Protein 2HVW (pdb70)

Secondary structure (DSSP, 8-state):
-PPPHHHHHHHHHHHHGGG---TT---EEEEEETTEEEEEEE-EESTTS--HHHH---EETTEE-SEEPHHHHHHHHHHHHT---TTEEEEEEEPPPHHHHHHHHHHTEEEEEEEE--S--HHHHHHHHHHT-EEEE-PPP------/---HHHHHHHHHHHHGGG---TT---EEEEEETTEEEEEEE-BSSTTS--HHHH---EETTEE-SSBPHHHHHHHHHHHHT---TTEEEEEEEPPPHHHHHHHHHHTEEEEEEEE-TT--HHHHHHHHHTT-EEEE-PPP-EEE--/---HHHHHHHHHHHHGGG---TT---EEEEEETTEEEEEEE-EESTTS--HHHH---EETTEE-SEEPHHHHHHHHHHHHT---TTEEEEEEEPPPHHHHHHHHHHTEEEEEEEE--S--HHHHHHHHHHT-EEEE-PPP-EEE--

B-factor: mean 20.23, std 10.59, range [9.01, 88.0]

Structure (mmCIF, N/CA/C/O backbone):
data_2HVW
#
_entry.id   2HVW
#
_cell.length_a   95.498
_cell.length_b   99.657
_cell.length_c   141.388
_cell.angle_alpha   90.00
_cell.angle_beta   90.00
_cell.angle_gamma   90.00
#
_symmetry.space_group_name_H-M   'C 2 2 21'
#
loop_
_entity.id
_entity.type
_entity.pdbx_description
1 polymer 'deoxycytidylate deaminase'
2 non-polymer 'ZINC ION'
3 non-polymer 'MAGNESIUM ION'
4 non-polymer "2'-DEOXYCYTIDINE-5'-TRIPHOSPHATE"
5 non-polymer "3,4-DIHYDRO-2'-DEOXYURIDINE-5'-MONOPHOSPHATE"
6 non-polymer '1,4-DIETHYLENE DIOXIDE'
7 water water
#
loop_
_atom_site.group_PDB
_atom_site.id
_atom_site.type_symbol
_atom_site.label_atom_id
_atom_site.label_alt_id
_atom_site.label_comp_id
_atom_site.label_asym_id
_atom_site.label_entity_id
_atom_site.label_seq_id
_atom_site.pdbx_PDB_ins_code
_atom_site.Cartn_x
_atom_site.Cartn_y
_atom_site.Cartn_z
_atom_site.occupancy
_atom_site.B_iso_or_equiv
_atom_site.auth_seq_id
_atom_site.auth_comp_id
_atom_site.auth_asym_id
_atom_site.auth_atom_id
_atom_site.pdbx_PDB_model_num
ATOM 1 N N . ASN A 1 37 ? 6.743 25.804 19.597 0.50 27.50 3 ASN A N 1
ATOM 2 C CA . ASN A 1 37 ? 6.803 26.304 20.999 0.50 27.35 3 ASN A CA 1
ATOM 3 C C . ASN A 1 37 ? 6.002 25.415 21.947 0.50 26.83 3 ASN A C 1
ATOM 4 O O . ASN A 1 37 ? 5.829 25.746 23.127 0.50 26.84 3 ASN A O 1
ATOM 9 N N . ARG A 1 38 ? 5.504 24.301 21.410 0.50 26.22 4 ARG A N 1
ATOM 10 C CA . ARG A 1 38 ? 4.884 23.239 22.202 1.00 25.37 4 ARG A CA 1
ATOM 11 C C . ARG A 1 38 ? 5.853 22.829 23.315 1.00 23.80 4 ARG A C 1
ATOM 12 O O . ARG A 1 38 ? 7.071 22.853 23.116 1.00 24.52 4 ARG A O 1
ATOM 20 N N . LEU A 1 39 ? 5.324 22.431 24.472 1.00 22.12 5 LEU A N 1
ATOM 21 C CA . LEU A 1 39 ? 6.186 21.916 25.540 1.00 20.18 5 LEU A CA 1
ATOM 22 C C . LEU A 1 39 ? 6.950 20.676 25.089 1.00 19.16 5 LEU A C 1
ATOM 23 O O . LEU A 1 39 ? 6.347 19.694 24.623 1.00 18.40 5 LEU A O 1
ATOM 28 N N . SER A 1 40 ? 8.273 20.726 25.242 1.00 18.16 6 SER A N 1
ATOM 29 C CA . SER A 1 40 ? 9.115 19.550 25.029 1.00 17.53 6 SER A CA 1
ATOM 30 C C . SER A 1 40 ? 8.733 18.477 26.056 1.00 16.88 6 SER A C 1
ATOM 31 O O . SER A 1 40 ? 8.099 18.789 27.066 1.00 16.69 6 SER A O 1
ATOM 34 N N . TRP A 1 41 ? 9.148 17.234 25.818 1.00 16.46 7 TRP A N 1
ATOM 35 C CA . TRP A 1 41 ? 8.895 16.163 26.793 1.00 15.84 7 TRP A CA 1
ATOM 36 C C . TRP A 1 41 ? 9.437 16.523 28.184 1.00 15.73 7 TRP A C 1
ATOM 37 O O . TRP A 1 41 ? 8.743 16.362 29.194 1.00 14.81 7 TRP A O 1
ATOM 48 N N . GLN A 1 42 ? 10.674 17.018 28.229 1.00 15.84 8 GLN A N 1
ATOM 49 C CA . GLN A 1 42 ? 11.281 17.441 29.482 1.00 16.04 8 GLN A CA 1
ATOM 50 C C . GLN A 1 42 ? 10.444 18.494 30.197 1.00 15.92 8 GLN A C 1
ATOM 51 O O . GLN A 1 42 ? 10.203 18.379 31.408 1.00 15.99 8 GLN A O 1
ATOM 61 N N . ASP A 1 43 ? 10.009 19.520 29.460 1.00 15.25 9 ASP A N 1
ATOM 62 C CA . ASP A 1 43 ? 9.173 20.571 30.050 1.00 15.10 9 ASP A CA 1
ATOM 63 C C . ASP A 1 43 ? 7.802 20.056 30.472 1.00 14.39 9 ASP A C 1
ATOM 64 O O . ASP A 1 43 ? 7.299 20.412 31.533 1.00 14.64 9 ASP A O 1
ATOM 69 N N . TYR A 1 44 ? 7.213 19.211 29.629 1.00 13.96 10 TYR A N 1
ATOM 70 C CA . TYR A 1 44 ? 5.911 18.590 29.878 1.00 13.66 10 TYR A CA 1
ATOM 71 C C . TYR A 1 44 ? 5.902 17.828 31.205 1.00 13.66 10 TYR A C 1
ATOM 72 O O . TYR A 1 44 ? 5.009 18.024 32.034 1.00 13.72 10 TYR A O 1
ATOM 81 N N . PHE A 1 45 ? 6.925 17.006 31.431 1.00 13.14 11 PHE A N 1
ATOM 82 C CA . PHE A 1 45 ? 6.925 16.168 32.626 1.00 13.33 11 PHE A CA 1
ATOM 83 C C . PHE A 1 45 ? 7.382 16.926 33.863 1.00 14.00 11 PHE A C 1
ATOM 84 O O . PHE A 1 45 ? 6.887 16.657 34.961 1.00 14.27 11 PHE A O 1
ATOM 92 N N . MET A 1 46 ? 8.300 17.885 33.697 1.00 14.00 12 MET A N 1
ATOM 93 C CA . MET A 1 46 ? 8.689 18.727 34.848 1.00 13.63 12 MET A CA 1
ATOM 94 C C . MET A 1 46 ? 7.522 19.610 35.303 1.00 13.70 12 MET A C 1
ATOM 95 O O . MET A 1 46 ? 7.299 19.777 36.504 1.00 13.13 12 MET A O 1
ATOM 103 N N . ALA A 1 47 ? 6.784 20.168 34.338 1.00 13.55 13 ALA A N 1
ATOM 104 C CA . ALA A 1 47 ? 5.540 20.885 34.645 1.00 13.31 13 ALA A CA 1
ATOM 105 C C . ALA A 1 47 ? 4.590 19.966 35.419 1.00 13.15 13 ALA A C 1
ATOM 106 O O . ALA A 1 47 ? 4.016 20.362 36.450 1.00 13.37 13 ALA A O 1
ATOM 108 N N . ASN A 1 48 ? 4.466 18.724 34.952 1.00 12.50 14 ASN A N 1
ATOM 109 C CA . ASN A 1 48 ? 3.567 17.790 35.621 1.00 12.22 14 ASN A CA 1
ATOM 110 C C . ASN A 1 48 ? 4.006 17.536 37.067 1.00 12.48 14 ASN A C 1
ATOM 111 O O . ASN A 1 48 ? 3.179 17.587 37.982 1.00 12.48 14 ASN A O 1
ATOM 116 N N . ALA A 1 49 ? 5.309 17.326 37.273 1.00 12.99 15 ALA A N 1
ATOM 117 C CA . ALA A 1 49 ? 5.837 17.086 38.625 1.00 13.02 15 ALA A CA 1
ATOM 118 C C . ALA A 1 49 ? 5.476 18.263 39.538 1.00 13.10 15 ALA A C 1
ATOM 119 O O . ALA A 1 49 ? 5.025 18.066 40.673 1.00 13.37 15 ALA A O 1
ATOM 121 N N . GLU A 1 50 ? 5.658 19.484 39.042 1.00 13.80 16 GLU A N 1
ATOM 122 C CA . GLU A 1 50 ? 5.284 20.648 39.851 1.00 14.32 16 GLU A CA 1
ATOM 123 C C . GLU A 1 50 ? 3.791 20.699 40.161 1.00 14.01 16 GLU A C 1
ATOM 124 O O . GLU A 1 50 ? 3.401 20.990 41.293 1.00 14.14 16 GLU A O 1
ATOM 134 N N . LEU A 1 51 ? 2.952 20.402 39.174 1.00 13.09 17 LEU A N 1
ATOM 135 C CA . LEU A 1 51 ? 1.516 20.356 39.417 1.00 13.22 17 LEU A CA 1
ATOM 136 C C . LEU A 1 51 ? 1.195 19.283 40.467 1.00 13.22 17 LEU A C 1
ATOM 137 O O . LEU A 1 51 ? 0.433 19.514 41.409 1.00 13.15 17 LEU A O 1
ATOM 142 N N . ILE A 1 52 ? 1.836 18.127 40.333 1.00 13.09 18 ILE A N 1
ATOM 143 C CA . ILE A 1 52 ? 1.624 17.017 41.268 1.00 12.58 18 ILE A CA 1
ATOM 144 C C . ILE A 1 52 ? 1.973 17.426 42.708 1.00 12.99 18 ILE A C 1
ATOM 145 O O . ILE A 1 52 ? 1.315 16.992 43.659 1.00 12.21 18 ILE A O 1
ATOM 150 N N . SER A 1 53 ? 2.991 18.280 42.851 1.00 13.28 19 SER A N 1
ATOM 151 C CA . SER A 1 53 ? 3.432 18.767 44.167 1.00 14.60 19 SER A CA 1
ATOM 152 C C . SER A 1 53 ? 2.391 19.654 44.871 1.00 14.93 19 SER A C 1
ATOM 153 O O . SER A 1 53 ? 2.522 19.931 46.074 1.00 15.37 19 SER A O 1
ATOM 156 N N . LYS A 1 54 ? 1.378 20.115 44.135 1.00 15.62 20 LYS A N 1
ATOM 157 C CA . LYS A 1 54 ? 0.397 21.071 44.701 1.00 16.71 20 LYS A CA 1
ATOM 158 C C . LYS A 1 54 ? -0.476 20.508 45.827 1.00 17.03 20 LYS A C 1
ATOM 159 O O . LYS A 1 54 ? -1.103 21.274 46.570 1.00 19.16 20 LYS A O 1
ATOM 165 N N . ARG A 1 55 ? -0.498 19.185 45.980 1.00 16.00 21 ARG A N 1
ATOM 166 C CA . ARG A 1 55 ? -1.217 18.587 47.097 1.00 15.42 21 ARG A CA 1
ATOM 167 C C . ARG A 1 55 ? -0.312 18.190 48.272 1.00 15.00 21 ARG A C 1
ATOM 168 O O . ARG A 1 55 ? -0.786 17.602 49.233 1.00 15.33 21 ARG A O 1
ATOM 176 N N . SER A 1 56 ? 0.976 18.535 48.207 1.00 14.87 22 SER A N 1
ATOM 177 C CA . SER A 1 56 ? 1.905 18.238 49.305 1.00 14.67 22 SER A CA 1
ATOM 178 C C . SER A 1 56 ? 1.372 18.791 50.626 1.00 14.91 22 SER A C 1
ATOM 179 O O . SER A 1 56 ? 0.861 19.913 50.663 1.00 14.87 22 SER A O 1
ATOM 182 N N . THR A 1 57 ? 1.529 18.014 51.693 1.00 14.74 23 THR A N 1
ATOM 183 C CA . THR A 1 57 ? 1.018 18.398 53.016 1.00 16.23 23 THR A CA 1
ATOM 184 C C . THR A 1 57 ? 2.150 18.533 54.045 1.00 16.32 23 THR A C 1
ATOM 185 O O . THR A 1 57 ? 1.928 18.399 55.250 1.00 17.31 23 THR A O 1
ATOM 189 N N . CYS A 1 58 ? 3.359 18.809 53.559 1.00 16.53 24 CYS A N 1
ATOM 190 C CA . CYS A 1 58 ? 4.494 19.089 54.435 1.00 16.50 24 CYS A CA 1
ATOM 191 C C . CYS A 1 58 ? 5.240 20.311 53.905 1.00 17.50 24 CYS A C 1
ATOM 192 O O . CYS A 1 58 ? 5.942 20.230 52.897 1.00 17.52 24 CYS A O 1
ATOM 195 N N . ASN A 1 59 ? 5.093 21.443 54.595 1.00 18.30 25 ASN A N 1
ATOM 196 C CA . ASN A 1 59 ? 5.570 22.726 54.069 1.00 18.90 25 ASN A CA 1
ATOM 197 C C . ASN A 1 59 ? 7.092 22.932 54.066 1.00 18.63 25 ASN A C 1
ATOM 198 O O . ASN A 1 59 ? 7.579 23.981 53.622 1.00 19.09 25 ASN A O 1
ATOM 203 N N . ARG A 1 60 ? 7.839 21.946 54.554 1.00 18.56 26 ARG A N 1
ATOM 204 C CA . ARG A 1 60 ? 9.298 21.984 54.465 1.00 18.44 26 ARG A CA 1
ATOM 205 C C . ARG A 1 60 ? 9.759 21.942 53.004 1.00 18.35 26 ARG A C 1
ATOM 206 O O . ARG A 1 60 ? 10.789 22.523 52.657 1.00 18.84 26 ARG A O 1
ATOM 214 N N . ALA A 1 61 ? 8.979 21.270 52.151 1.00 17.60 27 ALA A N 1
ATOM 215 C CA . ALA A 1 61 ? 9.249 21.217 50.712 1.00 17.53 27 ALA A CA 1
ATOM 216 C C . ALA A 1 61 ? 8.030 20.592 50.056 1.00 17.28 27 ALA A C 1
ATOM 217 O O . ALA A 1 61 ? 7.619 19.493 50.451 1.00 16.95 27 ALA A O 1
ATOM 219 N N . TYR A 1 62 ? 7.438 21.299 49.093 1.00 17.14 28 TYR A N 1
ATOM 220 C CA . TYR A 1 62 ? 6.307 20.749 48.346 1.00 17.19 28 TYR A CA 1
ATOM 221 C C . TYR A 1 62 ? 6.860 19.915 47.198 1.00 15.98 28 TYR A C 1
ATOM 222 O O . TYR A 1 62 ? 7.280 20.453 46.178 1.00 15.58 28 TYR A O 1
ATOM 231 N N . VAL A 1 63 ? 6.868 18.599 47.383 1.00 15.06 29 VAL A N 1
ATOM 232 C CA . VAL A 1 63 ? 7.526 17.718 46.425 1.00 14.06 29 VAL A CA 1
ATOM 233 C C . VAL A 1 63 ? 6.515 16.933 45.597 1.00 13.95 29 VAL A C 1
ATOM 234 O O . VAL A 1 63 ? 5.523 16.401 46.127 1.00 13.76 29 VAL A O 1
ATOM 238 N N . GLY A 1 64 ? 6.791 16.870 44.296 1.00 13.36 30 GLY A N 1
ATOM 239 C CA . GLY A 1 64 ? 5.966 16.110 43.352 1.00 13.21 30 GLY A CA 1
ATOM 240 C C . GLY A 1 64 ? 6.867 15.269 42.459 1.00 12.96 30 GLY A C 1
ATOM 241 O O . GLY A 1 64 ? 7.958 15.701 42.080 1.00 13.20 30 GLY A O 1
ATOM 242 N N . ALA A 1 65 ? 6.404 14.064 42.118 1.00 12.53 31 ALA A N 1
ATOM 243 C CA . ALA A 1 65 ? 7.172 13.130 41.298 1.00 12.16 31 ALA A CA 1
ATOM 244 C C . ALA A 1 65 ? 6.257 12.480 40.263 1.00 12.12 31 ALA A C 1
ATOM 245 O O . ALA A 1 6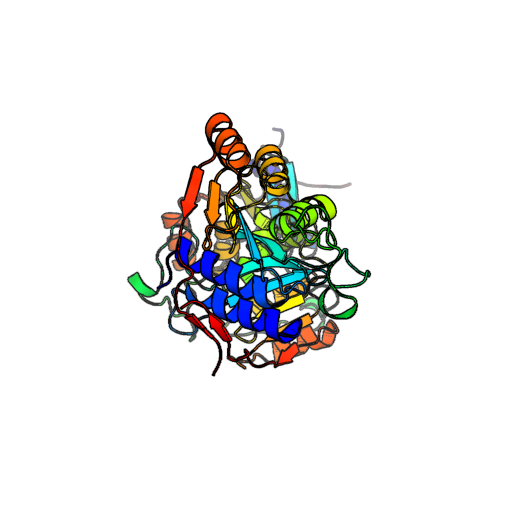5 ? 5.108 12.143 40.557 1.00 11.87 31 ALA A O 1
ATOM 247 N N . VAL A 1 66 ? 6.790 12.315 39.058 1.00 11.55 32 VAL A N 1
ATOM 248 C CA . VAL A 1 66 ? 6.084 11.669 37.961 1.00 12.11 32 VAL A CA 1
ATOM 249 C C . VAL A 1 66 ? 6.996 10.590 37.388 1.00 12.25 32 VAL A C 1
ATOM 250 O O . VAL A 1 66 ? 8.128 10.869 36.987 1.00 12.19 32 VAL A O 1
ATOM 255 N N . LEU A 1 67 ? 6.504 9.354 37.384 1.00 12.04 33 LEU A N 1
ATOM 256 C CA . LEU A 1 67 ? 7.267 8.225 36.864 1.00 12.74 33 LEU A CA 1
ATOM 257 C C . LEU A 1 67 ? 6.852 7.964 35.418 1.00 12.72 33 LEU A C 1
ATOM 258 O O . LEU A 1 67 ? 5.666 7.855 35.129 1.00 11.67 33 LEU A O 1
ATOM 263 N N . VAL A 1 68 ? 7.844 7.886 34.525 1.00 12.70 34 VAL A N 1
ATOM 264 C CA . VAL A 1 68 ? 7.613 7.838 33.082 1.00 13.08 34 VAL A CA 1
ATOM 265 C C . VAL A 1 68 ? 8.283 6.617 32.440 1.00 13.30 34 VAL A C 1
ATOM 266 O O . VAL A 1 68 ? 9.439 6.287 32.754 1.00 12.20 34 VAL A O 1
ATOM 270 N N . LYS A 1 69 ? 7.550 5.948 31.552 1.00 13.33 35 LYS A N 1
ATOM 271 C CA . LYS A 1 69 ? 8.098 4.839 30.770 1.00 15.17 35 LYS A CA 1
ATOM 272 C C . LYS A 1 69 ? 7.767 5.118 29.304 1.00 14.78 35 LYS A C 1
ATOM 273 O O . LYS A 1 69 ? 6.587 5.290 28.943 1.00 13.50 35 LYS A O 1
ATOM 279 N N . ASN A 1 70 ? 8.805 5.218 28.470 1.00 14.93 36 ASN A N 1
ATOM 280 C CA . ASN A 1 70 ? 8.603 5.516 27.045 1.00 15.82 36 ASN A CA 1
ATOM 281 C C . ASN A 1 70 ? 7.672 6.727 26.828 1.00 14.63 36 ASN A C 1
ATOM 282 O O . ASN A 1 70 ? 6.737 6.690 26.007 1.00 14.91 36 ASN A O 1
ATOM 290 N N . ASN A 1 71 ? 7.935 7.791 27.587 1.00 14.19 37 ASN A N 1
ATOM 291 C CA . ASN A 1 71 ? 7.180 9.045 27.511 1.00 13.96 37 ASN A CA 1
ATOM 292 C C . ASN A 1 71 ? 5.692 8.916 27.849 1.00 12.96 37 ASN A C 1
ATOM 293 O O . ASN A 1 71 ? 4.896 9.772 27.470 1.00 13.63 37 ASN A O 1
ATOM 298 N N . ARG A 1 72 ? 5.346 7.851 28.577 1.00 12.38 38 ARG A N 1
ATOM 299 C CA . ARG A 1 72 ? 4.005 7.712 29.175 1.00 12.27 38 ARG A CA 1
ATOM 300 C C . ARG A 1 72 ? 4.066 7.824 30.696 1.00 12.35 38 ARG A C 1
ATOM 301 O O . ARG A 1 72 ? 4.981 7.283 31.327 1.00 12.48 38 ARG A O 1
ATOM 309 N N . ILE A 1 73 ? 3.094 8.513 31.290 1.00 11.53 39 ILE A N 1
ATOM 310 C CA . ILE A 1 73 ? 3.040 8.599 32.756 1.00 12.27 39 ILE A CA 1
ATOM 311 C C . ILE A 1 73 ? 2.417 7.320 33.328 1.00 12.35 39 ILE A C 1
ATOM 312 O O . ILE A 1 73 ? 1.303 6.942 32.947 1.00 12.60 39 ILE A O 1
ATOM 317 N N . ILE A 1 74 ? 3.131 6.659 34.239 1.00 11.97 40 ILE A N 1
ATOM 318 C CA . ILE A 1 74 ? 2.615 5.403 34.820 1.00 12.30 40 ILE A CA 1
ATOM 319 C C . ILE A 1 74 ? 2.300 5.495 36.308 1.00 12.02 40 ILE A C 1
ATOM 320 O O . ILE A 1 74 ? 1.592 4.638 36.862 1.00 12.24 40 ILE A O 1
ATOM 325 N N . ALA A 1 75 ? 2.841 6.529 36.950 1.00 11.91 41 ALA A N 1
ATOM 326 C CA . ALA A 1 75 ? 2.614 6.750 38.385 1.00 11.44 41 ALA A CA 1
ATOM 327 C C . ALA A 1 75 ? 3.027 8.156 38.775 1.00 11.69 41 ALA A C 1
ATOM 328 O O . ALA A 1 75 ? 3.840 8.782 38.091 1.00 11.41 41 ALA A O 1
ATOM 330 N N . THR A 1 76 ? 2.451 8.648 39.868 1.00 11.64 42 THR A N 1
ATOM 331 C CA . THR A 1 76 ? 2.823 9.970 40.402 1.00 11.99 42 THR A CA 1
ATOM 332 C C . THR A 1 76 ? 2.821 9.894 41.919 1.00 12.50 42 THR A C 1
ATOM 333 O O . THR A 1 76 ? 2.287 8.945 42.495 1.00 12.28 42 THR A O 1
ATOM 337 N N . GLY A 1 77 ? 3.372 10.921 42.559 1.00 12.39 43 GLY A N 1
ATOM 338 C CA . GLY A 1 77 ? 3.350 11.000 44.014 1.00 12.25 43 GLY A CA 1
ATOM 339 C C . GLY A 1 77 ? 3.706 12.379 44.528 1.00 12.75 43 GLY A C 1
ATOM 340 O O . GLY A 1 77 ? 4.434 13.124 43.876 1.00 12.01 43 GLY A O 1
ATOM 341 N N . TYR A 1 78 ? 3.130 12.727 45.678 1.00 12.37 44 TYR A N 1
ATOM 342 C CA . TYR A 1 78 ? 3.565 13.906 46.425 1.00 12.87 44 TYR A CA 1
ATOM 343 C C . TYR A 1 78 ? 3.908 13.504 47.852 1.00 13.37 44 TYR A C 1
ATOM 344 O O . TYR A 1 78 ? 3.572 12.407 48.280 1.00 13.26 44 TYR A O 1
ATOM 353 N N . ASN A 1 79 ? 4.600 14.381 48.583 1.00 13.31 45 ASN A N 1
ATOM 354 C CA . ASN A 1 79 ? 4.958 14.055 49.957 1.00 13.37 45 ASN A CA 1
ATOM 355 C C . ASN A 1 79 ? 3.816 14.355 50.907 1.00 13.37 45 ASN A C 1
ATOM 356 O O . ASN A 1 79 ? 3.228 15.444 50.874 1.00 13.83 45 ASN A O 1
ATOM 361 N N . GLY A 1 80 ? 3.504 13.374 51.742 1.00 13.83 46 GLY A N 1
ATOM 362 C CA . GLY A 1 80 ? 2.414 13.498 52.716 1.00 13.59 46 GLY A CA 1
ATOM 363 C C . GLY A 1 80 ? 2.501 12.330 53.678 1.00 13.55 46 GLY A C 1
ATOM 364 O O . GLY A 1 80 ? 3.268 11.397 53.456 1.00 13.65 46 GLY A O 1
ATOM 365 N N . GLY A 1 81 ? 1.694 12.362 54.737 1.00 13.34 47 GLY A N 1
ATOM 366 C CA . GLY A 1 81 ? 1.699 11.266 55.701 1.00 13.50 47 GLY A CA 1
ATOM 367 C C . GLY A 1 81 ? 1.248 9.961 55.060 1.00 13.20 47 GLY A C 1
ATOM 368 O O . GLY A 1 81 ? 0.700 9.947 53.945 1.00 13.30 47 GLY A O 1
ATOM 369 N N . VAL A 1 82 ? 1.494 8.857 55.754 1.00 13.40 48 VAL A N 1
ATOM 370 C CA . VAL A 1 82 ? 0.923 7.579 55.346 1.00 13.48 48 VAL A CA 1
ATOM 371 C C . VAL A 1 82 ? -0.595 7.773 55.145 1.00 13.85 48 VAL A C 1
ATOM 372 O O . VAL A 1 82 ? -1.250 8.497 55.919 1.00 14.12 48 VAL A O 1
ATOM 376 N N . ALA A 1 83 ? -1.147 7.166 54.096 1.00 13.89 49 ALA A N 1
ATOM 377 C CA . ALA A 1 83 ? -2.579 7.317 53.807 1.00 14.59 49 ALA A CA 1
ATOM 378 C C . ALA A 1 83 ? -3.414 7.011 55.056 1.00 15.10 49 ALA A C 1
ATOM 379 O O . ALA A 1 83 ? -3.140 6.037 55.763 1.00 15.16 49 ALA A O 1
ATOM 381 N N . ASP A 1 84 ? -4.416 7.851 55.311 1.00 16.09 50 ASP A N 1
ATOM 382 C CA . ASP A 1 84 ? -5.354 7.666 56.436 1.00 17.31 50 ASP A CA 1
ATOM 383 C C . ASP A 1 84 ? -4.710 7.979 57.792 1.00 18.01 50 ASP A C 1
ATOM 384 O O . ASP A 1 84 ? -5.274 7.625 58.835 1.00 19.33 50 ASP A O 1
ATOM 389 N N . THR A 1 85 ? -3.530 8.592 57.782 1.00 17.94 51 THR A N 1
ATOM 390 C CA . THR A 1 85 ? -2.882 9.059 59.020 1.00 18.51 51 THR A CA 1
ATOM 391 C C . THR A 1 85 ? -2.704 10.590 58.966 1.00 19.11 51 THR A C 1
ATOM 392 O O . THR A 1 85 ? -3.050 11.232 57.973 1.00 20.46 51 THR A O 1
ATOM 396 N N . ASP A 1 86 ? -2.154 11.173 60.024 1.00 19.36 52 ASP A N 1
ATOM 397 C CA . ASP A 1 86 ? -2.073 12.631 60.135 1.00 19.08 52 ASP A CA 1
ATOM 398 C C . ASP A 1 86 ? -1.052 13.247 59.165 1.00 17.96 52 ASP A C 1
ATOM 399 O O . ASP A 1 86 ? -0.022 12.637 58.860 1.00 17.81 52 ASP A O 1
ATOM 404 N N . ASN A 1 87 ? -1.358 14.443 58.674 1.00 17.69 53 ASN A N 1
ATOM 405 C CA . ASN A 1 87 ? -0.428 15.205 57.841 1.00 17.34 53 ASN A CA 1
ATOM 406 C C . ASN A 1 87 ? 0.206 16.372 58.596 1.00 17.62 53 ASN A C 1
ATOM 407 O O . ASN A 1 87 ? -0.401 16.911 59.526 1.00 17.76 53 ASN A O 1
ATOM 412 N N . CYS A 1 88 ? 1.408 16.781 58.178 1.00 17.28 54 CYS A N 1
ATOM 413 C CA . CYS A 1 88 ? 2.117 17.875 58.859 1.00 17.75 54 CYS A CA 1
ATOM 414 C C . CYS A 1 88 ? 1.293 19.167 58.919 1.00 18.55 54 CYS A C 1
ATOM 415 O O . CYS A 1 88 ? 1.337 19.891 59.921 1.00 18.88 54 CYS A O 1
ATOM 418 N N . ASP A 1 89 ? 0.542 19.444 57.853 1.00 18.88 55 ASP A N 1
ATOM 419 C CA . ASP A 1 89 ? -0.338 20.620 57.785 1.00 20.12 55 ASP A CA 1
ATOM 420 C C . ASP A 1 89 ? -1.237 20.713 59.015 1.00 20.55 55 ASP A C 1
ATOM 421 O O . ASP A 1 89 ? -1.530 21.816 59.505 1.00 21.82 55 ASP A O 1
ATOM 426 N N . ASP A 1 90 ? -1.662 19.556 59.515 1.00 20.58 56 ASP A N 1
ATOM 427 C CA . ASP A 1 90 ? -2.634 19.493 60.608 1.00 21.26 56 ASP A CA 1
ATOM 428 C C . ASP A 1 90 ? -2.032 19.285 61.994 1.00 21.45 56 ASP A C 1
ATOM 429 O O . ASP A 1 90 ? -2.542 19.824 62.982 1.00 21.99 56 ASP A O 1
ATOM 434 N N . VAL A 1 91 ? -0.965 18.498 62.080 1.00 20.80 57 VAL A N 1
ATOM 435 C CA . VAL A 1 91 ? -0.413 18.143 63.393 1.00 20.52 57 VAL A CA 1
ATOM 436 C C . VAL A 1 91 ? 1.048 18.554 63.596 1.00 20.37 57 VAL A C 1
ATOM 437 O O . VAL A 1 91 ? 1.622 18.297 64.660 1.00 20.93 57 VAL A O 1
ATOM 441 N N . GLY A 1 92 ? 1.640 19.196 62.588 1.00 19.47 58 GLY A N 1
ATOM 442 C CA . GLY A 1 92 ? 3.046 19.570 62.632 1.00 19.44 58 GLY A CA 1
ATOM 443 C C . GLY A 1 92 ? 3.965 18.478 62.103 1.00 19.07 58 GLY A C 1
ATOM 444 O O . GLY A 1 92 ? 3.558 17.312 61.941 1.00 19.01 58 GLY A O 1
ATOM 445 N N . HIS A 1 93 ? 5.210 18.861 61.844 1.00 18.77 59 HIS A N 1
ATOM 446 C CA . HIS A 1 93 ? 6.225 17.928 61.393 1.00 18.75 59 HIS A CA 1
ATOM 447 C C . HIS A 1 93 ? 6.616 16.972 62.510 1.00 19.08 59 HIS A C 1
ATOM 448 O O . HIS A 1 93 ? 6.422 17.271 63.700 1.00 20.00 59 HIS A O 1
ATOM 455 N N . GLU A 1 94 ? 7.139 15.808 62.131 1.00 18.78 60 GLU A N 1
ATOM 456 C CA . GLU A 1 94 ? 7.769 14.914 63.087 1.00 18.83 60 GLU A CA 1
ATOM 457 C C . GLU A 1 94 ? 9.263 14.952 62.797 1.00 19.01 60 GLU A C 1
ATOM 458 O O . GLU A 1 94 ? 9.739 14.268 61.897 1.00 18.51 60 GLU A O 1
ATOM 464 N N . MET A 1 95 ? 9.998 15.781 63.540 1.00 19.32 61 MET A N 1
ATOM 465 C CA . MET A 1 95 ? 11.415 16.026 63.236 1.00 20.17 61 MET A CA 1
ATOM 466 C C . MET A 1 95 ? 12.346 15.005 63.877 1.00 20.43 61 MET A C 1
ATOM 467 O O . MET A 1 95 ? 12.204 14.666 65.062 1.00 21.06 61 MET A O 1
ATOM 472 N N . GLU A 1 96 ? 13.293 14.508 63.092 1.00 20.31 62 GLU A N 1
ATOM 473 C CA . GLU A 1 96 ? 14.331 13.628 63.616 1.00 20.45 62 GLU A CA 1
ATOM 474 C C . GLU A 1 96 ? 15.629 13.861 62.858 1.00 20.24 62 GLU A C 1
ATOM 475 O O . GLU A 1 96 ? 15.681 13.721 61.641 1.00 20.01 62 GLU A O 1
ATOM 481 N N . ASP A 1 97 ? 16.675 14.235 63.592 1.00 20.48 63 ASP A N 1
ATOM 482 C CA . ASP A 1 97 ? 17.967 14.553 62.982 1.00 20.50 63 ASP A CA 1
ATOM 483 C C . ASP A 1 97 ? 17.876 15.553 61.797 1.00 20.18 63 ASP A C 1
ATOM 484 O O . ASP A 1 97 ? 18.575 15.406 60.779 1.00 20.54 63 ASP A O 1
ATOM 492 N N . GLY A 1 98 ? 17.018 16.558 61.939 1.00 19.54 64 GLY A N 1
ATOM 493 C CA . GLY A 1 98 ? 16.936 17.650 60.969 1.00 19.47 64 GLY A CA 1
ATOM 494 C C . GLY A 1 98 ? 16.115 17.345 59.727 1.00 18.98 64 GLY A C 1
ATOM 495 O O . GLY A 1 98 ? 16.143 18.112 58.765 1.00 19.05 64 GLY A O 1
ATOM 496 N N . HIS A 1 99 ? 15.382 16.232 59.767 1.00 18.45 65 HIS A N 1
ATOM 497 C CA . HIS A 1 99 ? 14.481 15.822 58.680 1.00 18.01 65 HIS A CA 1
ATOM 498 C C . HIS A 1 99 ? 13.079 15.568 59.225 1.00 17.44 65 HIS A C 1
ATOM 499 O O . HIS A 1 99 ? 12.933 15.060 60.343 1.00 17.64 65 HIS A O 1
ATOM 506 N N . CYS A 1 100 ? 12.053 15.902 58.441 1.00 17.05 66 CYS A N 1
ATOM 507 C CA . CYS A 1 100 ? 10.695 15.516 58.811 1.00 16.34 66 CYS A CA 1
ATOM 508 C C . CYS A 1 100 ? 10.451 14.070 58.411 1.00 16.49 66 CYS A C 1
ATOM 509 O O . CYS A 1 100 ? 10.457 13.745 57.220 1.00 16.21 66 CYS A O 1
ATOM 512 N N . ILE A 1 101 ? 10.246 13.209 59.402 1.00 15.93 67 ILE A N 1
ATOM 513 C CA . ILE A 1 101 ? 10.043 11.777 59.133 1.00 16.00 67 ILE A CA 1
ATOM 514 C C . ILE A 1 101 ? 8.563 11.371 59.003 1.00 15.57 67 ILE A C 1
ATOM 515 O O . ILE A 1 101 ? 8.249 10.182 58.847 1.00 15.82 67 ILE A O 1
ATOM 520 N N . ARG A 1 102 ? 7.660 12.348 59.065 1.00 15.27 68 ARG A N 1
ATOM 521 C CA . ARG A 1 102 ? 6.232 12.025 58.990 1.00 15.42 68 ARG A CA 1
ATOM 522 C C . ARG A 1 102 ? 5.842 11.493 57.618 1.00 14.71 68 ARG A C 1
ATOM 523 O O . ARG A 1 102 ? 4.998 10.605 57.500 1.00 15.27 68 ARG A O 1
ATOM 531 N N . THR A 1 103 ? 6.466 12.039 56.580 1.00 14.12 69 THR A N 1
ATOM 532 C CA . THR A 1 103 ? 5.952 11.840 55.231 1.00 13.40 69 THR A CA 1
ATOM 533 C C . THR A 1 103 ? 6.514 10.621 54.507 1.00 13.96 69 THR A C 1
ATOM 534 O O . THR A 1 103 ? 7.679 10.257 54.670 1.00 13.82 69 THR A O 1
ATOM 538 N N . VAL A 1 104 ? 5.658 10.002 53.697 1.00 12.98 70 VAL A N 1
ATOM 539 C CA . VAL A 1 104 ? 6.121 9.185 52.578 1.00 12.73 70 VAL A CA 1
ATOM 540 C C . VAL A 1 104 ? 6.516 10.186 51.489 1.00 12.32 70 VAL A C 1
ATOM 541 O O . VAL A 1 104 ? 5.735 11.063 51.139 1.00 12.12 70 VAL A O 1
ATOM 545 N N . HIS A 1 105 ? 7.748 10.074 50.998 1.00 12.33 71 HIS A N 1
ATOM 546 C CA . HIS A 1 105 ? 8.266 11.029 50.021 1.00 12.21 71 HIS A CA 1
ATOM 547 C C . HIS A 1 105 ? 7.566 10.895 48.668 1.00 12.64 71 HIS A C 1
ATOM 548 O O . HIS A 1 105 ? 6.971 9.850 48.375 1.00 12.72 71 HIS A O 1
ATOM 555 N N . ALA A 1 106 ? 7.650 11.948 47.847 1.00 12.71 72 ALA A N 1
ATOM 556 C CA . ALA A 1 106 ? 6.970 11.964 46.545 1.00 12.54 72 ALA A CA 1
ATOM 557 C C . ALA A 1 106 ? 7.416 10.783 45.687 1.00 12.80 72 ALA A C 1
ATOM 558 O O . ALA A 1 106 ? 6.573 10.034 45.165 1.00 12.35 72 ALA A O 1
ATOM 560 N N . GLU A 1 107 ? 8.734 10.624 45.547 1.00 11.97 73 GLU A N 1
ATOM 561 C CA . GLU A 1 107 ? 9.311 9.535 44.744 1.00 12.18 73 GLU A CA 1
ATOM 562 C C . GLU A 1 107 ? 8.853 8.169 45.245 1.00 11.90 73 GLU A C 1
ATOM 563 O O . GLU A 1 107 ? 8.505 7.283 44.454 1.00 12.12 73 GLU A O 1
ATOM 569 N N . MET A 1 108 ? 8.850 8.009 46.567 1.00 11.73 74 MET A N 1
ATOM 570 C CA . MET A 1 108 ? 8.403 6.774 47.198 1.00 12.43 74 MET A CA 1
ATOM 571 C C . MET A 1 108 ? 6.926 6.514 46.926 1.00 12.31 74 MET A C 1
ATOM 572 O O . MET A 1 108 ? 6.543 5.369 46.675 1.00 12.31 74 MET A O 1
ATOM 580 N N . ASN A 1 109 ? 6.114 7.571 46.960 1.00 11.87 75 ASN A N 1
ATOM 581 C CA . ASN A 1 109 ? 4.685 7.423 46.643 1.00 12.26 75 ASN A CA 1
ATOM 582 C C . ASN A 1 109 ? 4.463 6.944 45.206 1.00 12.58 75 ASN A C 1
ATOM 583 O O . ASN A 1 109 ? 3.558 6.145 44.948 1.00 12.63 75 ASN A O 1
ATOM 588 N N . ALA A 1 110 ? 5.304 7.400 44.275 1.00 12.66 76 ALA A N 1
ATOM 589 C CA . ALA A 1 110 ? 5.250 6.882 42.892 1.00 12.58 76 ALA A CA 1
ATOM 590 C C . ALA A 1 110 ? 5.613 5.395 42.822 1.00 12.44 76 ALA A C 1
ATOM 591 O O . ALA A 1 110 ? 4.896 4.594 42.218 1.00 12.40 76 ALA A O 1
ATOM 593 N N . LEU A 1 111 ? 6.733 5.031 43.445 1.00 11.76 77 LEU A N 1
ATOM 594 C CA . LEU A 1 111 ? 7.169 3.638 43.462 1.00 12.47 77 LEU A CA 1
ATOM 595 C C . LEU A 1 111 ? 6.162 2.735 44.169 1.00 12.08 77 LEU A C 1
ATOM 596 O O . LEU A 1 111 ? 5.889 1.627 43.719 1.00 13.02 77 LEU A O 1
ATOM 601 N N . ILE A 1 112 ? 5.608 3.220 45.274 1.00 12.38 78 ILE A N 1
ATOM 602 C CA . ILE A 1 112 ? 4.665 2.416 46.051 1.00 12.96 78 ILE A CA 1
ATOM 603 C C . ILE A 1 112 ? 3.343 2.263 45.308 1.00 12.95 78 ILE A C 1
ATOM 604 O O . ILE A 1 112 ? 2.706 1.217 45.416 1.00 12.63 78 ILE A O 1
ATOM 610 N N . GLN A 1 113 ? 2.938 3.271 44.534 1.00 12.81 79 GLN A N 1
ATOM 611 C CA . GLN A 1 113 ? 1.798 3.081 43.635 1.00 12.76 79 GLN A CA 1
ATOM 612 C C . GLN A 1 113 ? 2.031 1.843 42.763 1.00 13.19 79 GLN A C 1
ATOM 613 O O . GLN A 1 113 ? 1.133 1.016 42.606 1.00 13.37 79 GLN A O 1
ATOM 619 N N . CYS A 1 114 ? 3.241 1.733 42.205 1.00 12.81 80 CYS A N 1
ATOM 620 C CA . CYS A 1 114 ? 3.599 0.589 41.370 1.00 13.18 80 CYS A CA 1
ATOM 621 C C . CYS A 1 114 ? 3.567 -0.726 42.156 1.00 13.41 80 CYS A C 1
ATOM 622 O O . CYS A 1 114 ? 3.007 -1.719 41.685 1.00 13.55 80 CYS A O 1
ATOM 625 N N . ALA A 1 115 ? 4.153 -0.727 43.356 1.00 13.51 81 ALA A N 1
ATOM 626 C CA . ALA A 1 115 ? 4.179 -1.956 44.176 1.00 14.02 81 ALA A CA 1
ATOM 627 C C . ALA A 1 115 ? 2.771 -2.361 44.608 1.00 14.39 81 ALA A C 1
ATOM 628 O O . ALA A 1 115 ? 2.432 -3.533 44.583 1.00 14.87 81 ALA A O 1
ATOM 630 N N . LYS A 1 116 ? 1.953 -1.387 44.992 1.00 14.75 82 LYS A N 1
ATOM 631 C CA . LYS A 1 116 ? 0.603 -1.684 45.483 1.00 16.51 82 LYS A CA 1
ATOM 632 C C . LYS A 1 116 ? -0.317 -2.206 44.374 1.00 17.76 82 LYS A C 1
ATOM 633 O O . LYS A 1 116 ? -1.053 -3.178 44.596 1.00 19.09 82 LYS A O 1
ATOM 639 N N . GLU A 1 117 ? -0.261 -1.570 43.201 1.00 18.43 83 GLU A N 1
ATOM 640 C CA . GLU A 1 117 ? -1.100 -1.911 42.029 1.00 19.90 83 GLU A CA 1
ATOM 641 C C . GLU A 1 117 ? -0.557 -3.117 41.245 1.00 19.71 83 GLU A C 1
ATOM 642 O O . GLU A 1 117 ? -1.328 -3.853 40.618 1.00 20.52 83 GLU A O 1
ATOM 652 N N . GLY A 1 118 ? 0.761 -3.310 41.270 1.00 19.61 84 GLY A N 1
ATOM 653 C CA . GLY A 1 118 ? 1.419 -4.292 40.410 1.00 19.95 84 GLY A CA 1
ATOM 654 C C . GLY A 1 118 ? 1.680 -3.712 39.025 1.00 20.20 84 GLY A C 1
ATOM 655 O O . GLY A 1 118 ? 1.287 -4.301 38.013 0.90 21.40 84 GLY A O 1
ATOM 656 N N . ILE A 1 119 ? 2.325 -2.548 38.984 1.00 19.55 85 ILE A N 1
ATOM 657 C CA . ILE A 1 119 ? 2.729 -1.888 37.738 1.00 19.64 85 ILE A CA 1
ATOM 658 C C . ILE A 1 119 ? 4.250 -1.916 37.711 1.00 18.83 85 ILE A C 1
ATOM 659 O O . ILE A 1 119 ? 4.875 -1.591 38.716 1.00 18.58 85 ILE A O 1
ATOM 664 N N . SER A 1 120 ? 4.851 -2.334 36.594 1.00 17.27 86 SER A N 1
ATOM 665 C CA . SER A 1 120 ? 6.317 -2.453 36.555 1.00 16.39 86 SER A CA 1
ATOM 666 C C . SER A 1 120 ? 7.020 -1.101 36.421 1.00 15.91 86 SER A C 1
ATOM 667 O O . SER A 1 120 ? 6.783 -0.358 35.460 1.00 15.97 86 SER A O 1
ATOM 670 N N . ALA A 1 121 ? 7.886 -0.792 37.387 1.00 14.95 87 ALA A N 1
ATOM 671 C CA . ALA A 1 121 ? 8.683 0.435 37.367 1.00 14.84 87 ALA A CA 1
ATOM 672 C C . ALA A 1 121 ? 10.062 0.246 36.711 1.00 14.61 87 ALA A C 1
ATOM 673 O O . ALA A 1 121 ? 10.857 1.179 36.654 1.00 14.72 87 ALA A O 1
ATOM 675 N N . ASN A 1 122 ? 10.346 -0.959 36.222 1.00 14.35 88 ASN A N 1
ATOM 676 C CA . ASN A 1 122 ? 11.647 -1.230 35.610 1.00 14.18 88 ASN A CA 1
ATOM 677 C C . ASN A 1 122 ? 11.793 -0.427 34.319 1.00 14.61 88 ASN A C 1
ATOM 678 O O . ASN A 1 122 ? 10.806 -0.242 33.603 1.00 13.99 88 ASN A O 1
ATOM 683 N N . ASN A 1 123 ? 13.001 0.074 34.045 1.00 14.16 89 ASN A N 1
ATOM 684 C CA . ASN A 1 123 ? 13.263 0.796 32.777 1.00 14.87 89 ASN A CA 1
ATOM 685 C C . ASN A 1 123 ? 12.423 2.064 32.601 1.00 14.69 89 ASN A C 1
ATOM 686 O O . ASN A 1 123 ? 11.950 2.399 31.501 1.00 14.32 89 ASN A O 1
ATOM 691 N N . THR A 1 124 ? 12.229 2.752 33.711 1.00 13.59 90 THR A N 1
ATOM 692 C CA . THR A 1 124 ? 11.544 4.032 33.714 1.00 13.35 90 THR A CA 1
ATOM 693 C C . THR A 1 124 ? 12.554 5.169 33.921 1.00 13.25 90 THR A C 1
ATOM 694 O O . THR A 1 124 ? 13.751 4.933 34.153 1.00 13.26 90 THR A O 1
ATOM 698 N N . GLU A 1 125 ? 12.062 6.399 33.802 1.00 12.57 91 GLU A N 1
ATOM 699 C CA . GLU A 1 125 ? 12.760 7.567 34.309 1.00 13.37 91 GLU A CA 1
ATOM 700 C C . GLU A 1 125 ? 11.794 8.327 35.213 1.00 13.17 91 GLU A C 1
ATOM 701 O O . GLU A 1 125 ? 10.571 8.124 35.159 1.00 12.61 91 GLU A O 1
ATOM 707 N N . ILE A 1 126 ? 12.343 9.183 36.063 1.00 12.49 92 ILE A N 1
ATOM 708 C CA . ILE A 1 126 ? 11.509 9.965 36.968 1.00 12.64 92 ILE A CA 1
ATOM 709 C C . ILE A 1 126 ? 11.804 11.450 36.815 1.00 12.99 92 ILE A C 1
ATOM 710 O O . ILE A 1 126 ? 12.947 11.843 36.522 1.00 12.79 92 ILE A O 1
ATOM 715 N N . TYR A 1 127 ? 10.751 12.249 36.958 1.00 12.36 93 TYR A N 1
ATOM 716 C CA . TYR A 1 127 ? 10.849 13.705 37.012 1.00 13.22 93 TYR A CA 1
ATOM 717 C C . TYR A 1 127 ? 10.351 14.103 38.389 1.00 12.99 93 TYR A C 1
ATOM 718 O O . TYR A 1 127 ? 9.280 13.670 38.820 1.00 13.75 93 TYR A O 1
ATOM 727 N N . VAL A 1 128 ? 11.141 14.903 39.089 1.00 12.98 94 VAL A N 1
ATOM 728 C CA . VAL A 1 128 ? 10.846 15.221 40.477 1.00 13.77 94 VAL A CA 1
ATOM 729 C C . VAL A 1 128 ? 11.176 16.694 40.727 1.00 13.88 94 VAL A C 1
ATOM 730 O O . VAL A 1 128 ? 12.137 17.235 40.162 1.00 14.47 94 VAL A O 1
ATOM 735 N N . THR A 1 129 ? 10.376 17.347 41.557 1.00 13.62 95 THR A N 1
ATOM 736 C CA . THR A 1 129 ? 10.584 18.777 41.830 1.00 14.25 95 THR A CA 1
ATOM 737 C C . THR A 1 129 ? 11.881 19.015 42.619 1.00 14.42 95 THR A C 1
ATOM 738 O O . THR A 1 129 ? 12.515 20.065 42.495 1.00 15.38 95 THR A O 1
ATOM 742 N N . HIS A 1 130 ? 12.259 18.039 43.439 1.00 14.48 96 HIS A N 1
ATOM 743 C CA . HIS A 1 130 ? 13.408 18.157 44.347 1.00 14.79 96 HIS A CA 1
ATOM 744 C C . HIS A 1 130 ? 14.318 16.956 44.186 1.00 15.02 96 HIS A C 1
ATOM 745 O O . HIS A 1 130 ? 13.835 15.823 44.052 1.00 14.93 96 HIS A O 1
ATOM 752 N N . PHE A 1 131 ? 15.628 17.198 44.213 1.00 14.79 97 PHE A N 1
ATOM 753 C CA . PHE A 1 131 ? 16.632 16.123 44.149 1.00 14.75 97 PHE A CA 1
ATOM 754 C C . PHE A 1 131 ? 16.357 15.040 45.205 1.00 14.55 97 PHE A C 1
ATOM 755 O O . PHE A 1 131 ? 16.105 15.374 46.367 1.00 15.35 97 PHE A O 1
ATOM 763 N N . PRO A 1 132 ? 16.369 13.747 44.804 1.00 14.97 98 PRO A N 1
ATOM 764 C CA . PRO A 1 132 ? 16.017 12.678 45.754 1.00 14.43 98 PRO A CA 1
ATOM 765 C C . PRO A 1 132 ? 16.989 12.504 46.923 1.00 14.09 98 PRO A C 1
ATOM 766 O O . PRO A 1 132 ? 18.215 12.498 46.739 1.00 14.03 98 PRO A O 1
ATOM 770 N N . CYS A 1 133 ? 16.419 12.349 48.115 1.00 13.90 99 CYS A N 1
ATOM 771 C CA . CYS A 1 133 ? 17.175 12.000 49.314 1.00 13.66 99 CYS A CA 1
ATOM 772 C C . CYS A 1 133 ? 17.823 10.628 49.148 1.00 13.48 99 CYS A C 1
ATOM 773 O O . CYS A 1 133 ? 17.528 9.901 48.186 1.00 12.55 99 CYS A O 1
ATOM 776 N N . ILE A 1 134 ? 18.682 10.246 50.090 1.00 13.59 100 ILE A N 1
ATOM 777 C CA . ILE A 1 134 ? 19.409 8.990 49.936 1.00 13.79 100 ILE A CA 1
ATOM 778 C C . ILE A 1 134 ? 18.449 7.775 49.932 1.00 13.70 100 ILE A C 1
ATOM 779 O O . ILE A 1 134 ? 18.626 6.833 49.158 1.00 13.73 100 ILE A O 1
ATOM 784 N N . ASN A 1 135 ? 17.398 7.825 50.751 1.00 13.93 101 ASN A N 1
ATOM 785 C CA . ASN A 1 135 ? 16.448 6.714 50.799 1.00 14.12 101 ASN A CA 1
ATOM 786 C C . ASN A 1 135 ? 15.690 6.541 49.489 1.00 13.75 101 ASN A C 1
ATOM 787 O O . ASN A 1 135 ? 15.551 5.416 48.992 1.00 14.53 101 ASN A O 1
ATOM 795 N N . CYS A 1 136 ? 15.213 7.655 48.941 1.00 13.58 102 CYS A N 1
ATOM 796 C CA . CYS A 1 136 ? 14.519 7.636 47.647 1.00 12.93 102 CYS A CA 1
ATOM 797 C C . CYS A 1 136 ? 15.471 7.219 46.529 1.00 13.05 102 CYS A C 1
ATOM 798 O O . CYS A 1 136 ? 15.106 6.422 45.670 1.00 12.68 102 CYS A O 1
ATOM 801 N N . THR A 1 137 ? 16.701 7.733 46.575 1.00 12.73 103 THR A N 1
ATOM 802 C CA . THR A 1 137 ? 17.720 7.361 45.584 1.00 12.56 103 THR A CA 1
ATOM 803 C C . THR A 1 137 ? 17.940 5.840 45.555 1.00 12.35 103 THR A C 1
ATOM 804 O O . THR A 1 137 ? 17.890 5.225 44.486 1.00 12.47 103 THR A O 1
ATOM 808 N N . LYS A 1 138 ? 18.147 5.229 46.725 1.00 11.99 104 LYS A N 1
ATOM 809 C CA . LYS A 1 138 ? 18.331 3.775 46.784 1.00 12.62 104 LYS A CA 1
ATOM 810 C C . LYS A 1 138 ? 17.126 3.044 46.186 1.00 12.59 104 LYS A C 1
ATOM 811 O O . LYS A 1 138 ? 17.289 2.120 45.376 1.00 13.21 104 LYS A O 1
ATOM 817 N N . ALA A 1 139 ? 15.923 3.457 46.580 1.00 12.57 105 ALA A N 1
ATOM 818 C CA . ALA A 1 139 ? 14.705 2.762 46.128 1.00 12.79 105 ALA A CA 1
ATOM 819 C C . ALA A 1 139 ? 14.537 2.896 44.616 1.00 12.36 105 ALA A C 1
ATOM 820 O O . ALA A 1 139 ? 14.259 1.909 43.933 1.00 12.48 105 ALA A O 1
ATOM 822 N N . LEU A 1 140 ? 14.741 4.108 44.100 1.00 12.99 106 LEU A N 1
ATOM 823 C CA . LEU A 1 140 ? 14.653 4.358 42.648 1.00 12.29 106 LEU A CA 1
ATOM 824 C C . LEU A 1 140 ? 15.643 3.494 41.861 1.00 13.00 106 LEU A C 1
ATOM 825 O O . LEU A 1 140 ? 15.270 2.819 40.891 1.00 12.78 106 LEU A O 1
ATOM 830 N N . LEU A 1 141 ? 16.904 3.521 42.289 1.00 12.53 107 LEU A N 1
ATOM 831 C CA . LEU A 1 141 ? 17.945 2.758 41.607 1.00 13.12 107 LEU A CA 1
ATOM 832 C C . LEU A 1 141 ? 17.608 1.272 41.657 1.00 12.79 107 LEU A C 1
ATOM 833 O O . LEU A 1 141 ? 17.678 0.577 40.639 1.00 12.76 107 LEU A O 1
ATOM 838 N N . GLN A 1 142 ? 17.197 0.799 42.834 1.00 12.94 108 GLN A N 1
ATOM 839 C CA . GLN A 1 142 ? 16.862 -0.620 43.004 1.00 13.15 108 GLN A CA 1
ATOM 840 C C . GLN A 1 142 ? 15.644 -1.059 42.168 1.00 13.26 108 GLN A C 1
ATOM 841 O O . GLN A 1 142 ? 15.548 -2.225 41.755 1.00 13.94 108 GLN A O 1
ATOM 847 N N . ALA A 1 143 ? 14.726 -0.125 41.926 1.00 12.75 109 ALA A N 1
ATOM 848 C CA . ALA A 1 143 ? 13.506 -0.423 41.167 1.00 12.73 109 ALA A CA 1
ATOM 849 C C . ALA A 1 143 ? 13.731 -0.473 39.655 1.00 13.42 109 ALA A C 1
ATOM 850 O O . ALA A 1 143 ? 12.836 -0.889 38.908 1.00 14.42 109 ALA A O 1
ATOM 852 N N . GLY A 1 144 ? 14.912 -0.046 39.212 1.00 13.58 110 GLY A N 1
ATOM 853 C CA . GLY A 1 144 ? 15.214 0.005 37.776 1.00 13.37 110 GLY A CA 1
ATOM 854 C C . GLY A 1 144 ? 14.921 1.336 37.105 1.00 14.25 110 GLY A C 1
ATOM 855 O O . GLY A 1 144 ? 14.772 1.395 35.878 1.00 14.70 110 GLY A O 1
ATOM 856 N N . VAL A 1 145 ? 14.836 2.410 37.896 1.00 13.43 111 VAL A N 1
ATOM 857 C CA . VAL A 1 145 ? 14.716 3.768 37.338 1.00 13.76 111 VAL A CA 1
ATOM 858 C C . VAL A 1 145 ? 16.095 4.132 36.782 1.00 14.67 111 VAL A C 1
ATOM 859 O O . VAL A 1 145 ? 17.103 3.993 37.481 1.00 15.26 111 VAL A O 1
ATOM 863 N N . LYS A 1 146 ? 16.123 4.576 35.523 1.00 14.37 112 LYS A N 1
ATOM 864 C CA . LYS A 1 146 ? 17.361 4.713 34.744 1.00 14.47 112 LYS A CA 1
ATOM 865 C C . LYS A 1 146 ? 17.858 6.152 34.575 1.00 14.55 112 LYS A C 1
ATOM 866 O O . LYS A 1 146 ? 18.999 6.380 34.150 1.00 14.25 112 LYS A O 1
ATOM 872 N N . LYS A 1 147 ? 17.000 7.112 34.893 1.00 13.44 113 LYS A N 1
ATOM 873 C CA . LYS A 1 147 ? 17.335 8.527 34.774 1.00 13.81 113 LYS A CA 1
ATOM 874 C C . LYS A 1 147 ? 16.473 9.317 35.740 1.00 13.69 113 LYS A C 1
ATOM 875 O O . LYS A 1 147 ? 15.299 8.993 35.945 1.00 12.44 113 LYS A O 1
ATOM 881 N N . ILE A 1 148 ? 17.074 10.352 36.319 1.00 13.68 114 ILE A N 1
ATOM 882 C CA . ILE A 1 148 ? 16.418 11.207 37.292 1.00 14.59 114 ILE A CA 1
ATOM 883 C C . ILE A 1 148 ? 16.561 12.655 36.826 1.00 14.88 114 ILE A C 1
ATOM 884 O O . ILE A 1 148 ? 17.686 13.133 36.618 1.00 15.15 114 ILE A O 1
ATOM 889 N N . THR A 1 149 ? 15.428 13.326 36.621 1.00 14.52 115 THR A N 1
ATOM 890 C CA . THR A 1 149 ? 15.413 14.742 36.244 1.00 14.83 115 THR A CA 1
ATOM 891 C C . THR A 1 149 ? 14.754 15.530 37.378 1.00 15.30 115 THR A C 1
ATOM 892 O O . THR A 1 149 ? 13.652 15.200 37.802 1.00 14.03 115 THR A O 1
ATOM 896 N N . TYR A 1 150 ? 15.440 16.560 37.880 1.00 15.50 116 TYR A N 1
ATOM 897 C CA . TYR A 1 150 ? 14.964 17.295 39.053 1.00 16.08 116 TYR A CA 1
ATOM 898 C C . TYR A 1 150 ? 15.065 18.805 38.822 1.00 17.00 116 TYR A C 1
ATOM 899 O O . TYR A 1 150 ? 15.865 19.262 38.001 1.00 17.08 116 TYR A O 1
ATOM 908 N N . ASN A 1 151 ? 14.266 19.566 39.558 1.00 17.43 117 ASN A N 1
ATOM 909 C CA . ASN A 1 151 ? 14.303 2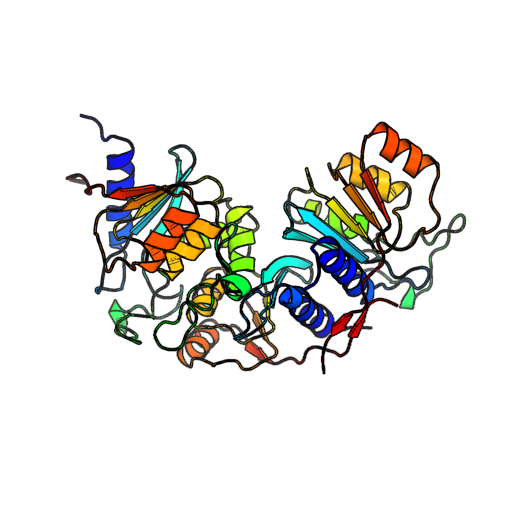1.021 39.483 1.00 17.99 117 ASN A CA 1
ATOM 910 C C . ASN A 1 151 ? 15.209 21.620 40.556 1.00 18.08 117 ASN A C 1
ATOM 911 O O . ASN A 1 151 ? 16.256 22.192 40.245 1.00 19.13 117 ASN A O 1
ATOM 916 N N . THR A 1 152 ? 14.808 21.462 41.812 1.00 17.55 118 THR A N 1
ATOM 917 C CA . THR A 1 152 ? 15.489 22.089 42.950 1.00 17.92 118 THR A CA 1
ATOM 918 C C . THR A 1 152 ? 16.617 21.203 43.476 1.00 17.82 118 THR A C 1
ATOM 919 O O . THR A 1 152 ? 16.412 20.012 43.748 1.00 17.32 118 THR A O 1
ATOM 923 N N . ALA A 1 153 ? 17.806 21.796 43.633 1.00 17.89 119 ALA A N 1
ATOM 924 C CA . ALA A 1 153 ? 18.965 21.094 44.189 1.00 17.84 119 ALA A CA 1
ATOM 925 C C . ALA A 1 153 ? 18.842 21.027 45.716 1.00 18.07 119 ALA A C 1
ATOM 926 O O . ALA A 1 153 ? 19.575 21.705 46.451 1.00 18.09 119 ALA A O 1
ATOM 928 N N . TYR A 1 154 ? 17.879 20.223 46.173 1.00 17.40 120 TYR A N 1
ATOM 929 C CA . TYR A 1 154 ? 17.480 20.178 47.577 1.00 17.26 120 TYR A CA 1
ATOM 930 C C . TYR A 1 154 ? 18.356 19.222 48.377 1.00 17.02 120 TYR A C 1
ATOM 931 O O . TYR A 1 154 ? 18.327 18.019 48.138 1.00 16.70 120 TYR A O 1
ATOM 940 N N . ARG A 1 155 ? 19.117 19.765 49.332 1.00 16.37 121 ARG A N 1
ATOM 941 C CA . ARG A 1 155 ? 19.865 18.953 50.292 1.00 16.42 121 ARG A CA 1
ATOM 942 C C . ARG A 1 155 ? 20.551 17.763 49.615 1.00 16.06 121 ARG A C 1
ATOM 943 O O . ARG A 1 155 ? 20.357 16.609 50.011 1.00 15.98 121 ARG A O 1
ATOM 951 N N . ILE A 1 156 ? 21.328 18.032 48.568 1.00 15.73 122 ILE A N 1
ATOM 952 C CA . ILE A 1 156 ? 21.925 16.944 47.801 1.00 16.34 122 ILE A CA 1
ATOM 953 C C . ILE A 1 156 ? 22.936 16.147 48.637 1.00 16.16 122 ILE A C 1
ATOM 954 O O . ILE A 1 156 ? 23.960 16.688 49.093 1.00 16.39 122 ILE A O 1
ATOM 959 N N . HIS A 1 157 ? 22.625 14.871 48.860 1.00 15.10 123 HIS A N 1
ATOM 960 C CA . HIS A 1 157 ? 23.475 13.992 49.647 1.00 15.53 123 HIS A CA 1
ATOM 961 C C . HIS A 1 157 ? 24.642 13.472 48.796 1.00 15.54 123 HIS A C 1
ATOM 962 O O . HIS A 1 157 ? 24.424 12.840 47.757 1.00 14.82 123 HIS A O 1
ATOM 969 N N . PRO A 1 158 ? 25.896 13.734 49.228 1.00 15.67 124 PRO A N 1
ATOM 970 C CA . PRO A 1 158 ? 27.022 13.243 48.420 1.00 15.70 124 PRO A CA 1
ATOM 971 C C . PRO A 1 158 ? 27.027 11.724 48.197 1.00 14.87 124 PRO A C 1
ATOM 972 O O . PRO A 1 158 ? 27.516 11.258 47.169 1.00 14.40 124 PRO A O 1
ATOM 976 N N . PHE A 1 159 ? 26.465 10.955 49.130 1.00 14.49 125 PHE A N 1
ATOM 977 C CA . PHE A 1 159 ? 26.385 9.511 48.940 1.00 14.30 125 PHE A CA 1
ATOM 978 C C . PHE A 1 159 ? 25.332 9.121 47.882 1.00 14.09 125 PHE A C 1
ATOM 979 O O . PHE A 1 159 ? 25.492 8.109 47.179 1.00 14.05 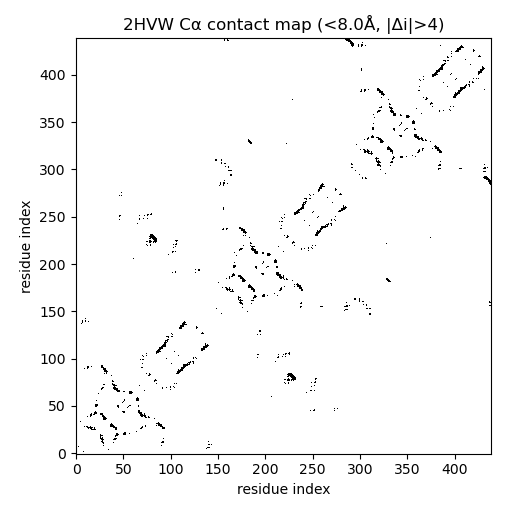125 PHE A O 1
ATOM 987 N N . ALA A 1 160 ? 24.278 9.932 47.760 1.00 14.29 126 ALA A N 1
ATOM 988 C CA . ALA A 1 160 ? 23.292 9.755 46.682 1.00 14.36 126 ALA A CA 1
ATOM 989 C C . ALA A 1 160 ? 23.981 9.922 45.337 1.00 14.50 126 ALA A C 1
ATOM 990 O O . ALA A 1 160 ? 23.782 9.116 44.429 1.00 14.60 126 ALA A O 1
ATOM 992 N N . ILE A 1 161 ? 24.819 10.955 45.223 1.00 14.09 127 ILE A N 1
ATOM 993 C CA . ILE A 1 161 ? 25.611 11.167 44.006 1.00 14.43 127 ILE A CA 1
ATOM 994 C C . ILE A 1 161 ? 26.540 9.978 43.733 1.00 14.01 127 ILE A C 1
ATOM 995 O O . ILE A 1 161 ? 26.611 9.486 42.601 1.00 14.16 127 ILE A O 1
ATOM 1000 N N . GLU A 1 162 ? 27.220 9.492 44.775 1.00 14.41 128 GLU A N 1
ATOM 1001 C CA . GLU A 1 162 ? 28.119 8.347 44.637 1.00 14.94 128 GLU A CA 1
ATOM 1002 C C . GLU A 1 162 ? 27.382 7.129 44.067 1.00 15.31 128 GLU A C 1
ATOM 1003 O O . GLU A 1 162 ? 27.868 6.478 43.147 1.00 15.00 128 GLU A O 1
ATOM 1009 N N . LEU A 1 163 ? 26.198 6.848 44.604 1.00 14.91 129 LEU A N 1
ATOM 1010 C CA . LEU A 1 163 ? 25.416 5.686 44.150 1.00 15.57 129 LEU A CA 1
ATOM 1011 C C . LEU A 1 163 ? 24.909 5.847 42.724 1.00 15.76 129 LEU A C 1
ATOM 1012 O O . LEU A 1 163 ? 25.033 4.927 41.914 1.00 15.48 129 LEU A O 1
ATOM 1017 N N . MET A 1 164 ? 24.347 7.015 42.403 1.00 15.51 130 MET A N 1
ATOM 1018 C CA . MET A 1 164 ? 23.886 7.253 41.033 1.00 16.29 130 MET A CA 1
ATOM 1019 C C . MET A 1 164 ? 25.045 7.081 40.053 1.00 16.43 130 MET A C 1
ATOM 1020 O O . MET A 1 164 ? 24.891 6.477 38.996 1.00 16.70 130 MET A O 1
ATOM 1025 N N . THR A 1 165 ? 26.213 7.601 40.431 1.00 16.50 131 THR A N 1
ATOM 1026 C CA . THR A 1 165 ? 27.410 7.462 39.602 1.00 17.08 131 THR A CA 1
ATOM 1027 C C . THR A 1 165 ? 27.801 5.996 39.375 1.00 17.30 131 THR A C 1
ATOM 1028 O O . THR A 1 165 ? 28.014 5.582 38.226 1.00 17.52 131 THR A O 1
ATOM 1032 N N . GLN A 1 166 ? 27.872 5.214 40.454 1.00 17.78 132 GLN A N 1
ATOM 1033 C CA . GLN A 1 166 ? 28.264 3.810 40.368 1.00 18.93 132 GLN A CA 1
ATOM 1034 C C . GLN A 1 166 ? 27.240 2.980 39.591 1.00 19.67 132 GLN A C 1
ATOM 1035 O O . GLN A 1 166 ? 27.599 2.079 38.829 1.00 20.00 132 GLN A O 1
ATOM 1041 N N . LYS A 1 167 ? 25.966 3.314 39.777 1.00 20.13 133 LYS A N 1
ATOM 1042 C CA . LYS A 1 167 ? 24.877 2.591 39.133 1.00 21.55 133 LYS A CA 1
ATOM 1043 C C . LYS A 1 167 ? 24.690 3.051 37.678 1.00 21.87 133 LYS A C 1
ATOM 1044 O O . LYS A 1 167 ? 23.928 2.437 36.922 1.00 22.76 133 LYS A O 1
ATOM 1050 N N . GLU A 1 168 ? 25.389 4.124 37.294 1.00 22.34 134 GLU A N 1
ATOM 1051 C CA . GLU A 1 168 ? 25.349 4.710 35.941 1.00 23.00 134 GLU A CA 1
ATOM 1052 C C . GLU A 1 168 ? 23.984 5.316 35.549 1.00 23.15 134 GLU A C 1
ATOM 1053 O O . GLU A 1 168 ? 23.510 5.161 34.423 1.00 23.91 134 GLU A O 1
ATOM 1059 N N . VAL A 1 169 ? 23.375 6.018 36.500 1.00 22.68 135 VAL A N 1
ATOM 1060 C CA . VAL A 1 169 ? 22.093 6.687 36.283 1.00 22.48 135 VAL A CA 1
ATOM 1061 C C . VAL A 1 169 ? 22.320 8.191 36.160 1.00 22.62 135 VAL A C 1
ATOM 1062 O O . VAL A 1 169 ? 22.927 8.802 37.054 1.00 22.04 135 VAL A O 1
ATOM 1066 N N . GLU A 1 170 ? 21.838 8.797 35.067 1.00 22.79 136 GLU A N 1
ATOM 1067 C CA . GLU A 1 170 ? 21.981 10.240 34.880 1.00 23.12 136 GLU A CA 1
ATOM 1068 C C . GLU A 1 170 ? 21.031 11.012 35.792 1.00 22.75 136 GLU A C 1
ATOM 1069 O O . GLU A 1 170 ? 19.895 10.573 36.033 1.00 22.67 136 GLU A O 1
ATOM 1075 N N . TYR A 1 171 ? 21.517 12.140 36.302 1.00 22.13 137 TYR A N 1
ATOM 1076 C CA . TYR A 1 171 ? 20.733 13.063 37.120 1.00 21.35 137 TYR A CA 1
ATOM 1077 C C . TYR A 1 171 ? 20.802 14.490 36.572 1.00 21.61 137 TYR A C 1
ATOM 1078 O O . TYR A 1 171 ? 21.774 15.251 36.796 1.00 22.26 137 TYR A O 1
ATOM 1087 N N . VAL A 1 172 ? 19.747 14.851 35.866 1.00 19.29 138 VAL A N 1
ATOM 1088 C CA . VAL A 1 172 ? 19.718 16.072 35.081 1.00 18.21 138 VAL A CA 1
ATOM 1089 C C . VAL A 1 172 ? 18.893 17.137 35.801 1.00 18.58 138 VAL A C 1
ATOM 1090 O O . VAL A 1 172 ? 17.767 16.871 36.235 1.00 17.98 138 VAL A O 1
ATOM 1094 N N . GLN A 1 173 ? 19.459 18.337 35.952 1.00 17.96 139 GLN A N 1
ATOM 1095 C CA . GLN A 1 173 ? 18.691 19.467 36.459 1.00 18.13 139 GLN A CA 1
ATOM 1096 C C . GLN A 1 173 ? 17.926 20.071 35.298 1.00 18.36 139 GLN A C 1
ATOM 1097 O O . GLN A 1 173 ? 18.486 20.277 34.209 1.00 18.27 139 GLN A O 1
ATOM 1103 N N . HIS A 1 174 ? 16.640 20.320 35.527 1.00 18.55 140 HIS A N 1
ATOM 1104 C CA . HIS A 1 174 ? 15.797 20.989 34.547 1.00 18.85 140 HIS A CA 1
ATOM 1105 C C . HIS A 1 174 ? 14.743 21.841 35.240 1.00 18.78 140 HIS A C 1
ATOM 1106 O O . HIS A 1 174 ? 14.001 21.346 36.093 1.00 18.16 140 HIS A O 1
ATOM 1113 N N . ASP A 1 175 ? 14.698 23.124 34.880 1.00 19.25 141 ASP A N 1
ATOM 1114 C CA . ASP A 1 175 ? 13.725 24.058 35.446 1.00 19.73 141 ASP A CA 1
ATOM 1115 C C . ASP A 1 175 ? 12.300 23.695 35.058 1.00 19.69 141 ASP A C 1
ATOM 1116 O O . ASP A 1 175 ? 12.047 23.241 33.933 1.00 19.71 141 ASP A O 1
ATOM 1121 N N . VAL A 1 176 ? 11.369 23.915 35.984 1.00 19.61 142 VAL A N 1
ATOM 1122 C CA . VAL A 1 176 ? 9.947 23.844 35.655 1.00 19.46 142 VAL A CA 1
ATOM 1123 C C . VAL A 1 176 ? 9.627 25.002 34.701 1.00 19.75 142 VAL A C 1
ATOM 1124 O O . VAL A 1 176 ? 9.978 26.159 34.988 1.00 19.35 142 VAL A O 1
ATOM 1128 N N . PRO A 1 177 ? 8.976 24.707 33.561 1.00 19.93 143 PRO A N 1
ATOM 1129 C CA . PRO A 1 177 ? 8.658 25.785 32.616 1.00 20.41 143 PRO A CA 1
ATOM 1130 C C . PRO A 1 177 ? 7.527 26.667 33.151 1.00 21.21 143 PRO A C 1
ATOM 1131 O O . PRO A 1 177 ? 6.706 26.202 33.945 1.00 20.78 143 PRO A O 1
ATOM 1135 N N . ARG A 1 178 ? 7.483 27.927 32.720 1.00 21.73 144 ARG A N 1
ATOM 1136 C CA . ARG A 1 178 ? 6.382 28.811 33.080 1.00 22.64 144 ARG A CA 1
ATOM 1137 C C . ARG A 1 178 ? 5.136 28.405 32.294 1.00 22.65 144 ARG A C 1
ATOM 1138 O O . ARG A 1 178 ? 5.104 28.513 31.059 1.00 23.46 144 ARG A O 1
ATOM 1146 N N . VAL A 1 179 ? 4.136 27.894 33.009 1.00 22.47 145 VAL A N 1
ATOM 1147 C CA . VAL A 1 179 ? 2.893 27.414 32.395 1.00 22.38 145 VAL A CA 1
ATOM 1148 C C . VAL A 1 179 ? 1.694 27.918 33.185 1.00 22.67 145 VAL A C 1
ATOM 1149 O O . VAL A 1 179 ? 1.648 27.775 34.407 1.00 22.69 145 VAL A O 1
ATOM 1153 N N . LYS A 1 180 ? 0.734 28.514 32.481 1.00 22.69 146 LYS A N 1
ATOM 1154 C CA . LYS A 1 180 ? -0.495 29.005 33.101 1.00 23.03 146 LYS A CA 1
ATOM 1155 C C . LYS A 1 180 ? -1.662 28.125 32.671 1.00 22.87 146 LYS A C 1
ATOM 1156 O O . LYS A 1 180 ? -1.918 27.943 31.473 1.00 24.06 146 LYS A O 1
ATOM 1162 N N . LEU A 1 181 ? -2.341 27.548 33.656 1.00 22.01 147 LEU A N 1
ATOM 1163 C CA . LEU A 1 181 ? -3.496 26.695 33.418 1.00 21.61 147 LEU A CA 1
ATOM 1164 C C . LEU A 1 181 ? -4.753 27.395 33.898 1.00 22.39 147 LEU A C 1
ATOM 1165 O O . LEU A 1 181 ? -4.724 28.118 34.896 1.00 21.90 147 LEU A O 1
ATOM 1170 N N . GLY A 1 182 ? -5.853 27.172 33.188 1.00 23.47 148 GLY A N 1
ATOM 1171 C CA . GLY A 1 182 ? -7.160 27.654 33.627 1.00 25.27 148 GLY A CA 1
ATOM 1172 C C . GLY A 1 182 ? -7.462 29.055 33.133 1.00 26.65 148 GLY A C 1
ATOM 1173 O O . GLY A 1 182 ? -6.609 29.698 32.508 1.00 26.98 148 GLY A O 1
ATOM 1174 N N . GLU A 1 183 ? -8.680 29.508 33.440 1.00 27.59 149 GLU A N 1
ATOM 1175 C CA . GLU A 1 183 ? -9.261 30.769 32.957 0.50 28.61 149 GLU A CA 1
ATOM 1176 C C . GLU A 1 183 ? -9.477 30.772 31.446 0.50 28.64 149 GLU A C 1
ATOM 1177 O O . GLU A 1 183 ? -10.517 30.319 30.963 0.50 28.76 149 GLU A O 1
ATOM 1183 N N . ARG B 1 38 ? 4.089 -30.697 61.855 1.00 26.56 4 ARG B N 1
ATOM 1184 C CA . ARG B 1 38 ? 5.017 -29.958 60.952 1.00 25.52 4 ARG B CA 1
ATOM 1185 C C . ARG B 1 38 ? 4.976 -28.456 61.261 1.00 24.22 4 ARG B C 1
ATOM 1186 O O . ARG B 1 38 ? 4.221 -28.013 62.136 1.00 24.78 4 ARG B O 1
ATOM 1194 N N . LEU B 1 39 ? 5.779 -27.673 60.543 1.00 22.33 5 LEU B N 1
ATOM 1195 C CA . LEU B 1 39 ? 5.865 -26.240 60.802 1.00 20.26 5 LEU B CA 1
ATOM 1196 C C . LEU B 1 39 ? 4.544 -25.529 60.541 1.00 19.21 5 LEU B C 1
ATOM 1197 O O . LEU B 1 39 ? 3.965 -25.662 59.461 1.00 18.80 5 LEU B O 1
ATOM 1202 N N . SER B 1 40 ? 4.083 -24.769 61.531 1.00 17.71 6 SER B N 1
ATOM 1203 C CA . SER B 1 40 ? 2.942 -23.858 61.359 1.00 17.37 6 SER B CA 1
ATOM 1204 C C . SER B 1 40 ? 3.267 -22.824 60.276 1.00 16.68 6 SER B C 1
ATOM 1205 O O . SER B 1 40 ? 4.442 -22.602 59.971 1.00 16.46 6 SER B O 1
ATOM 1208 N N . TRP B 1 41 ? 2.244 -22.170 59.731 1.00 16.22 7 TRP B N 1
ATOM 1209 C CA . TRP B 1 41 ? 2.491 -21.112 58.740 1.00 15.86 7 TRP B CA 1
ATOM 1210 C C . TRP B 1 41 ? 3.460 -20.072 59.293 1.00 15.94 7 TRP B C 1
ATOM 1211 O O . TRP B 1 41 ? 4.407 -19.671 58.621 1.00 15.91 7 TRP B O 1
ATOM 1222 N N . GLN B 1 42 ? 3.219 -19.651 60.530 1.00 15.87 8 GLN B N 1
ATOM 1223 C CA . GLN B 1 42 ? 4.082 -18.656 61.183 1.00 16.18 8 GLN B CA 1
ATOM 1224 C C . GLN B 1 42 ? 5.534 -19.110 61.270 1.00 16.24 8 GLN B C 1
ATOM 1225 O O . GLN B 1 42 ? 6.452 -18.351 60.933 1.00 16.40 8 GLN B O 1
ATOM 1235 N N . ASP B 1 43 ? 5.747 -20.341 61.733 1.00 15.64 9 ASP B N 1
ATOM 1236 C CA . ASP B 1 43 ? 7.098 -20.893 61.839 1.00 15.56 9 ASP B CA 1
ATOM 1237 C C . ASP B 1 43 ? 7.742 -21.051 60.471 1.00 15.22 9 ASP B C 1
ATOM 1238 O O . ASP B 1 43 ? 8.914 -20.703 60.294 1.00 14.75 9 ASP B O 1
ATOM 1243 N N . TYR B 1 44 ? 6.953 -21.540 59.511 1.00 14.39 10 TYR B N 1
ATOM 1244 C CA . TYR B 1 44 ? 7.375 -21.737 58.116 1.00 14.31 10 TYR B CA 1
ATOM 1245 C C . TYR B 1 44 ? 7.922 -20.438 57.516 1.00 14.49 10 TYR B C 1
ATOM 1246 O O . TYR B 1 44 ? 8.997 -20.433 56.901 1.00 14.76 10 TYR B O 1
ATOM 1255 N N . PHE B 1 45 ? 7.198 -19.334 57.692 1.00 13.93 11 PHE B N 1
ATOM 1256 C CA . PHE B 1 45 ? 7.627 -18.073 57.071 1.00 13.40 11 PHE B CA 1
ATOM 1257 C C . PHE B 1 45 ? 8.737 -17.367 57.856 1.00 14.03 11 PHE B C 1
ATOM 1258 O O . PHE B 1 45 ? 9.600 -16.712 57.259 1.00 13.86 11 PHE B O 1
ATOM 1266 N N . MET B 1 46 ? 8.727 -17.501 59.182 1.00 13.86 12 MET B N 1
ATOM 1267 C CA . MET B 1 46 ? 9.803 -16.900 59.986 1.00 13.95 12 MET B CA 1
ATOM 1268 C C . MET B 1 46 ? 11.119 -17.626 59.699 1.00 14.15 12 MET B C 1
ATOM 1269 O O . MET B 1 46 ? 12.173 -16.992 59.567 1.00 14.45 12 MET B O 1
ATOM 1277 N N . ALA B 1 47 ? 11.053 -18.955 59.599 1.00 14.12 13 ALA B N 1
ATOM 1278 C CA . ALA B 1 47 ? 12.215 -19.734 59.171 1.00 13.69 13 ALA B CA 1
ATOM 1279 C C . ALA B 1 47 ? 12.700 -19.240 57.800 1.00 13.48 13 ALA B C 1
ATOM 1280 O O . ALA B 1 47 ? 13.905 -19.060 57.604 1.00 13.51 13 ALA B O 1
ATOM 1282 N N . ASN B 1 48 ? 11.761 -19.015 56.874 1.00 12.89 14 ASN B N 1
ATOM 1283 C CA . ASN B 1 48 ? 12.143 -18.559 55.538 1.00 13.36 14 ASN B CA 1
ATOM 1284 C C . ASN B 1 48 ? 12.844 -17.199 55.637 1.00 12.92 14 ASN B C 1
ATOM 1285 O O . ASN B 1 48 ? 13.927 -17.016 55.071 1.00 12.58 14 ASN B O 1
ATOM 1290 N N . ALA B 1 49 ? 12.259 -16.270 56.397 1.00 13.08 15 ALA B N 1
ATOM 1291 C CA . ALA B 1 49 ? 12.893 -14.956 56.595 1.00 12.86 15 ALA B CA 1
ATOM 1292 C C . ALA B 1 49 ? 14.330 -15.073 57.094 1.00 13.47 15 ALA B C 1
ATOM 1293 O O . ALA B 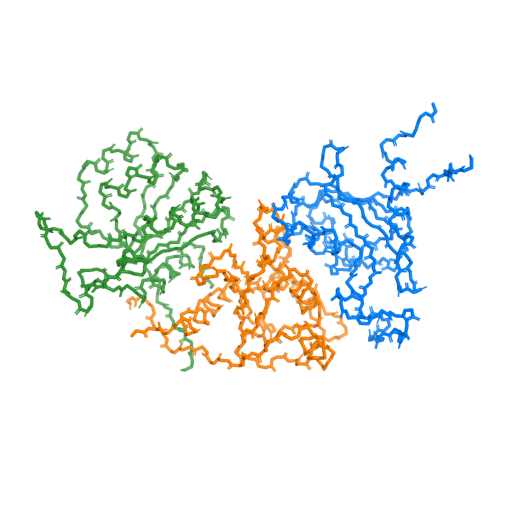1 49 ? 15.226 -14.377 56.605 1.00 13.48 15 ALA B O 1
ATOM 1295 N N . GLU B 1 50 ? 14.551 -15.948 58.072 1.00 13.75 16 GLU B N 1
ATOM 1296 C CA . GLU B 1 50 ? 15.919 -16.152 58.562 1.00 14.55 16 GLU B CA 1
ATOM 1297 C C . GLU B 1 50 ? 16.845 -16.719 57.482 1.00 14.00 16 GLU B C 1
ATOM 1298 O O . GLU B 1 50 ? 17.975 -16.252 57.324 1.00 14.12 16 GLU B O 1
ATOM 1307 N N . LEU B 1 51 ? 16.373 -17.706 56.726 1.00 13.64 17 LEU B N 1
ATOM 1308 C CA . LEU B 1 51 ? 17.185 -18.257 55.633 1.00 13.72 17 LEU B CA 1
ATOM 1309 C C . LEU B 1 51 ? 17.520 -17.165 54.609 1.00 13.13 17 LEU B C 1
ATOM 1310 O O . LEU B 1 51 ? 18.664 -17.028 54.174 1.00 13.11 17 LEU B O 1
ATOM 1315 N N . ILE B 1 52 ? 16.518 -16.369 54.260 1.00 13.02 18 ILE B N 1
ATOM 1316 C CA . ILE B 1 52 ? 16.679 -15.253 53.320 1.00 12.89 18 ILE B CA 1
ATOM 1317 C C . ILE B 1 52 ? 17.775 -14.273 53.787 1.00 12.96 18 ILE B C 1
ATOM 1318 O O . ILE B 1 52 ? 18.540 -13.755 52.966 1.00 12.67 18 ILE B O 1
ATOM 1323 N N . SER B 1 53 ? 17.868 -14.067 55.101 1.00 13.06 19 SER B N 1
ATOM 1324 C CA . SER B 1 53 ? 18.870 -13.180 55.705 1.00 13.55 19 SER B CA 1
ATOM 1325 C C . SER B 1 53 ? 20.314 -13.658 55.546 1.00 13.74 19 SER B C 1
ATOM 1326 O O . SER B 1 53 ? 21.240 -12.883 55.785 1.00 13.65 19 SER B O 1
ATOM 1329 N N . LYS B 1 54 ? 20.510 -14.925 55.176 1.00 14.19 20 LYS B N 1
ATOM 1330 C CA . LYS B 1 54 ? 21.861 -15.494 55.075 1.00 15.41 20 LYS B CA 1
ATOM 1331 C C . LYS B 1 54 ? 22.758 -14.834 54.020 1.00 15.68 20 LYS B C 1
ATOM 1332 O O . LYS B 1 54 ? 23.980 -14.988 54.079 1.00 17.44 20 LYS B O 1
ATOM 1338 N N . ARG B 1 55 ? 22.167 -14.107 53.069 1.00 14.45 21 ARG B N 1
ATOM 1339 C CA . ARG B 1 55 ? 22.980 -13.413 52.074 1.00 14.43 21 ARG B CA 1
ATOM 1340 C C . ARG B 1 55 ? 23.210 -11.926 52.397 1.00 13.96 21 ARG B C 1
ATOM 1341 O O . ARG B 1 55 ? 23.810 -11.216 51.596 1.00 13.95 21 ARG B O 1
ATOM 1349 N N . SER B 1 56 ? 22.753 -11.473 53.568 1.00 14.43 22 SER B N 1
ATOM 1350 C CA . SER B 1 56 ? 22.981 -10.093 53.998 1.00 13.87 22 SER B CA 1
ATOM 1351 C C . SER B 1 56 ? 24.459 -9.721 53.918 1.00 14.13 22 SER B C 1
ATOM 1352 O O . SER B 1 56 ? 25.325 -10.506 54.334 1.00 13.67 22 SER B O 1
ATOM 1355 N N . THR B 1 57 ? 24.727 -8.519 53.410 1.00 13.98 23 THR B N 1
ATOM 1356 C CA . THR B 1 57 ? 26.114 -8.026 53.243 1.00 14.88 23 THR B CA 1
ATOM 1357 C C . THR B 1 57 ? 26.383 -6.790 54.117 1.00 15.36 23 THR B C 1
ATOM 1358 O O . THR B 1 57 ? 27.279 -5.978 53.830 1.00 15.62 23 THR B O 1
ATOM 1362 N N . CYS B 1 58 ? 25.598 -6.640 55.183 1.00 15.12 24 CYS B N 1
ATOM 1363 C CA . CYS B 1 58 ? 25.858 -5.597 56.186 1.00 15.15 24 CYS B CA 1
ATOM 1364 C C . CYS B 1 58 ? 25.820 -6.200 57.579 1.00 15.97 24 CYS B C 1
ATOM 1365 O O . CYS B 1 58 ? 24.741 -6.554 58.079 1.00 16.02 24 CYS B O 1
ATOM 1368 N N . ASN B 1 59 ? 26.989 -6.299 58.217 1.00 16.28 25 ASN B N 1
ATOM 1369 C CA . ASN B 1 59 ? 27.095 -7.067 59.459 1.00 16.85 25 ASN B CA 1
ATOM 1370 C C . ASN B 1 59 ? 26.555 -6.390 60.723 1.00 16.74 25 ASN B C 1
ATOM 1371 O O . ASN B 1 59 ? 26.656 -6.955 61.822 1.00 17.61 25 ASN B O 1
ATOM 1376 N N . ARG B 1 60 ? 25.989 -5.189 60.579 1.00 16.18 26 ARG B N 1
ATOM 1377 C CA . ARG B 1 60 ? 25.282 -4.536 61.685 1.00 15.98 26 ARG B CA 1
ATOM 1378 C C . ARG B 1 60 ? 24.011 -5.303 62.071 1.00 16.26 26 ARG B C 1
ATOM 1379 O O . ARG B 1 60 ? 23.606 -5.319 63.242 1.00 16.95 26 ARG B O 1
ATOM 1387 N N . ALA B 1 61 ? 23.388 -5.936 61.079 1.00 15.53 27 ALA B N 1
ATOM 1388 C CA . ALA B 1 61 ? 22.217 -6.782 61.309 1.00 15.31 27 ALA B CA 1
ATOM 1389 C C . ALA B 1 61 ? 21.965 -7.569 60.039 1.00 15.38 27 ALA B C 1
ATOM 1390 O O . ALA B 1 61 ? 21.851 -6.978 58.953 1.00 15.84 27 ALA B O 1
ATOM 1392 N N . TYR B 1 62 ? 21.920 -8.889 60.163 1.00 15.28 28 TYR B N 1
ATOM 1393 C CA . TYR B 1 62 ? 21.618 -9.727 59.013 1.00 15.22 28 TYR B CA 1
ATOM 1394 C C . TYR B 1 62 ? 20.107 -9.842 58.871 1.00 14.77 28 TYR B C 1
ATOM 1395 O O . TYR B 1 62 ? 19.474 -10.624 59.585 1.00 14.33 28 TYR B O 1
ATOM 1404 N N . VAL B 1 63 ? 19.533 -9.068 57.948 1.00 14.21 29 VAL B N 1
ATOM 1405 C CA . VAL B 1 63 ? 18.072 -8.954 57.865 1.00 13.47 29 VAL B CA 1
ATOM 1406 C C . VAL B 1 63 ? 17.510 -9.666 56.636 1.00 13.09 29 VAL B C 1
ATOM 1407 O O . VAL B 1 63 ? 18.067 -9.543 55.532 1.00 13.59 29 VAL B O 1
ATOM 1411 N N . GLY B 1 64 ? 16.420 -10.404 56.854 1.00 13.03 30 GLY B N 1
ATOM 1412 C CA . GLY B 1 64 ? 15.681 -11.115 55.796 1.00 12.93 30 GLY B CA 1
ATOM 1413 C C . GLY B 1 64 ? 14.191 -10.843 55.917 1.00 13.18 30 GLY B C 1
ATOM 1414 O O . GLY B 1 64 ? 13.658 -10.753 57.020 1.00 13.12 30 GLY B O 1
ATOM 1415 N N . ALA B 1 65 ? 13.523 -10.715 54.771 1.00 12.78 31 ALA B N 1
ATOM 1416 C CA . ALA B 1 65 ? 12.091 -10.447 54.725 1.00 13.00 31 ALA B CA 1
ATOM 1417 C C . ALA B 1 65 ? 11.455 -11.318 53.664 1.00 13.03 31 ALA B C 1
ATOM 1418 O O . ALA B 1 65 ? 12.033 -11.539 52.594 1.00 12.98 31 ALA B O 1
ATOM 1420 N N . VAL B 1 66 ? 10.264 -11.802 53.985 1.00 12.71 32 VAL B N 1
ATOM 1421 C CA . VAL B 1 66 ? 9.444 -12.576 53.069 1.00 12.79 32 VAL B CA 1
ATOM 1422 C C . VAL B 1 66 ? 8.056 -11.936 53.042 1.00 12.53 32 VAL B C 1
ATOM 1423 O O . VAL B 1 66 ? 7.431 -11.717 54.090 1.00 12.20 32 VAL B O 1
ATOM 1428 N N . LEU B 1 67 ? 7.607 -11.608 51.840 1.00 12.51 33 LEU B N 1
ATOM 1429 C CA . LEU B 1 67 ? 6.299 -11.000 51.641 1.00 12.86 33 LEU B CA 1
ATOM 1430 C C . LEU B 1 67 ? 5.313 -12.073 51.194 1.00 12.64 33 LEU B C 1
ATOM 1431 O O . LEU B 1 67 ? 5.575 -12.826 50.243 1.00 12.57 33 LEU B O 1
ATOM 1436 N N . VAL B 1 68 ? 4.183 -12.129 51.899 1.00 12.52 34 VAL B N 1
ATOM 1437 C CA . VAL B 1 68 ? 3.233 -13.242 51.798 1.00 12.94 34 VAL B CA 1
ATOM 1438 C C . VAL B 1 68 ? 1.834 -12.749 51.476 1.00 13.45 34 VAL B C 1
ATOM 1439 O O . VAL B 1 68 ? 1.356 -11.779 52.079 1.00 13.58 34 VAL B O 1
ATOM 1443 N N . LYS B 1 69 ? 1.180 -13.397 50.510 1.00 13.52 35 LYS B N 1
ATOM 1444 C CA . LYS B 1 69 ? -0.224 -13.085 50.208 1.00 15.04 35 LYS B CA 1
ATOM 1445 C C . LYS B 1 69 ? -1.006 -14.396 50.236 1.00 14.44 35 LYS B C 1
ATOM 1446 O O . LYS B 1 69 ? -0.678 -15.337 49.494 1.00 13.97 35 LYS B O 1
ATOM 1452 N N . ASN B 1 70 ? -1.998 -14.467 51.129 1.00 15.16 36 ASN B N 1
ATOM 1453 C CA . ASN B 1 70 ? -2.812 -15.677 51.279 1.00 15.37 36 ASN B CA 1
ATOM 1454 C C . ASN B 1 70 ? -1.921 -16.926 51.435 1.00 14.28 36 ASN B C 1
ATOM 1455 O O . ASN B 1 70 ? -2.109 -17.931 50.742 1.00 14.79 36 ASN B O 1
ATOM 1463 N N . ASN B 1 71 ? -0.935 -16.831 52.336 1.00 14.00 37 ASN B N 1
ATOM 1464 C CA . ASN B 1 71 ? 0.034 -17.896 52.598 1.00 13.68 37 ASN B CA 1
ATOM 1465 C C . ASN B 1 71 ? 0.895 -18.364 51.416 1.00 13.37 37 ASN B C 1
ATOM 1466 O O . ASN B 1 71 ? 1.443 -19.463 51.458 1.00 13.44 37 ASN B O 1
ATOM 1471 N N . ARG B 1 72 ? 1.029 -17.507 50.396 1.00 12.86 38 ARG B N 1
ATOM 1472 C CA . ARG B 1 72 ? 1.991 -17.717 49.298 1.00 12.61 38 ARG B CA 1
ATOM 1473 C C . ARG B 1 72 ? 3.110 -16.674 49.361 1.00 12.65 38 ARG B C 1
ATOM 1474 O O . ARG B 1 72 ? 2.850 -15.489 49.632 1.00 13.31 38 ARG B O 1
ATOM 1482 N N . ILE B 1 73 ? 4.344 -17.101 49.085 1.00 11.98 39 ILE B N 1
ATOM 1483 C CA . ILE B 1 73 ? 5.480 -16.185 49.052 1.00 12.38 39 ILE B CA 1
ATOM 1484 C C . ILE B 1 73 ? 5.470 -15.505 47.690 1.00 12.27 39 ILE B C 1
ATOM 1485 O O . ILE B 1 73 ? 5.470 -16.184 46.641 1.00 12.19 39 ILE B O 1
ATOM 1490 N N . ILE B 1 74 ? 5.448 -14.175 47.711 1.00 11.93 40 ILE B N 1
ATOM 1491 C CA . ILE B 1 74 ? 5.416 -13.392 46.455 1.00 11.77 40 ILE B CA 1
ATOM 1492 C C . ILE B 1 74 ? 6.676 -12.564 46.187 1.00 11.72 40 ILE B C 1
ATOM 1493 O O . ILE B 1 74 ? 6.903 -12.122 45.057 1.00 11.48 40 ILE B O 1
ATOM 1498 N N . ALA B 1 75 ? 7.474 -12.347 47.226 1.00 11.81 41 ALA B N 1
ATOM 1499 C CA . ALA B 1 75 ? 8.731 -11.603 47.105 1.00 11.69 41 ALA B CA 1
ATOM 1500 C C . ALA B 1 75 ? 9.551 -11.818 48.365 1.00 12.12 41 ALA B C 1
ATOM 1501 O O . ALA B 1 75 ? 9.011 -12.199 49.413 1.00 12.03 41 ALA B O 1
ATOM 1503 N N . THR B 1 76 ? 10.858 -11.604 48.251 1.00 12.06 42 THR B N 1
ATOM 1504 C CA . THR B 1 76 ? 11.743 -11.686 49.414 1.00 12.14 42 THR B CA 1
ATOM 1505 C C . THR B 1 76 ? 12.800 -10.601 49.295 1.00 12.56 42 THR B C 1
ATOM 1506 O O . THR B 1 76 ? 12.955 -10.008 48.232 1.00 12.31 42 THR B O 1
ATOM 1510 N N . GLY B 1 77 ? 13.545 -10.385 50.371 1.00 11.89 43 GLY B N 1
ATOM 1511 C CA . GLY B 1 77 ? 14.645 -9.425 50.332 1.00 11.84 43 GLY B CA 1
ATOM 1512 C C . GLY B 1 77 ? 15.577 -9.568 51.516 1.00 12.19 43 GLY B C 1
ATOM 1513 O O . GLY B 1 77 ? 15.164 -9.971 52.615 1.00 12.25 43 GLY B O 1
ATOM 1514 N N . TYR B 1 78 ? 16.844 -9.240 51.275 1.00 12.13 44 TYR B N 1
ATOM 1515 C CA . TYR B 1 78 ? 17.815 -9.116 52.352 1.00 12.54 44 TYR B CA 1
ATOM 1516 C C . TYR B 1 78 ? 18.490 -7.747 52.296 1.00 12.89 44 TYR B C 1
ATOM 1517 O O . TYR B 1 78 ? 18.408 -7.043 51.284 1.00 13.14 44 TYR B O 1
ATOM 1526 N N . ASN B 1 79 ? 19.118 -7.335 53.397 1.00 12.64 45 ASN B N 1
ATOM 1527 C CA . ASN B 1 79 ? 19.800 -6.039 53.372 1.00 12.01 45 ASN B CA 1
ATOM 1528 C C . ASN B 1 79 ? 21.175 -6.108 52.690 1.00 11.98 45 ASN B C 1
ATOM 1529 O O . ASN B 1 79 ? 22.009 -6.972 52.998 1.00 11.97 45 ASN B O 1
ATOM 1534 N N . GLY B 1 80 ? 21.375 -5.205 51.741 1.00 12.05 46 GLY B N 1
ATOM 1535 C CA . GLY B 1 80 ? 22.634 -5.109 50.996 1.00 12.59 46 GLY B CA 1
ATOM 1536 C C . GLY B 1 80 ? 22.653 -3.821 50.179 1.00 12.55 46 GLY B C 1
ATOM 1537 O O . GLY B 1 80 ? 21.654 -3.101 50.095 1.00 12.30 46 GLY B O 1
ATOM 1538 N N . GLY B 1 81 ? 23.792 -3.526 49.565 1.00 12.61 47 GLY B N 1
ATOM 1539 C CA . GLY B 1 81 ? 23.875 -2.322 48.745 1.00 12.60 47 GLY B CA 1
ATOM 1540 C C . GLY B 1 81 ? 22.920 -2.402 47.560 1.00 12.84 47 GLY B C 1
ATOM 1541 O O . GLY B 1 81 ? 22.376 -3.471 47.223 1.00 12.80 47 GLY B O 1
ATOM 1542 N N . VAL B 1 82 ? 22.720 -1.266 46.909 1.00 12.84 48 VAL B N 1
ATOM 1543 C CA . VAL B 1 82 ? 21.980 -1.252 45.660 1.00 13.25 48 VAL B CA 1
ATOM 1544 C C . VAL B 1 82 ? 22.631 -2.295 44.731 1.00 14.07 48 VAL B C 1
ATOM 1545 O O . VAL B 1 82 ? 23.850 -2.481 44.746 1.00 13.99 48 VAL B O 1
ATOM 1549 N N . ALA B 1 83 ? 21.810 -3.012 43.970 1.00 14.34 49 ALA B N 1
ATOM 1550 C CA . ALA B 1 83 ? 22.322 -4.018 43.043 1.00 14.81 49 ALA B CA 1
ATOM 1551 C C . ALA B 1 83 ? 23.417 -3.399 42.163 1.00 15.37 49 ALA B C 1
ATOM 1552 O O . ALA B 1 83 ? 23.273 -2.275 41.682 1.00 14.99 49 ALA B O 1
ATOM 1554 N N . ASP B 1 84 ? 24.512 -4.136 41.982 1.00 16.20 50 ASP B N 1
ATOM 1555 C CA . ASP B 1 84 ? 25.644 -3.676 41.154 1.00 17.12 50 ASP B CA 1
ATOM 1556 C C . ASP B 1 84 ? 26.430 -2.516 41.775 1.00 17.86 50 ASP B C 1
ATOM 1557 O O . ASP B 1 84 ? 27.195 -1.825 41.073 1.00 18.54 50 ASP B O 1
ATOM 1562 N N . THR B 1 85 ? 26.242 -2.284 43.072 1.00 16.86 51 THR B N 1
ATOM 1563 C CA . THR B 1 85 ? 27.063 -1.303 43.783 1.00 16.50 51 THR B CA 1
ATOM 1564 C C . THR B 1 85 ? 27.828 -1.965 44.929 1.00 16.37 51 THR B C 1
ATOM 1565 O O . THR B 1 85 ? 27.617 -3.142 45.220 1.00 16.57 51 THR B O 1
ATOM 1569 N N . ASP B 1 86 ? 28.732 -1.215 45.557 1.00 16.26 52 ASP B N 1
ATOM 1570 C CA . ASP B 1 86 ? 29.543 -1.749 46.656 1.00 16.38 52 ASP B CA 1
ATOM 1571 C C . ASP B 1 86 ? 28.689 -2.204 47.847 1.00 15.87 52 ASP B C 1
ATOM 1572 O O . ASP B 1 86 ? 27.662 -1.595 48.158 1.00 16.14 52 ASP B O 1
ATOM 1577 N N . ASN B 1 87 ? 29.146 -3.265 48.504 1.00 15.67 53 ASN B N 1
ATOM 1578 C CA . ASN B 1 87 ? 28.529 -3.761 49.742 1.00 14.95 53 ASN B CA 1
ATOM 1579 C C . ASN B 1 87 ? 29.401 -3.476 50.960 1.00 15.29 53 ASN B C 1
ATOM 1580 O O . ASN B 1 87 ? 30.630 -3.374 50.847 1.00 14.72 53 ASN B O 1
ATOM 1585 N N . CYS B 1 88 ? 28.765 -3.399 52.132 1.00 15.58 54 CYS B N 1
ATOM 1586 C CA . CYS B 1 88 ? 29.487 -3.093 53.371 1.00 15.89 54 CYS B CA 1
ATOM 1587 C C . CYS B 1 88 ? 30.583 -4.113 53.650 1.00 16.67 54 CYS B C 1
ATOM 1588 O O . CYS B 1 88 ? 31.646 -3.748 54.175 1.00 17.16 54 CYS B O 1
ATOM 1591 N N . ASP B 1 89 ? 30.321 -5.382 53.309 1.00 17.09 55 ASP B N 1
ATOM 1592 C CA . ASP B 1 89 ? 31.300 -6.464 53.507 1.00 18.10 55 ASP B CA 1
ATOM 1593 C C . ASP B 1 89 ? 32.636 -6.123 52.859 1.00 19.07 55 ASP B C 1
ATOM 1594 O O . ASP B 1 89 ? 33.690 -6.511 53.371 1.00 19.74 55 ASP B O 1
ATOM 1599 N N . ASP B 1 90 ? 32.592 -5.407 51.736 1.00 18.95 56 ASP B N 1
ATOM 1600 C CA . ASP B 1 90 ? 33.800 -5.123 50.957 1.00 19.56 56 ASP B CA 1
ATOM 1601 C C . ASP B 1 90 ? 34.412 -3.749 51.159 1.00 19.57 56 ASP B C 1
ATOM 1602 O O . ASP B 1 90 ? 35.639 -3.607 51.098 1.00 20.15 56 ASP B O 1
ATOM 1607 N N . VAL B 1 91 ? 33.576 -2.742 51.386 1.00 18.84 57 VAL B N 1
ATOM 1608 C CA . VAL B 1 91 ? 34.074 -1.365 51.493 1.00 18.52 57 VAL B CA 1
ATOM 1609 C C . VAL B 1 91 ? 33.773 -0.691 52.832 1.00 18.56 57 VAL B C 1
ATOM 1610 O O . VAL B 1 91 ? 34.153 0.466 53.043 1.00 18.85 57 VAL B O 1
ATOM 1614 N N . GLY B 1 92 ? 33.077 -1.397 53.722 1.00 17.96 58 GLY B N 1
ATOM 1615 C CA . GLY B 1 92 ? 32.683 -0.847 55.015 1.00 17.54 58 GLY B CA 1
ATOM 1616 C C . GLY B 1 92 ? 31.311 -0.187 55.004 1.00 17.16 58 GLY B C 1
ATOM 1617 O O . GLY B 1 92 ? 30.749 0.122 53.934 1.00 16.67 58 GLY B O 1
ATOM 1618 N N . HIS B 1 93 ? 30.769 0.042 56.195 1.00 16.46 59 HIS B N 1
ATOM 1619 C CA . HIS B 1 93 ? 29.489 0.735 56.327 1.00 16.90 59 HIS B CA 1
ATOM 1620 C C . HIS B 1 93 ? 29.588 2.196 55.897 1.00 17.01 59 HIS B C 1
ATOM 1621 O O . HIS B 1 93 ? 30.681 2.777 55.893 1.00 17.30 59 HIS B O 1
ATOM 1628 N N . GLU B 1 94 ? 28.457 2.768 55.484 1.00 16.27 60 GLU B N 1
ATOM 1629 C CA . GLU B 1 94 ? 28.359 4.205 55.248 1.00 16.63 60 GLU B CA 1
ATOM 1630 C C . GLU B 1 94 ? 27.504 4.751 56.385 1.00 17.10 60 GLU B C 1
ATOM 1631 O O . GLU B 1 94 ? 26.276 4.681 56.344 1.00 16.46 60 GLU B O 1
ATOM 1637 N N . MET B 1 95 ? 28.165 5.236 57.438 1.00 17.33 61 MET B N 1
ATOM 1638 C CA . MET B 1 95 ? 27.460 5.618 58.665 1.00 18.13 61 MET B CA 1
ATOM 1639 C C . MET B 1 95 ? 26.995 7.068 58.650 1.00 18.50 61 MET B C 1
ATOM 1640 O O . MET B 1 95 ? 27.768 7.979 58.309 1.00 19.29 61 MET B O 1
ATOM 1645 N N . GLU B 1 96 ? 25.736 7.282 59.028 1.00 18.78 62 GLU B N 1
ATOM 1646 C CA . GLU B 1 96 ? 25.189 8.622 59.220 1.00 18.98 62 GLU B CA 1
ATOM 1647 C C . GLU B 1 96 ? 24.190 8.599 60.372 1.00 18.63 62 GLU B C 1
ATOM 1648 O O . GLU B 1 96 ? 23.263 7.787 60.384 1.00 17.61 62 GLU B O 1
ATOM 1654 N N . ASP B 1 97 ? 24.390 9.499 61.337 1.00 18.63 63 ASP B N 1
ATOM 1655 C CA . ASP B 1 97 ? 23.536 9.575 62.525 1.00 19.25 63 ASP B CA 1
ATOM 1656 C C . ASP B 1 97 ? 23.277 8.216 63.192 1.00 18.98 63 ASP B C 1
ATOM 1657 O O . ASP B 1 97 ? 22.163 7.930 63.654 1.00 19.43 63 ASP B O 1
ATOM 1665 N N . GLY B 1 98 ? 24.319 7.389 63.239 1.00 18.54 64 GLY B N 1
ATOM 1666 C CA . GLY B 1 98 ? 24.256 6.101 63.929 1.00 18.09 64 GLY B CA 1
ATOM 1667 C C . GLY B 1 98 ? 23.544 4.990 63.175 1.00 17.68 64 GLY B C 1
ATOM 1668 O O . GLY B 1 98 ? 23.212 3.958 63.762 1.00 17.96 64 GLY B O 1
ATOM 1669 N N . HIS B 1 99 ? 23.319 5.208 61.885 1.00 16.68 65 HIS B N 1
ATOM 1670 C CA . HIS B 1 99 ? 22.754 4.183 61.015 1.00 16.33 65 HIS B CA 1
ATOM 1671 C C . HIS B 1 99 ? 23.640 3.939 59.801 1.00 16.04 65 HIS B C 1
ATOM 1672 O O . HIS B 1 99 ? 24.234 4.862 59.296 1.00 16.08 65 HIS B O 1
ATOM 1679 N N . CYS B 1 100 ? 23.688 2.701 59.323 1.00 15.31 66 CYS B N 1
ATOM 1680 C CA . CYS B 1 100 ? 24.367 2.453 58.049 1.00 14.67 66 CYS B CA 1
ATOM 1681 C C . CYS B 1 100 ? 23.378 2.752 56.931 1.00 14.49 66 CYS B C 1
ATOM 1682 O O . CYS B 1 100 ? 22.343 2.079 56.812 1.00 14.03 66 CYS B O 1
ATOM 1685 N N . ILE B 1 101 ? 23.710 3.748 56.118 1.00 14.16 67 ILE B N 1
ATOM 1686 C CA . ILE B 1 101 ? 22.851 4.175 55.009 1.00 14.42 67 ILE B CA 1
ATOM 1687 C C . ILE B 1 101 ? 23.214 3.536 53.655 1.00 13.56 67 ILE B C 1
ATOM 1688 O O . ILE B 1 101 ? 22.605 3.880 52.637 1.00 14.11 67 ILE B O 1
ATOM 1693 N N . ARG B 1 102 ? 24.176 2.609 53.642 1.00 13.36 68 ARG B N 1
ATOM 1694 C CA . ARG B 1 102 ? 24.568 1.992 52.370 1.00 13.35 68 ARG B CA 1
ATOM 1695 C C . ARG B 1 102 ? 23.461 1.102 51.829 1.00 13.26 68 ARG B C 1
ATOM 1696 O O . ARG B 1 102 ? 23.237 1.036 50.617 1.00 13.62 68 ARG B O 1
ATOM 1704 N N . THR B 1 103 ? 22.765 0.414 52.726 1.00 13.14 69 THR B N 1
ATOM 1705 C CA . THR B 1 103 ? 21.929 -0.710 52.298 1.00 12.92 69 THR B CA 1
ATOM 1706 C C . THR B 1 103 ? 20.503 -0.325 51.898 1.00 12.99 69 THR B C 1
ATOM 1707 O O . THR B 1 103 ? 19.893 0.589 52.474 1.00 12.64 69 THR B O 1
ATOM 1711 N N . VAL B 1 104 ? 19.991 -1.036 50.889 1.00 11.88 70 VAL B N 1
ATOM 1712 C CA . VAL B 1 104 ? 18.554 -1.162 50.696 1.00 12.07 70 VAL B CA 1
ATOM 1713 C C . VAL B 1 104 ? 18.132 -2.204 51.739 1.00 11.80 70 VAL B C 1
ATOM 1714 O O . VAL B 1 104 ? 18.710 -3.301 51.801 1.00 11.89 70 VAL B O 1
ATOM 1718 N N . HIS B 1 105 ? 17.158 -1.846 52.577 1.00 11.21 71 HIS B N 1
ATOM 1719 C CA . HIS B 1 105 ? 16.731 -2.713 53.665 1.00 11.36 71 HIS B CA 1
ATOM 1720 C C . HIS B 1 105 ? 15.989 -3.948 53.155 1.00 11.67 71 HIS B C 1
ATOM 1721 O O . HIS B 1 105 ? 15.487 -3.949 52.032 1.00 12.12 71 HIS B O 1
ATOM 1728 N N . ALA B 1 106 ? 15.948 -5.005 53.970 1.00 12.24 72 ALA B N 1
ATOM 1729 C CA . ALA B 1 106 ? 15.325 -6.262 53.543 1.00 11.83 72 ALA B CA 1
ATOM 1730 C C . ALA B 1 106 ? 13.875 -6.050 53.094 1.00 11.96 72 ALA B C 1
ATOM 1731 O O . ALA B 1 106 ? 13.474 -6.508 52.003 1.00 11.80 72 ALA B O 1
ATOM 1733 N N . GLU B 1 107 ? 13.098 -5.352 53.930 1.00 11.84 73 GLU B N 1
ATOM 1734 C CA . GLU B 1 107 ? 11.682 -5.099 53.656 1.00 12.18 73 GLU B CA 1
ATOM 1735 C C . GLU B 1 107 ? 11.512 -4.304 52.368 1.00 11.94 73 GLU B C 1
ATOM 1736 O O . GLU B 1 107 ? 10.643 -4.617 51.551 1.00 11.95 73 GLU B O 1
ATOM 1742 N N . MET B 1 108 ? 12.361 -3.288 52.198 1.00 11.68 74 MET B N 1
ATOM 1743 C CA . MET B 1 108 ? 12.351 -2.445 51.006 1.00 11.78 74 MET B CA 1
ATOM 1744 C C . MET B 1 108 ? 12.707 -3.280 49.778 1.00 12.17 74 MET B C 1
ATOM 1745 O O . MET B 1 108 ? 12.099 -3.107 48.726 1.00 12.09 74 MET B O 1
ATOM 1753 N N . ASN B 1 109 ? 13.677 -4.182 49.910 1.00 11.90 75 ASN B N 1
ATOM 1754 C CA . ASN B 1 109 ? 13.995 -5.080 48.781 1.00 12.14 75 ASN B CA 1
ATOM 1755 C C . ASN B 1 109 ? 12.808 -5.963 48.364 1.00 12.41 75 ASN B C 1
ATOM 1756 O O . ASN B 1 109 ? 12.574 -6.182 47.170 1.00 12.60 75 ASN B O 1
ATOM 1761 N N . ALA B 1 110 ? 12.041 -6.462 49.336 1.00 12.53 76 ALA B N 1
ATOM 1762 C CA . ALA B 1 110 ? 10.827 -7.216 48.994 1.00 12.22 76 ALA B CA 1
ATOM 1763 C C . ALA B 1 110 ? 9.807 -6.336 48.270 1.00 12.70 76 ALA B C 1
ATOM 1764 O O . ALA B 1 110 ? 9.245 -6.739 47.254 1.00 12.20 76 ALA B O 1
ATOM 1766 N N . LEU B 1 111 ? 9.580 -5.127 48.784 1.00 12.05 77 LEU B N 1
ATOM 1767 C CA . LEU B 1 111 ? 8.610 -4.205 48.153 1.00 12.81 77 LEU B CA 1
ATOM 1768 C C . LEU B 1 111 ? 9.069 -3.765 46.771 1.00 12.71 77 LEU B C 1
ATOM 1769 O O . LEU B 1 111 ? 8.276 -3.681 45.842 1.00 12.87 77 LEU B O 1
ATOM 1774 N N . ILE B 1 112 ? 10.360 -3.473 46.648 1.00 12.27 78 ILE B N 1
ATOM 1775 C CA . ILE B 1 112 ? 10.899 -2.998 45.378 1.00 12.35 78 ILE B CA 1
ATOM 1776 C C . ILE B 1 112 ? 10.919 -4.124 44.338 1.00 12.34 78 ILE B C 1
ATOM 1777 O O . ILE B 1 112 ? 10.766 -3.861 43.143 1.00 11.80 78 ILE B O 1
ATOM 1783 N N . GLN B 1 113 ? 11.078 -5.376 44.780 1.00 11.96 79 GLN B N 1
ATOM 1784 C CA . GLN B 1 113 ? 10.869 -6.494 43.858 1.00 12.39 79 GLN B CA 1
ATOM 1785 C C . GLN B 1 113 ? 9.481 -6.390 43.213 1.00 12.17 79 GLN B C 1
ATOM 1786 O O . GLN B 1 113 ? 9.343 -6.540 41.994 1.00 12.29 79 GLN B O 1
ATOM 1792 N N . CYS B 1 114 ? 8.463 -6.120 44.033 1.00 11.93 80 CYS B N 1
ATOM 1793 C CA . CYS B 1 114 ? 7.097 -5.941 43.526 1.00 13.05 80 CYS B CA 1
ATOM 1794 C C . CYS B 1 114 ? 7.006 -4.763 42.553 1.00 13.13 80 CYS B C 1
ATOM 1795 O O . CYS B 1 114 ? 6.404 -4.884 41.492 1.00 13.68 80 CYS B O 1
ATOM 1798 N N . ALA B 1 115 ? 7.589 -3.622 42.925 1.00 13.46 81 ALA B N 1
ATOM 1799 C CA . ALA B 1 115 ? 7.549 -2.424 42.078 1.00 13.80 81 ALA B CA 1
ATOM 1800 C C . ALA B 1 115 ? 8.255 -2.679 40.741 1.00 14.66 81 ALA B C 1
ATOM 1801 O O . ALA B 1 115 ? 7.757 -2.287 39.683 1.00 14.80 81 ALA B O 1
ATOM 1803 N N . LYS B 1 116 ? 9.417 -3.329 40.797 1.00 14.57 82 LYS B N 1
ATOM 1804 C CA . LYS B 1 116 ? 10.230 -3.522 39.603 1.00 15.84 82 LYS B CA 1
ATOM 1805 C C . LYS B 1 116 ? 9.540 -4.462 38.625 1.00 16.73 82 LYS B C 1
ATOM 1806 O O . LYS B 1 116 ? 9.476 -4.167 37.426 1.00 17.74 82 LYS B O 1
ATOM 1812 N N . GLU B 1 117 ? 9.022 -5.575 39.147 1.00 17.36 83 GLU B N 1
ATOM 1813 C CA . GLU B 1 117 ? 8.438 -6.643 38.330 1.00 18.14 83 GLU B CA 1
ATOM 1814 C C . GLU B 1 117 ? 6.969 -6.377 37.966 1.00 18.48 83 GLU B C 1
ATOM 1815 O O . GLU B 1 117 ? 6.481 -6.904 36.961 1.00 19.36 83 GLU B O 1
ATOM 1821 N N . GLY B 1 118 ? 6.283 -5.560 38.771 1.00 18.63 84 GLY B N 1
ATOM 1822 C CA . GLY B 1 118 ? 4.841 -5.336 38.630 1.00 18.90 84 GLY B CA 1
ATOM 1823 C C . GLY B 1 118 ? 4.011 -6.436 39.280 1.00 19.23 84 GLY B C 1
ATOM 1824 O O . GLY B 1 118 ? 3.109 -6.997 38.648 0.90 20.06 84 GLY B O 1
ATOM 1825 N N . ILE B 1 119 ? 4.330 -6.743 40.536 1.00 18.93 85 ILE B N 1
ATOM 1826 C CA . ILE B 1 119 ? 3.634 -7.744 41.367 1.00 19.32 85 ILE B CA 1
ATOM 1827 C C . ILE B 1 119 ? 2.894 -6.920 42.408 1.00 18.21 85 ILE B C 1
ATOM 1828 O O . ILE B 1 119 ? 3.486 -6.016 42.977 1.00 18.26 85 ILE B O 1
ATOM 1833 N N . SER B 1 120 ? 1.620 -7.212 42.669 1.00 16.69 86 SER B N 1
ATOM 1834 C CA . SER B 1 120 ? 0.871 -6.395 43.633 1.00 15.98 86 SER B CA 1
ATOM 1835 C C . SER B 1 120 ? 1.202 -6.808 45.071 1.00 15.25 86 SER B C 1
ATOM 1836 O O . SER B 1 120 ? 1.096 -7.989 45.417 1.00 16.02 86 SER B O 1
ATOM 1839 N N . ALA B 1 121 ? 1.591 -5.826 45.887 1.00 14.20 87 ALA B N 1
ATOM 1840 C CA . ALA B 1 121 ? 1.891 -6.027 47.312 1.00 13.68 87 ALA B CA 1
ATOM 1841 C C . ALA B 1 121 ? 0.706 -5.674 48.212 1.00 14.19 87 ALA B C 1
ATOM 1842 O O . ALA B 1 121 ? 0.796 -5.772 49.442 1.00 13.73 87 ALA B O 1
ATOM 1844 N N . ASN B 1 122 ? -0.413 -5.277 47.610 1.00 14.01 88 ASN B N 1
ATOM 1845 C CA . ASN B 1 122 ? -1.589 -4.923 48.400 1.00 14.05 88 ASN B CA 1
ATOM 1846 C C . ASN B 1 122 ? -2.160 -6.169 49.089 1.00 13.91 88 ASN B C 1
ATOM 1847 O O . ASN B 1 122 ? -2.159 -7.255 48.509 1.00 14.27 88 ASN B O 1
ATOM 1852 N N . ASN B 1 123 ? -2.630 -6.008 50.326 1.00 14.08 89 ASN B N 1
ATOM 1853 C CA . ASN B 1 123 ? -3.284 -7.106 51.050 1.00 14.34 89 ASN B CA 1
ATOM 1854 C C . ASN B 1 123 ? -2.356 -8.275 51.337 1.00 14.08 89 ASN B C 1
ATOM 1855 O O . ASN B 1 123 ? -2.754 -9.442 51.298 1.00 15.11 89 ASN B O 1
ATOM 1860 N N . THR B 1 124 ? -1.106 -7.932 51.613 1.00 13.65 90 THR B N 1
ATOM 1861 C CA . THR B 1 124 ? -0.089 -8.892 52.022 1.00 12.95 90 THR B CA 1
ATOM 1862 C C . THR B 1 124 ? 0.184 -8.799 53.523 1.00 12.92 90 THR B C 1
ATOM 1863 O O . THR B 1 124 ? -0.336 -7.926 54.225 1.00 13.08 90 THR B O 1
ATOM 1867 N N . GLU B 1 125 ? 0.995 -9.732 54.007 1.00 12.77 91 GLU B N 1
ATOM 1868 C CA . GLU B 1 125 ? 1.655 -9.588 55.293 1.00 13.07 91 GLU B CA 1
ATOM 1869 C C . GLU B 1 125 ? 3.145 -9.810 55.087 1.00 12.78 91 GLU B C 1
ATOM 1870 O O . GLU B 1 125 ? 3.574 -10.375 54.069 1.00 12.31 91 GLU B O 1
ATOM 1876 N N . ILE B 1 126 ? 3.945 -9.366 56.046 1.00 12.20 92 ILE B N 1
ATOM 1877 C CA . ILE B 1 126 ? 5.386 -9.570 55.918 1.00 12.31 92 ILE B CA 1
ATOM 1878 C C . ILE B 1 126 ? 5.928 -10.267 57.158 1.00 12.20 92 ILE B C 1
ATOM 1879 O O . ILE B 1 126 ? 5.431 -10.042 58.271 1.00 11.69 92 ILE B O 1
ATOM 1884 N N . TYR B 1 127 ? 6.906 -11.141 56.928 1.00 12.21 93 TYR B N 1
ATOM 1885 C CA . TYR B 1 127 ? 7.691 -11.786 57.977 1.00 12.72 93 TYR B CA 1
ATOM 1886 C C . TYR B 1 127 ? 9.116 -11.274 57.836 1.00 12.85 93 TYR B C 1
ATOM 1887 O O . TYR B 1 127 ? 9.706 -11.326 56.745 1.00 13.60 93 TYR B O 1
ATOM 1896 N N . VAL B 1 128 ? 9.672 -10.773 58.929 1.00 12.81 94 VAL B N 1
ATOM 1897 C CA . VAL B 1 128 ? 10.996 -10.149 58.871 1.00 13.55 94 VAL B CA 1
ATOM 1898 C C . VAL B 1 128 ? 11.808 -10.550 60.100 1.00 13.61 94 VAL B C 1
ATOM 1899 O O . VAL B 1 128 ? 11.269 -10.700 61.201 1.00 13.74 94 VAL B O 1
ATOM 1904 N N . THR B 1 129 ? 13.100 -10.753 59.902 1.00 13.69 95 THR B N 1
ATOM 1905 C CA . THR B 1 129 ? 13.978 -11.125 61.016 1.00 13.52 95 THR B CA 1
ATOM 1906 C C . THR B 1 129 ? 14.094 -10.021 62.082 1.00 13.92 95 THR B C 1
ATOM 1907 O O . THR B 1 129 ? 14.324 -10.315 63.263 1.00 15.30 95 THR B O 1
ATOM 1911 N N . HIS B 1 130 ? 13.961 -8.766 61.654 1.00 13.27 96 HIS B N 1
ATOM 1912 C CA . HIS B 1 130 ? 14.156 -7.594 62.519 1.00 13.63 96 HIS B CA 1
ATOM 1913 C C . HIS B 1 130 ? 12.987 -6.630 62.395 1.00 14.07 96 HIS B C 1
ATOM 1914 O O . HIS B 1 130 ? 12.492 -6.387 61.287 1.00 13.93 96 HIS B O 1
ATOM 1921 N N . PHE B 1 131 ? 12.573 -6.046 63.525 1.00 13.46 97 PHE B N 1
ATOM 1922 C CA . PHE B 1 131 ? 11.531 -5.018 63.532 1.00 13.55 97 PHE B CA 1
ATOM 1923 C C . PHE B 1 131 ? 11.822 -3.904 62.508 1.00 13.61 97 PHE B C 1
ATOM 1924 O O . PHE B 1 131 ? 12.954 -3.412 62.436 1.00 12.85 97 PHE B O 1
ATOM 1932 N N . PRO B 1 132 ? 10.817 -3.526 61.691 1.00 13.77 98 PRO B N 1
ATOM 1933 C CA . PRO B 1 132 ? 11.100 -2.520 60.652 1.00 13.89 98 PRO B CA 1
ATOM 1934 C C . PRO B 1 132 ? 11.383 -1.120 61.172 1.00 13.58 98 PRO B C 1
ATOM 1935 O O . PRO B 1 132 ? 10.682 -0.618 62.058 1.00 13.57 98 PRO B O 1
ATOM 1939 N N . CYS B 1 133 ? 12.392 -0.478 60.588 1.00 13.54 99 CYS B N 1
ATOM 1940 C CA . CYS B 1 133 ? 12.668 0.922 60.858 1.00 12.96 99 CYS B CA 1
ATOM 1941 C C . CYS B 1 133 ? 11.508 1.813 60.401 1.00 13.29 99 CYS B C 1
ATOM 1942 O O . CYS B 1 133 ? 10.566 1.347 59.738 1.00 12.08 99 CYS B O 1
ATOM 1945 N N . ILE B 1 134 ? 11.579 3.096 60.731 1.00 13.50 100 ILE B N 1
ATOM 1946 C CA . ILE B 1 134 ? 10.494 4.003 60.363 1.00 13.67 100 ILE B CA 1
ATOM 1947 C C . ILE B 1 134 ? 10.306 4.110 58.832 1.00 13.52 100 ILE B C 1
ATOM 1948 O O . ILE B 1 134 ? 9.169 4.127 58.354 1.00 13.50 100 ILE B O 1
ATOM 1953 N N . ASN B 1 135 ? 11.402 4.131 58.068 1.00 14.01 101 ASN B N 1
ATOM 1954 C CA . ASN B 1 135 ? 11.278 4.242 56.609 1.00 13.84 101 ASN B CA 1
ATOM 1955 C C . ASN B 1 135 ? 10.587 3.032 55.999 1.00 12.81 101 ASN B C 1
ATOM 1956 O O . ASN B 1 135 ? 9.684 3.184 55.162 1.00 12.78 101 ASN B O 1
ATOM 1964 N N . CYS B 1 136 ? 11.008 1.841 56.429 1.00 12.97 102 CYS B N 1
ATOM 1965 C CA . CYS B 1 136 ? 10.391 0.599 55.965 1.00 12.14 102 CYS B CA 1
ATOM 1966 C C . CYS B 1 136 ? 8.943 0.536 56.423 1.00 12.42 102 CYS B C 1
ATOM 1967 O O . CYS B 1 136 ? 8.060 0.168 55.650 1.00 12.04 102 CYS B O 1
ATOM 1970 N N . THR B 1 137 ? 8.695 0.907 57.677 1.00 12.40 103 THR B N 1
ATOM 1971 C CA . THR B 1 137 ? 7.319 0.899 58.190 1.00 12.67 103 THR B CA 1
ATOM 1972 C C . THR B 1 137 ? 6.377 1.755 57.321 1.00 12.62 103 THR B C 1
ATOM 1973 O O . THR B 1 137 ? 5.293 1.297 56.931 1.00 12.62 103 THR B O 1
ATOM 1977 N N . LYS B 1 138 ? 6.790 2.983 57.009 1.00 12.55 104 LYS B N 1
ATOM 1978 C CA . LYS B 1 138 ? 5.969 3.875 56.182 1.00 12.46 104 LYS B CA 1
ATOM 1979 C C . LYS B 1 138 ? 5.704 3.247 54.815 1.00 12.24 104 LYS B C 1
ATOM 1980 O O . LYS B 1 138 ? 4.571 3.256 54.327 1.00 12.66 104 LYS B O 1
ATOM 1986 N N . ALA B 1 139 ? 6.751 2.699 54.204 1.00 12.21 105 ALA B N 1
ATOM 1987 C CA . ALA B 1 139 ? 6.589 2.093 52.877 1.00 12.33 105 ALA B CA 1
ATOM 1988 C C . ALA B 1 139 ? 5.663 0.877 52.904 1.00 12.32 105 ALA B C 1
ATOM 1989 O O . ALA B 1 139 ? 4.774 0.744 52.057 1.00 12.25 105 ALA B O 1
ATOM 1991 N N . LEU B 1 140 ? 5.857 -0.003 53.884 1.00 11.54 106 LEU B N 1
ATOM 1992 C CA . LEU B 1 140 ? 5.014 -1.200 54.029 1.00 11.98 106 LEU B CA 1
ATOM 1993 C C . LEU B 1 140 ? 3.543 -0.814 54.225 1.00 12.21 106 LEU B C 1
ATOM 1994 O O . LEU B 1 140 ? 2.652 -1.336 53.539 1.00 12.48 106 LEU B O 1
ATOM 1999 N N . LEU B 1 141 ? 3.298 0.119 55.138 1.00 12.29 107 LEU B N 1
ATOM 2000 C CA . LEU B 1 141 ? 1.921 0.557 55.407 1.00 12.51 107 LEU B CA 1
ATOM 2001 C C . LEU B 1 141 ? 1.303 1.173 54.167 1.00 12.46 107 LEU B C 1
ATOM 2002 O O . LEU B 1 141 ? 0.147 0.885 53.842 1.00 13.58 107 LEU B O 1
ATOM 2007 N N . GLN B 1 142 ? 2.087 1.988 53.460 1.00 12.52 108 GLN B N 1
ATOM 2008 C CA . GLN B 1 142 ? 1.597 2.678 52.265 1.00 12.62 108 GLN B CA 1
ATOM 2009 C C . GLN B 1 142 ? 1.288 1.698 51.125 1.00 12.60 108 GLN B C 1
ATOM 2010 O O . GLN B 1 142 ? 0.390 1.966 50.306 1.00 12.83 108 GLN B O 1
ATOM 2016 N N . ALA B 1 143 ? 2.022 0.582 51.094 1.00 12.45 109 ALA B N 1
ATOM 2017 C CA . ALA B 1 143 ? 1.893 -0.446 50.047 1.00 12.71 109 ALA B CA 1
ATOM 2018 C C . ALA B 1 143 ? 0.696 -1.366 50.240 1.00 12.96 109 ALA B C 1
ATOM 2019 O O . ALA B 1 143 ? 0.351 -2.141 49.331 1.00 13.85 109 ALA B O 1
ATOM 2021 N N . GLY B 1 144 ? 0.079 -1.310 51.422 1.00 12.60 110 GLY B N 1
ATOM 2022 C CA . GLY B 1 144 ? -1.077 -2.175 51.708 1.00 12.96 110 GLY B CA 1
ATOM 2023 C C . GLY B 1 144 ? -0.721 -3.444 52.468 1.00 13.30 110 GLY B C 1
ATOM 2024 O O . GLY B 1 144 ? -1.495 -4.417 52.472 1.00 13.28 110 GLY B O 1
ATOM 2025 N N . VAL B 1 145 ? 0.453 -3.457 53.105 1.00 13.06 111 VAL B N 1
ATOM 2026 C CA . VAL B 1 145 ? 0.844 -4.581 53.969 1.00 13.73 111 VAL B CA 1
ATOM 2027 C C . VAL B 1 145 ? 0.024 -4.475 55.255 1.00 13.64 111 VAL B C 1
ATOM 2028 O O . VAL B 1 145 ? -0.040 -3.406 55.872 1.00 13.83 111 VAL B O 1
ATOM 2032 N N . LYS B 1 146 ? -0.605 -5.584 55.633 1.00 13.57 112 LYS B N 1
ATOM 2033 C CA . LYS B 1 146 ? -1.671 -5.588 56.644 1.00 13.39 112 LYS B CA 1
ATOM 2034 C C . LYS B 1 146 ? -1.253 -6.165 57.999 1.00 13.93 112 LYS B C 1
ATOM 2035 O O . LYS B 1 146 ? -1.996 -6.047 58.976 1.00 13.73 112 LYS B O 1
ATOM 2041 N N . LYS B 1 147 ? -0.085 -6.795 58.050 1.00 13.32 113 LYS B N 1
ATOM 2042 C CA . LYS B 1 147 ? 0.406 -7.415 59.280 1.00 13.74 113 LYS B CA 1
ATOM 2043 C C . LYS B 1 147 ? 1.914 -7.559 59.170 1.00 13.75 113 LYS B C 1
ATOM 2044 O O . LYS B 1 147 ? 2.445 -7.821 58.081 1.00 13.69 113 LYS B O 1
ATOM 2050 N N . ILE B 1 148 ? 2.590 -7.377 60.300 1.00 13.77 114 ILE B N 1
ATOM 2051 C CA . ILE B 1 148 ? 4.040 -7.475 60.371 1.00 14.51 114 ILE B CA 1
ATOM 2052 C C . ILE B 1 148 ? 4.387 -8.472 61.464 1.00 14.30 114 ILE B C 1
ATOM 2053 O O . ILE B 1 148 ? 3.948 -8.312 62.602 1.00 14.91 114 ILE B O 1
ATOM 2058 N N . THR B 1 149 ? 5.158 -9.496 61.113 1.00 13.76 115 THR B N 1
ATOM 2059 C CA . THR B 1 149 ? 5.663 -10.458 62.102 1.00 13.68 115 THR B CA 1
ATOM 2060 C C . THR B 1 149 ? 7.186 -10.385 62.075 1.00 13.96 115 THR B C 1
ATOM 2061 O O . THR B 1 149 ? 7.791 -10.405 60.997 1.00 13.38 115 THR B O 1
ATOM 2065 N N . TYR B 1 150 ? 7.811 -10.266 63.252 1.00 13.61 116 TYR B N 1
ATOM 2066 C CA . TYR B 1 150 ? 9.267 -10.038 63.315 1.00 14.28 116 TYR B CA 1
ATOM 2067 C C . TYR B 1 150 ? 9.870 -10.879 64.430 1.00 14.85 116 TYR B C 1
ATOM 2068 O O . TYR B 1 150 ? 9.157 -11.315 65.331 1.00 15.05 116 TYR B O 1
ATOM 2077 N N . ASN B 1 151 ? 11.176 -11.108 64.372 1.00 15.74 117 ASN B N 1
ATOM 2078 C CA . ASN B 1 151 ? 11.836 -11.881 65.413 1.00 16.96 117 ASN B CA 1
ATOM 2079 C C . ASN B 1 151 ? 12.541 -10.973 66.419 1.00 17.24 117 ASN B C 1
ATOM 2080 O O . ASN B 1 151 ? 12.135 -10.885 67.585 1.00 18.32 117 ASN B O 1
ATOM 2085 N N . THR B 1 152 ? 13.590 -10.304 65.959 1.00 16.65 118 THR B N 1
ATOM 2086 C CA . THR B 1 152 ? 14.420 -9.434 66.801 1.00 16.45 118 THR B CA 1
ATOM 2087 C C . THR B 1 152 ? 13.792 -8.050 66.951 1.00 15.85 118 THR B C 1
ATOM 2088 O O . THR B 1 152 ? 13.431 -7.395 65.958 1.00 15.82 118 THR B O 1
ATOM 2092 N N . ALA B 1 153 ? 13.686 -7.598 68.202 1.00 15.15 119 ALA B N 1
ATOM 2093 C CA . ALA B 1 153 ? 13.108 -6.295 68.504 1.00 14.91 119 ALA B CA 1
ATOM 2094 C C . ALA B 1 153 ? 14.150 -5.188 68.284 1.00 15.19 119 ALA B C 1
ATOM 2095 O O . ALA B 1 153 ? 14.572 -4.503 69.219 1.00 15.49 119 ALA B O 1
ATOM 2097 N N . TYR B 1 154 ? 14.565 -5.044 67.029 1.00 14.02 120 TYR B N 1
ATOM 2098 C CA . TYR B 1 154 ? 15.666 -4.164 66.642 1.00 14.40 120 TYR B CA 1
ATOM 2099 C C . TYR B 1 154 ? 15.269 -2.689 66.607 1.00 13.99 120 TYR B C 1
ATOM 2100 O O . TYR B 1 154 ? 14.408 -2.288 65.819 1.00 14.28 120 TYR B O 1
ATOM 2109 N N . ARG B 1 155 ? 15.928 -1.880 67.449 1.00 14.25 121 ARG B N 1
ATOM 2110 C CA . ARG B 1 155 ? 15.830 -0.414 67.381 1.00 14.13 121 ARG B CA 1
ATOM 2111 C C . ARG B 1 155 ? 14.401 0.067 67.128 1.00 14.20 121 ARG B C 1
ATOM 2112 O O . ARG B 1 155 ? 14.119 0.802 66.171 1.00 14.22 121 ARG B O 1
ATOM 2120 N N . ILE B 1 156 ? 13.481 -0.369 67.983 1.00 14.14 122 ILE B N 1
ATOM 2121 C CA . ILE B 1 156 ? 12.075 -0.011 67.798 1.00 14.44 122 ILE B CA 1
ATOM 2122 C C . ILE B 1 156 ? 11.875 1.503 67.882 1.00 14.84 122 ILE B C 1
ATOM 2123 O O . ILE B 1 156 ? 12.233 2.142 68.878 1.00 15.07 122 ILE B O 1
ATOM 2128 N N . HIS B 1 157 ? 11.305 2.067 66.821 1.00 14.80 123 HIS B N 1
ATOM 2129 C CA . HIS B 1 157 ? 11.004 3.487 66.765 1.00 15.60 123 HIS B CA 1
ATOM 2130 C C . HIS B 1 157 ? 9.543 3.723 67.187 1.00 15.78 123 HIS B C 1
ATOM 2131 O O . HIS B 1 157 ? 8.627 3.115 66.610 1.00 15.49 123 HIS B O 1
ATOM 2138 N N . PRO B 1 158 ? 9.304 4.602 68.186 1.00 15.98 124 PRO B N 1
ATOM 2139 C CA . PRO B 1 158 ? 7.924 4.757 68.684 1.00 16.07 124 PRO B CA 1
ATOM 2140 C C . PRO B 1 158 ? 6.965 5.315 67.626 1.00 15.69 124 PRO B C 1
ATOM 2141 O O . PRO B 1 158 ? 5.750 5.064 67.687 1.00 16.43 124 PRO B O 1
ATOM 2145 N N . PHE B 1 159 ? 7.503 6.055 66.662 1.00 15.28 125 PHE B N 1
ATOM 2146 C CA . PHE B 1 159 ? 6.652 6.599 65.603 1.00 15.06 125 PHE B CA 1
ATOM 2147 C C . PHE B 1 159 ? 6.192 5.478 64.657 1.00 14.75 125 PHE B C 1
ATOM 2148 O O . PHE B 1 159 ? 5.062 5.507 64.146 1.00 14.95 125 PHE B O 1
ATOM 2156 N N . ALA B 1 160 ? 7.050 4.478 64.455 1.00 14.27 126 ALA B N 1
ATOM 2157 C CA . ALA B 1 160 ? 6.671 3.305 63.660 1.00 14.62 126 ALA B CA 1
ATOM 2158 C C . ALA B 1 160 ? 5.508 2.579 64.327 1.00 15.09 126 ALA B C 1
ATOM 2159 O O . ALA B 1 160 ? 4.536 2.222 63.662 1.00 15.24 126 ALA B O 1
ATOM 2161 N N . ILE B 1 161 ? 5.606 2.374 65.648 1.00 15.34 127 ILE B N 1
ATOM 2162 C CA . ILE B 1 161 ? 4.513 1.770 66.413 1.00 16.02 127 ILE B CA 1
ATOM 2163 C C . ILE B 1 161 ? 3.238 2.604 66.266 1.00 15.80 127 ILE B C 1
ATOM 2164 O O . ILE B 1 161 ? 2.153 2.058 65.994 1.00 15.14 127 ILE B O 1
ATOM 2169 N N . GLU B 1 162 ? 3.379 3.921 66.414 1.00 15.34 128 GLU B N 1
ATOM 2170 C CA . GLU B 1 162 ? 2.237 4.832 66.311 1.00 15.71 128 GLU B CA 1
ATOM 2171 C C . GLU B 1 162 ? 1.485 4.641 64.992 1.00 15.51 128 GLU B C 1
ATOM 2172 O O . GLU B 1 162 ? 0.264 4.478 64.990 1.00 15.23 128 GLU B O 1
ATOM 2178 N N . LEU B 1 163 ? 2.227 4.637 63.883 1.00 15.17 129 LEU B N 1
ATOM 2179 C CA . LEU B 1 163 ? 1.614 4.464 62.559 1.00 15.03 129 LEU B CA 1
ATOM 2180 C C . LEU B 1 163 ? 0.980 3.094 62.359 1.00 14.76 129 LEU B C 1
ATOM 2181 O O . LEU B 1 163 ? -0.129 2.997 61.830 1.00 14.45 129 LEU B O 1
ATOM 2186 N N . MET B 1 164 ? 1.672 2.033 62.777 1.00 14.16 130 MET B N 1
ATOM 2187 C CA . MET B 1 164 ? 1.101 0.686 62.672 1.00 15.14 130 MET B CA 1
ATOM 2188 C C . MET B 1 164 ? -0.223 0.620 63.437 1.00 15.35 130 MET B C 1
ATOM 2189 O O . MET B 1 164 ? -1.224 0.076 62.947 1.00 14.93 130 MET B O 1
ATOM 2194 N N . THR B 1 165 ? -0.225 1.200 64.634 1.00 15.26 131 THR B N 1
ATOM 2195 C CA . THR B 1 165 ? -1.424 1.196 65.480 1.00 16.14 131 THR B CA 1
ATOM 2196 C C . THR B 1 165 ? -2.575 1.965 64.830 1.00 16.36 131 THR B C 1
ATOM 2197 O O . THR B 1 165 ? -3.715 1.483 64.781 1.00 16.20 131 THR B O 1
ATOM 2201 N N . GLN B 1 166 ? -2.264 3.147 64.308 1.00 15.86 132 GLN B N 1
ATOM 2202 C CA . GLN B 1 166 ? -3.258 3.972 63.636 1.00 16.36 132 GLN B CA 1
ATOM 2203 C C . GLN B 1 166 ? -3.859 3.261 62.422 1.00 16.03 132 GLN B C 1
ATOM 2204 O O . GLN B 1 166 ? -5.060 3.397 62.144 1.00 16.86 132 GLN B O 1
ATOM 2210 N N . LYS B 1 167 ? -3.017 2.520 61.703 1.00 15.47 133 LYS B N 1
ATOM 2211 C CA . LYS B 1 167 ? -3.449 1.761 60.521 1.00 15.26 133 LYS B CA 1
ATOM 2212 C C . LYS B 1 167 ? -4.062 0.391 60.836 1.00 15.56 133 LYS B C 1
ATOM 2213 O O . LYS B 1 167 ? -4.447 -0.347 59.914 1.00 15.22 133 LYS B O 1
ATOM 2219 N N . GLU B 1 168 ? -4.157 0.055 62.132 1.00 15.49 134 GLU B N 1
ATOM 2220 C CA . GLU B 1 168 ? -4.690 -1.238 62.587 1.00 16.04 134 GLU B CA 1
ATOM 2221 C C . GLU B 1 168 ? -3.927 -2.417 61.976 1.00 15.69 134 GLU B C 1
ATOM 2222 O O . GLU B 1 168 ? -4.521 -3.432 61.574 1.00 16.10 134 GLU B O 1
ATOM 2228 N N . VAL B 1 169 ? -2.608 -2.248 61.911 1.00 14.79 135 VAL B N 1
ATOM 2229 C CA . VAL B 1 169 ? -1.683 -3.282 61.448 1.00 14.55 135 VAL B CA 1
ATOM 2230 C C . VAL B 1 169 ? -0.968 -3.837 62.674 1.00 14.68 135 VAL B C 1
ATOM 2231 O O . VAL B 1 169 ? -0.237 -3.113 63.358 1.00 14.29 135 VAL B O 1
ATOM 2235 N N . GLU B 1 170 ? -1.220 -5.113 62.952 1.00 15.02 136 GLU B N 1
ATOM 2236 C CA . GLU B 1 170 ? -0.585 -5.807 64.067 1.00 16.43 136 GLU B CA 1
ATOM 2237 C C . GLU B 1 170 ? 0.910 -6.008 63.795 1.00 15.62 136 GLU B C 1
ATOM 2238 O O . GLU B 1 170 ? 1.307 -6.285 62.659 1.00 15.60 136 GLU B O 1
ATOM 2248 N N . TYR B 1 171 ? 1.722 -5.849 64.840 1.00 15.74 137 TYR B N 1
ATOM 2249 C CA . TYR B 1 171 ? 3.157 -6.140 64.791 1.00 15.58 137 TYR B CA 1
ATOM 2250 C C . TYR B 1 171 ? 3.413 -7.239 65.837 1.00 16.30 137 TYR B C 1
ATOM 2251 O O . TYR B 1 171 ? 3.326 -7.014 67.051 1.00 16.60 137 TYR B O 1
ATOM 2260 N N . VAL B 1 172 ? 3.671 -8.440 65.348 1.00 15.83 138 VAL B N 1
ATOM 2261 C CA . VAL B 1 172 ? 3.700 -9.629 66.191 1.00 16.31 138 VAL B CA 1
ATOM 2262 C C . VAL B 1 172 ? 5.132 -10.141 66.319 1.00 16.57 138 VAL B C 1
ATOM 2263 O O . VAL B 1 172 ? 5.779 -10.438 65.311 1.00 16.06 138 VAL B O 1
ATOM 2267 N N . GLN B 1 173 ? 5.622 -10.271 67.551 1.00 16.98 139 GLN B N 1
ATOM 2268 C CA . GLN B 1 173 ? 6.920 -10.918 67.754 1.00 18.13 139 GLN B CA 1
ATOM 2269 C C . GLN B 1 173 ? 6.772 -12.430 67.656 1.00 18.63 139 GLN B C 1
ATOM 2270 O O . GLN B 1 173 ? 5.872 -13.028 68.264 1.00 18.55 139 GLN B O 1
ATOM 2276 N N . HIS B 1 174 ? 7.639 -13.053 66.863 1.00 18.82 140 HIS B N 1
ATOM 2277 C CA . HIS B 1 174 ? 7.659 -14.505 66.767 1.00 19.65 140 HIS B CA 1
ATOM 2278 C C . HIS B 1 174 ? 9.076 -15.015 66.535 1.00 19.52 140 HIS B C 1
ATOM 2279 O O . HIS B 1 174 ? 9.757 -14.586 65.603 1.00 18.80 140 HIS B O 1
ATOM 2286 N N . ASP B 1 175 ? 9.514 -15.922 67.403 1.00 19.69 141 ASP B N 1
ATOM 2287 C CA . ASP B 1 175 ? 10.831 -16.538 67.292 1.00 19.75 141 ASP B CA 1
ATOM 2288 C C . ASP B 1 175 ? 10.991 -17.370 66.026 1.00 19.79 141 ASP B C 1
ATOM 2289 O O . ASP B 1 175 ? 10.074 -18.083 65.613 1.00 20.07 141 ASP B O 1
ATOM 2294 N N . VAL B 1 176 ? 12.173 -17.299 65.424 1.00 19.78 142 VAL B N 1
ATOM 2295 C CA . VAL B 1 176 ? 12.536 -18.238 64.367 1.00 19.87 142 VAL B CA 1
ATOM 2296 C C . VAL B 1 176 ? 12.626 -19.653 64.975 1.00 20.32 142 VAL B C 1
ATOM 2297 O O . VAL B 1 176 ? 13.323 -19.854 65.977 1.00 20.65 142 VAL B O 1
ATOM 2301 N N . PRO B 1 177 ? 11.914 -20.633 64.381 1.00 20.75 143 PRO B N 1
ATOM 2302 C CA . PRO B 1 177 ? 11.967 -22.013 64.880 1.00 20.94 143 PRO B CA 1
ATOM 2303 C C . PRO B 1 177 ? 13.332 -22.641 64.628 1.00 21.42 143 PRO B C 1
ATOM 2304 O O . PRO B 1 177 ? 14.041 -22.222 63.705 1.00 21.03 143 PRO B O 1
ATOM 2308 N N . ARG B 1 178 ? 13.692 -23.635 65.436 1.00 22.02 144 ARG B N 1
ATOM 2309 C CA . ARG B 1 178 ? 14.924 -24.377 65.205 1.00 22.62 144 ARG B CA 1
ATOM 2310 C C . ARG B 1 178 ? 14.692 -25.370 64.078 1.00 22.53 144 ARG B C 1
ATOM 2311 O O . ARG B 1 178 ? 13.881 -26.298 64.207 1.00 22.76 144 ARG B O 1
ATOM 2319 N N . VAL B 1 179 ? 15.380 -25.149 62.959 1.00 22.40 145 VAL B N 1
ATOM 2320 C CA . VAL B 1 179 ? 15.237 -25.991 61.774 1.00 22.50 145 VAL B CA 1
ATOM 2321 C C . VAL B 1 179 ? 16.624 -26.285 61.215 1.00 22.87 145 VAL B C 1
ATOM 2322 O O . VAL B 1 179 ? 17.440 -25.376 61.044 1.00 23.10 145 VAL B O 1
ATOM 2326 N N . LYS B 1 180 ? 16.874 -27.558 60.935 1.00 23.08 146 LYS B N 1
ATOM 2327 C CA . LYS B 1 180 ? 18.120 -27.995 60.328 1.00 23.84 146 LYS B CA 1
ATOM 2328 C C . LYS B 1 180 ? 17.860 -28.497 58.907 1.00 23.52 146 LYS B C 1
ATOM 2329 O O . LYS B 1 180 ? 17.036 -29.391 58.684 1.00 24.27 146 LYS B O 1
ATOM 2335 N N . LEU B 1 181 ? 18.543 -27.882 57.947 1.00 23.20 147 LEU B N 1
ATOM 2336 C CA . LEU B 1 181 ? 18.413 -28.247 56.549 1.00 23.21 147 LEU B CA 1
ATOM 2337 C C . LEU B 1 181 ? 19.670 -28.962 56.071 1.00 24.00 147 LEU B C 1
ATOM 2338 O O . LEU B 1 181 ? 20.766 -28.675 56.547 1.00 23.84 147 LEU B O 1
ATOM 2343 N N . GLY B 1 182 ? 19.496 -29.889 55.134 1.00 25.08 148 GLY B N 1
ATOM 2344 C CA . GLY B 1 182 ? 20.619 -30.589 54.520 1.00 26.65 148 GLY B CA 1
ATOM 2345 C C . GLY B 1 182 ? 21.164 -31.702 55.390 1.00 27.85 148 GLY B C 1
ATOM 2346 O O . GLY B 1 182 ? 20.778 -31.850 56.553 1.00 27.75 148 GLY B O 1
ATOM 2347 N N . GLU B 1 183 ? 22.067 -32.482 54.811 1.00 29.25 149 GLU B N 1
ATOM 2348 C CA . GLU B 1 183 ? 22.697 -33.600 55.502 1.00 30.69 149 GLU B CA 1
ATOM 2349 C C . GLU B 1 183 ? 24.094 -33.173 55.933 1.00 31.14 149 GLU B C 1
ATOM 2350 O O . GLU B 1 183 ? 24.433 -33.234 57.116 1.00 32.35 149 GLU B O 1
ATOM 2356 N N . ARG C 1 38 ? 29.523 -17.383 52.965 1.00 25.77 4 ARG C N 1
ATOM 2357 C CA . ARG C 1 38 ? 28.159 -16.912 52.547 1.00 24.67 4 ARG C CA 1
ATOM 2358 C C . ARG C 1 38 ? 27.559 -17.862 51.504 1.00 23.40 4 ARG C C 1
ATOM 2359 O O . ARG C 1 38 ? 28.242 -18.274 50.554 1.00 23.83 4 ARG C O 1
ATOM 2367 N N . LEU C 1 39 ? 26.282 -18.210 51.671 1.00 21.51 5 LEU C N 1
ATOM 2368 C CA . LEU C 1 39 ? 25.628 -19.129 50.731 1.00 19.20 5 LEU C CA 1
ATOM 2369 C C . LEU C 1 39 ? 25.623 -18.571 49.314 1.00 18.13 5 LEU C C 1
ATOM 2370 O O . LEU C 1 39 ? 25.109 -17.474 49.089 1.00 17.04 5 LEU C O 1
ATOM 2375 N N . SER C 1 40 ? 26.167 -19.342 48.372 1.00 16.61 6 SER C N 1
ATOM 2376 C CA . SER C 1 40 ? 26.030 -19.044 46.949 1.00 16.53 6 SER C CA 1
ATOM 2377 C C . SER C 1 40 ? 24.551 -19.000 46.578 1.00 15.70 6 SER C C 1
ATOM 2378 O O . SER C 1 40 ? 23.701 -19.492 47.330 1.00 15.47 6 SER C O 1
ATOM 2381 N N . TRP C 1 41 ? 24.238 -18.430 45.420 1.00 15.89 7 TRP C N 1
ATOM 2382 C CA . TRP C 1 41 ? 22.843 -18.427 44.954 1.00 15.59 7 TRP C CA 1
ATOM 2383 C C . TRP C 1 41 ? 22.278 -19.852 44.875 1.00 15.99 7 TRP C C 1
ATOM 2384 O O . TRP C 1 41 ? 21.156 -20.104 45.302 1.00 15.46 7 TRP C O 1
ATOM 2395 N N . GLN C 1 42 ? 23.071 -20.776 44.338 1.00 16.47 8 GLN C N 1
ATOM 2396 C CA . GLN C 1 42 ? 22.645 -22.170 44.203 1.00 17.27 8 GLN C CA 1
ATOM 2397 C C . GLN C 1 42 ? 22.313 -22.783 45.566 1.00 16.52 8 GLN C C 1
ATOM 2398 O O . GLN C 1 42 ? 21.270 -23.422 45.730 1.00 16.54 8 GLN C O 1
ATOM 2404 N N . ASP C 1 43 ? 23.199 -22.578 46.545 1.00 16.11 9 ASP C N 1
ATOM 2405 C CA . ASP C 1 43 ? 22.976 -23.077 47.898 1.00 15.81 9 ASP C CA 1
ATOM 2406 C C . ASP C 1 43 ? 21.788 -22.394 48.574 1.00 15.15 9 ASP C C 1
ATOM 2407 O O . ASP C 1 43 ? 20.981 -23.060 49.216 1.00 14.58 9 ASP C O 1
ATOM 2412 N N . TYR C 1 44 ? 21.698 -21.073 48.418 1.00 14.54 10 TYR C N 1
ATOM 2413 C CA . TYR C 1 44 ? 20.591 -20.253 48.937 1.00 14.10 10 TYR C CA 1
ATOM 2414 C C . TYR C 1 44 ? 19.232 -20.782 48.487 1.00 14.05 10 TYR C C 1
ATOM 2415 O O . TYR C 1 44 ? 18.325 -20.977 49.310 1.00 14.34 10 TYR C O 1
ATOM 2424 N N . PHE C 1 45 ? 19.093 -21.039 47.188 1.00 13.52 11 PHE C N 1
ATOM 2425 C CA . PHE C 1 45 ? 17.791 -21.467 46.674 1.00 13.42 11 PHE C CA 1
ATOM 2426 C C . PHE C 1 45 ? 17.497 -22.943 46.928 1.00 13.65 11 PHE C C 1
ATOM 2427 O O . PHE C 1 45 ? 16.334 -23.312 47.148 1.00 13.48 11 PHE C O 1
ATOM 2435 N N . MET C 1 46 ? 18.526 -23.793 46.912 1.00 13.24 12 MET C N 1
ATOM 2436 C CA . MET C 1 46 ? 18.285 -25.215 47.229 1.00 13.53 12 MET C CA 1
ATOM 2437 C C . MET C 1 46 ? 17.879 -25.371 48.695 1.00 13.67 12 MET C C 1
ATOM 2438 O O . MET C 1 46 ? 16.978 -26.149 49.017 1.00 14.06 12 MET C O 1
ATOM 2446 N N . ALA C 1 47 ? 18.542 -24.627 49.581 1.00 13.67 13 ALA C N 1
ATOM 2447 C CA . ALA C 1 47 ? 18.153 -24.598 50.996 1.00 13.97 13 ALA C CA 1
ATOM 2448 C C . ALA C 1 47 ? 16.701 -24.132 51.125 1.00 13.63 13 ALA C C 1
ATOM 2449 O O . ALA C 1 47 ? 15.929 -24.685 51.920 1.00 14.28 13 ALA C O 1
ATOM 2451 N N . ASN C 1 48 ? 16.332 -23.119 50.343 1.00 13.42 14 ASN C N 1
ATOM 2452 C CA . ASN C 1 48 ? 14.961 -22.625 50.395 1.00 13.10 14 ASN C CA 1
ATOM 2453 C C . ASN C 1 48 ? 13.967 -23.709 49.954 1.00 13.17 14 ASN C C 1
ATOM 2454 O O . ASN C 1 48 ? 12.956 -23.943 50.626 1.00 12.71 14 ASN C O 1
ATOM 2459 N N . ALA C 1 49 ? 14.290 -24.410 48.866 1.00 13.20 15 ALA C N 1
ATOM 2460 C CA . ALA C 1 49 ? 13.460 -25.534 48.396 1.00 13.54 15 ALA C CA 1
ATOM 2461 C C . ALA C 1 49 ? 13.243 -26.606 49.471 1.00 13.97 15 ALA C C 1
ATOM 2462 O O . ALA C 1 49 ? 12.124 -27.083 49.667 1.00 13.79 15 ALA C O 1
ATOM 2464 N N . GLU C 1 50 ? 14.309 -26.962 50.184 1.00 13.86 16 GLU C N 1
ATOM 2465 C CA . GLU C 1 50 ? 14.173 -27.919 51.275 1.00 15.02 16 GLU C CA 1
ATOM 2466 C C . GLU C 1 50 ? 13.307 -27.391 52.426 1.00 14.24 16 GLU C C 1
ATOM 2467 O O . GLU C 1 50 ? 12.480 -28.123 52.987 1.00 14.52 16 GLU C O 1
ATOM 2476 N N . LEU C 1 51 ? 13.478 -26.121 52.772 1.00 13.47 17 LEU C N 1
ATOM 2477 C CA . LEU C 1 51 ? 12.646 -25.520 53.820 1.00 13.51 17 LEU C CA 1
ATOM 2478 C C . LEU C 1 51 ? 11.183 -25.526 53.385 1.00 12.84 17 LEU C C 1
ATOM 2479 O O . LEU C 1 51 ? 10.296 -25.896 54.156 1.00 13.29 17 LEU C O 1
ATOM 2484 N N . ILE C 1 52 ? 10.950 -25.162 52.125 1.00 12.39 18 ILE C N 1
ATOM 2485 C CA . ILE C 1 52 ? 9.594 -25.158 51.544 1.00 12.42 18 ILE C CA 1
ATOM 2486 C C . ILE C 1 52 ? 8.919 -26.541 51.650 1.00 12.86 18 ILE C C 1
ATOM 2487 O O . ILE C 1 52 ? 7.702 -26.627 51.900 1.00 13.22 18 ILE C O 1
ATOM 2492 N N . SER C 1 53 ? 9.713 -27.604 51.494 1.00 12.66 19 SER C N 1
ATOM 2493 C CA . SER C 1 53 ? 9.208 -28.992 51.562 1.00 13.61 19 SER C CA 1
ATOM 2494 C C . SER C 1 53 ? 8.687 -29.387 52.947 1.00 14.34 19 SER C C 1
ATOM 2495 O O . SER C 1 53 ? 8.001 -30.422 53.075 1.00 14.83 19 SER C O 1
ATOM 2498 N N . LYS C 1 54 ? 9.020 -28.593 53.971 1.00 14.52 20 LYS C N 1
ATOM 2499 C CA . LYS C 1 54 ? 8.701 -28.959 55.367 1.00 15.58 20 LYS C CA 1
ATOM 2500 C C . LYS C 1 54 ? 7.200 -29.013 55.660 1.00 15.93 20 LYS C C 1
ATOM 2501 O O . LYS C 1 54 ? 6.788 -29.587 56.673 1.00 18.01 20 LYS C O 1
ATOM 2507 N N . ARG C 1 55 ? 6.383 -28.427 54.785 1.00 15.11 21 ARG C N 1
ATOM 2508 C CA . ARG C 1 55 ? 4.934 -28.513 54.940 1.00 14.69 21 ARG C CA 1
ATOM 2509 C C . ARG C 1 55 ? 4.274 -29.595 54.068 1.00 14.50 21 ARG C C 1
ATOM 2510 O O . ARG C 1 55 ? 3.052 -29.722 54.074 1.00 14.21 21 ARG C O 1
ATOM 2518 N N . SER C 1 56 ? 5.084 -30.405 53.376 1.00 14.65 22 SER C N 1
ATOM 2519 C CA . SER C 1 56 ? 4.568 -31.521 52.565 1.00 14.92 22 SER C CA 1
ATOM 2520 C C . SER C 1 56 ? 3.640 -32.410 53.395 1.00 15.28 22 SER C C 1
ATOM 2521 O O . SER C 1 56 ? 3.955 -32.737 54.542 1.00 15.45 22 SER C O 1
ATOM 2524 N N . THR C 1 57 ? 2.505 -32.776 52.808 1.00 15.37 23 THR C N 1
ATOM 2525 C CA . THR C 1 57 ? 1.507 -33.634 53.485 1.00 16.40 23 THR C CA 1
ATOM 2526 C C . THR C 1 57 ? 1.362 -35.006 52.796 1.00 16.97 23 THR C C 1
ATOM 2527 O O . THR C 1 57 ? 0.308 -35.665 52.885 1.00 17.59 23 THR C O 1
ATOM 2531 N N . CYS C 1 58 ? 2.417 -35.424 52.104 1.00 16.92 24 CYS C N 1
ATOM 2532 C CA . CYS C 1 58 ? 2.469 -36.754 51.489 1.00 17.24 24 CYS C CA 1
ATOM 2533 C C . CYS C 1 58 ? 3.824 -37.384 51.765 1.00 17.72 24 CYS C C 1
ATOM 2534 O O . CYS C 1 58 ? 4.845 -36.998 51.178 1.00 17.67 24 CYS C O 1
ATOM 2537 N N . ASN C 1 59 ? 3.822 -38.376 52.645 1.00 17.91 25 ASN C N 1
ATOM 2538 C CA . ASN C 1 59 ? 5.069 -38.900 53.194 1.00 18.24 25 ASN C CA 1
ATOM 2539 C C . ASN C 1 59 ? 5.845 -39.829 52.256 1.00 17.99 25 ASN C C 1
ATOM 2540 O O . ASN C 1 59 ? 6.882 -40.393 52.642 1.00 18.86 25 ASN C O 1
ATOM 2545 N N . ARG C 1 60 ? 5.361 -39.986 51.026 1.00 17.40 26 ARG C N 1
ATOM 2546 C CA . ARG C 1 60 ? 6.120 -40.721 50.016 1.00 17.48 26 ARG C CA 1
ATOM 2547 C C . ARG C 1 60 ? 7.375 -39.948 49.593 1.00 17.36 26 ARG C C 1
ATOM 2548 O O . ARG C 1 60 ? 8.428 -40.545 49.320 1.00 18.37 26 ARG C O 1
ATOM 2556 N N . ALA C 1 61 ? 7.256 -38.622 49.572 1.00 16.79 27 ALA C N 1
ATOM 2557 C CA . ALA C 1 61 ? 8.391 -37.732 49.331 1.00 16.15 27 ALA C CA 1
ATOM 2558 C C . ALA C 1 61 ? 8.000 -36.327 49.769 1.00 16.38 27 ALA C C 1
ATOM 2559 O O . ALA C 1 61 ? 6.954 -35.811 49.347 1.00 15.89 27 ALA C O 1
ATOM 2561 N N . TYR C 1 62 ? 8.808 -35.724 50.640 1.00 16.05 28 TYR C N 1
ATOM 2562 C CA . TYR C 1 62 ? 8.564 -34.338 51.028 1.00 16.17 28 TYR C CA 1
ATOM 2563 C C . TYR C 1 62 ? 9.217 -33.427 49.992 1.00 15.59 28 TYR C C 1
ATOM 2564 O O . TYR C 1 62 ? 10.436 -33.244 50.004 1.00 14.85 28 TYR C O 1
ATOM 2573 N N . VAL C 1 63 ? 8.402 -32.844 49.114 1.00 14.72 29 VAL C N 1
ATOM 2574 C CA . VAL C 1 63 ? 8.928 -32.108 47.973 1.00 14.10 29 VAL C CA 1
ATOM 2575 C C . VAL C 1 63 ? 8.666 -30.610 48.131 1.00 13.50 29 VAL C C 1
ATOM 2576 O O . VAL C 1 63 ? 7.572 -30.201 48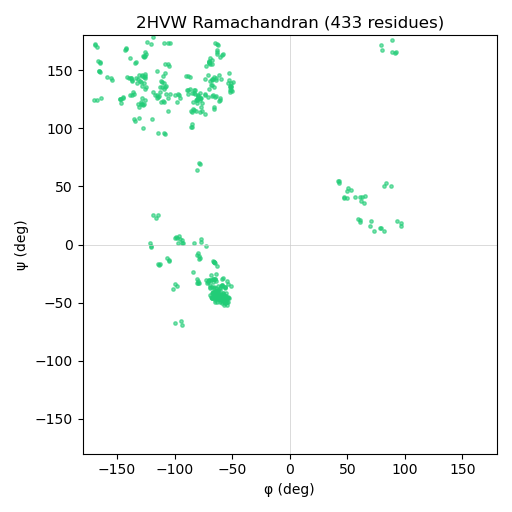.532 1.00 13.42 29 VAL C O 1
ATOM 2580 N N . GLY C 1 64 ? 9.695 -29.812 47.839 1.00 13.30 30 GLY C N 1
ATOM 2581 C CA . GLY C 1 64 ? 9.588 -28.348 47.836 1.00 12.84 30 GLY C CA 1
ATOM 2582 C C . GLY C 1 64 ? 10.185 -27.796 46.552 1.00 13.38 30 GLY C C 1
ATOM 2583 O O . GLY C 1 64 ? 11.161 -28.337 46.022 1.00 13.11 30 GLY C O 1
ATOM 2584 N N . ALA C 1 65 ? 9.597 -26.708 46.066 1.00 12.70 31 ALA C N 1
ATOM 2585 C CA . ALA C 1 65 ? 10.056 -26.054 44.840 1.00 12.83 31 ALA C CA 1
ATOM 2586 C C . ALA C 1 65 ? 10.042 -24.546 45.020 1.00 12.94 31 ALA C C 1
ATOM 2587 O O . ALA C 1 65 ? 9.157 -23.998 45.671 1.00 12.69 31 ALA C O 1
ATOM 2589 N N . VAL C 1 66 ? 11.037 -23.891 44.428 1.00 12.32 32 VAL C N 1
ATOM 2590 C CA . VAL C 1 66 ? 11.174 -22.439 44.472 1.00 12.85 32 VAL C CA 1
ATOM 2591 C C . VAL C 1 66 ? 11.435 -21.989 43.042 1.00 12.66 32 VAL C C 1
ATOM 2592 O O . VAL C 1 66 ? 12.385 -22.450 42.410 1.00 12.55 32 VAL C O 1
ATOM 2596 N N . LEU C 1 67 ? 10.558 -21.127 42.534 1.00 12.33 33 LEU C N 1
ATOM 2597 C CA . LEU C 1 67 ? 10.662 -20.608 41.177 1.00 12.04 33 LEU C CA 1
ATOM 2598 C C . LEU C 1 67 ? 11.356 -19.248 41.227 1.00 12.28 33 LEU C C 1
ATOM 2599 O O . LEU C 1 67 ? 10.948 -18.373 41.997 1.00 12.03 33 LEU C O 1
ATOM 2604 N N . VAL C 1 68 ? 12.380 -19.082 40.384 1.00 12.24 34 VAL C N 1
ATOM 2605 C CA . VAL C 1 68 ? 13.312 -17.952 40.484 1.00 12.40 34 VAL C CA 1
ATOM 2606 C C . VAL C 1 68 ? 13.441 -17.242 39.140 1.00 13.15 34 VAL C C 1
ATOM 2607 O O . VAL C 1 68 ? 13.544 -17.895 38.095 1.00 13.02 34 VAL C O 1
ATOM 2611 N N . LYS C 1 69 ? 13.421 -15.910 39.170 1.00 13.10 35 LYS C N 1
ATOM 2612 C CA . LYS C 1 69 ? 13.618 -15.097 37.965 1.00 14.22 35 LYS C CA 1
ATOM 2613 C C . LYS C 1 69 ? 14.663 -14.041 38.319 1.00 14.17 35 LYS C C 1
ATOM 2614 O O . LYS C 1 69 ? 14.466 -13.266 39.259 1.00 12.96 35 LYS C O 1
ATOM 2620 N N . ASN C 1 70 ? 15.802 -14.068 37.620 1.00 14.37 36 ASN C N 1
ATOM 2621 C CA . ASN C 1 70 ? 16.880 -13.102 37.879 1.00 15.27 36 ASN C CA 1
ATOM 2622 C C . ASN C 1 70 ? 17.265 -13.089 39.376 1.00 14.19 36 ASN C C 1
ATOM 2623 O O . ASN C 1 70 ? 17.376 -12.015 40.010 1.00 14.56 36 ASN C O 1
ATOM 2631 N N . ASN C 1 71 ? 17.436 -14.296 39.939 1.00 13.91 37 ASN C N 1
ATOM 2632 C CA . ASN C 1 71 ? 17.808 -14.485 41.354 1.00 13.92 37 ASN C CA 1
ATOM 2633 C C . ASN C 1 71 ? 16.813 -13.918 42.377 1.00 13.54 37 ASN C C 1
ATOM 2634 O O . ASN C 1 71 ? 17.184 -13.671 43.532 1.00 13.79 37 ASN C O 1
ATOM 2639 N N . ARG C 1 72 ? 15.575 -13.691 41.932 1.00 12.31 38 ARG C N 1
ATOM 2640 C CA . ARG C 1 72 ? 14.460 -13.319 42.826 1.00 11.82 38 ARG C CA 1
ATOM 2641 C C . ARG C 1 72 ? 13.462 -14.475 42.936 1.00 12.24 38 ARG C C 1
ATOM 2642 O O . ARG C 1 72 ? 13.150 -15.119 41.930 1.00 12.64 38 ARG C O 1
ATOM 2650 N N . ILE C 1 73 ? 12.956 -14.739 44.143 1.00 11.80 39 ILE C N 1
ATOM 2651 C CA . ILE C 1 73 ? 11.921 -15.764 44.322 1.00 12.48 39 ILE C CA 1
ATOM 2652 C C . ILE C 1 73 ? 10.559 -15.191 43.939 1.00 12.54 39 ILE C C 1
ATOM 2653 O O . ILE C 1 73 ? 10.150 -14.176 44.495 1.00 12.70 39 ILE C O 1
ATOM 2658 N N . ILE C 1 74 ? 9.868 -15.848 42.999 1.00 12.34 40 ILE C N 1
ATOM 2659 C CA . ILE C 1 74 ? 8.542 -15.364 42.546 1.00 12.77 40 ILE C CA 1
ATOM 2660 C C . ILE C 1 74 ? 7.367 -16.283 42.913 1.00 11.94 40 ILE C C 1
ATOM 2661 O O . ILE C 1 74 ? 6.202 -15.872 42.855 1.00 11.96 40 ILE C O 1
ATOM 2666 N N . ALA C 1 75 ? 7.678 -17.529 43.258 1.00 11.76 41 ALA C N 1
ATOM 2667 C CA . ALA C 1 75 ? 6.652 -18.519 43.641 1.00 11.01 41 ALA C CA 1
ATOM 2668 C C . ALA C 1 75 ? 7.321 -19.702 44.324 1.00 11.32 41 ALA C C 1
ATOM 2669 O O . ALA C 1 75 ? 8.528 -19.945 44.145 1.00 10.60 41 ALA C O 1
ATOM 2671 N N . THR C 1 76 ? 6.538 -20.417 45.123 1.00 11.42 42 THR C N 1
ATOM 2672 C CA . THR C 1 76 ? 7.035 -21.631 45.783 1.00 11.25 42 THR C CA 1
ATOM 2673 C C . THR C 1 76 ? 5.9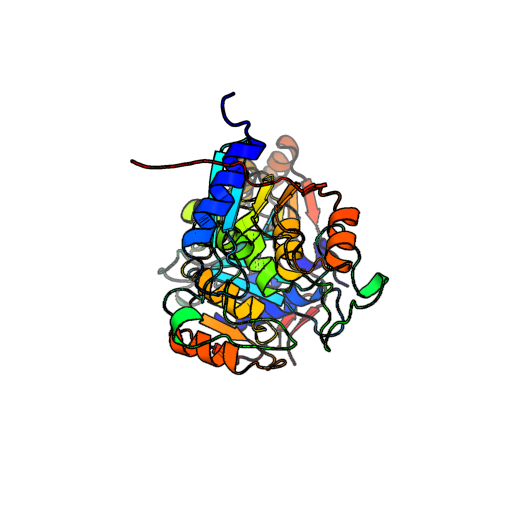07 -22.646 45.822 1.00 11.57 42 THR C C 1
ATOM 2674 O O . THR C 1 76 ? 4.743 -22.291 45.610 1.00 11.10 42 THR C O 1
ATOM 2678 N N . GLY C 1 77 ? 6.242 -23.889 46.146 1.00 11.30 43 GLY C N 1
ATOM 2679 C CA . GLY C 1 77 ? 5.217 -24.917 46.266 1.00 11.42 43 GLY C CA 1
ATOM 2680 C C . GLY C 1 77 ? 5.751 -26.136 46.985 1.00 12.38 43 GLY C C 1
ATOM 2681 O O . GLY C 1 77 ? 6.938 -26.455 46.896 1.00 12.53 43 GLY C O 1
ATOM 2682 N N . TYR C 1 78 ? 4.856 -26.806 47.699 1.00 12.96 44 TYR C N 1
ATOM 2683 C CA . TYR C 1 78 ? 5.138 -28.128 48.222 1.00 13.07 44 TYR C CA 1
ATOM 2684 C C . TYR C 1 78 ? 4.064 -29.111 47.768 1.00 13.45 44 TYR C C 1
ATOM 2685 O O . TYR C 1 78 ? 2.990 -28.695 47.321 1.00 13.70 44 TYR C O 1
ATOM 2694 N N . ASN C 1 79 ? 4.344 -30.411 47.880 1.00 13.16 45 ASN C N 1
ATOM 2695 C CA . ASN C 1 79 ? 3.328 -31.400 47.507 1.00 13.10 45 ASN C CA 1
ATOM 2696 C C . ASN C 1 79 ? 2.273 -31.608 48.596 1.00 13.33 45 ASN C C 1
ATOM 2697 O O . ASN C 1 79 ? 2.596 -31.872 49.765 1.00 13.27 45 ASN C O 1
ATOM 2702 N N . GLY C 1 80 ? 1.014 -31.494 48.190 1.00 13.54 46 GLY C N 1
ATOM 2703 C CA . GLY C 1 80 ? -0.133 -31.673 49.089 1.00 13.96 46 GLY C CA 1
ATOM 2704 C C . GLY C 1 80 ? -1.412 -31.777 48.281 1.00 13.94 46 GLY C C 1
ATOM 2705 O O . GLY C 1 80 ? -1.421 -31.525 47.070 1.00 13.73 46 GLY C O 1
ATOM 2706 N N . GLY C 1 81 ? -2.506 -32.153 48.939 1.00 13.67 47 GLY C N 1
ATOM 2707 C CA . GLY C 1 81 ? -3.788 -32.211 48.251 1.00 13.60 47 GLY C CA 1
ATOM 2708 C C . GLY C 1 81 ? -4.184 -30.862 47.671 1.00 13.57 47 GLY C C 1
ATOM 2709 O O . GLY C 1 81 ? -3.625 -29.806 48.037 1.00 13.65 47 GLY C O 1
ATOM 2710 N N . VAL C 1 82 ? -5.140 -30.887 46.750 1.00 13.97 48 VAL C N 1
ATOM 2711 C CA . VAL C 1 82 ? -5.757 -29.648 46.287 1.00 14.67 48 VAL C CA 1
ATOM 2712 C C . VAL C 1 82 ? -6.161 -28.830 47.525 1.00 15.05 48 VAL C C 1
ATOM 2713 O O . VAL C 1 82 ? -6.628 -29.401 48.534 1.00 15.25 48 VAL C O 1
ATOM 2717 N N . ALA C 1 83 ? -5.952 -27.514 47.468 1.00 15.80 49 ALA C N 1
ATOM 2718 C CA . ALA C 1 83 ? -6.325 -26.620 48.573 1.00 16.40 49 ALA C CA 1
ATOM 2719 C C . ALA C 1 83 ? -7.774 -26.868 48.991 1.00 16.82 49 ALA C C 1
ATOM 2720 O O . ALA C 1 83 ? -8.661 -26.970 48.135 1.00 16.85 49 ALA C O 1
ATOM 2722 N N . ASP C 1 84 ? -7.995 -26.978 50.302 1.00 17.00 50 ASP C N 1
ATOM 2723 C CA . ASP C 1 84 ? -9.331 -27.232 50.881 1.00 18.04 50 ASP C CA 1
ATOM 2724 C C . ASP C 1 84 ? -9.858 -28.646 50.618 1.00 18.34 50 ASP C C 1
ATOM 2725 O O . ASP C 1 84 ? -11.073 -28.874 50.705 1.00 18.87 50 ASP C O 1
ATOM 2730 N N . THR C 1 85 ? -8.963 -29.584 50.293 1.00 17.64 51 THR C N 1
ATOM 2731 C CA . THR C 1 85 ? -9.345 -30.998 50.184 1.00 17.93 51 THR C CA 1
ATOM 2732 C C . THR C 1 85 ? -8.481 -31.858 51.108 1.00 18.06 51 THR C C 1
ATOM 2733 O O . THR C 1 85 ? -7.520 -31.369 51.708 1.00 17.89 51 THR C O 1
ATOM 2737 N N . ASP C 1 86 ? -8.813 -33.143 51.193 1.00 18.12 52 ASP C N 1
ATOM 2738 C CA . ASP C 1 86 ? -8.083 -34.078 52.046 1.00 18.15 52 ASP C CA 1
ATOM 2739 C C . ASP C 1 86 ? -6.608 -34.187 51.674 1.00 17.62 52 ASP C C 1
ATOM 2740 O O . ASP C 1 86 ? -6.248 -34.152 50.490 1.00 17.62 52 ASP C O 1
ATOM 2745 N N . ASN C 1 87 ? -5.769 -34.321 52.698 1.00 17.25 53 ASN C N 1
ATOM 2746 C CA . ASN C 1 87 ? -4.341 -34.617 52.526 1.00 16.78 53 ASN C CA 1
ATOM 2747 C C . ASN C 1 87 ? -4.006 -36.061 52.878 1.00 17.12 53 ASN C C 1
ATOM 2748 O O . ASN C 1 87 ? -4.702 -36.678 53.694 1.00 16.73 53 ASN C O 1
ATOM 2753 N N . CYS C 1 88 ? -2.921 -36.577 52.300 1.00 17.43 54 CYS C N 1
ATOM 2754 C CA . CYS C 1 88 ? -2.490 -37.960 52.551 1.00 17.85 54 CYS C CA 1
ATOM 2755 C C . CYS C 1 88 ? -2.218 -38.223 54.031 1.00 18.97 54 CYS C C 1
ATOM 2756 O O . CYS C 1 88 ? -2.474 -39.330 54.522 1.00 19.34 54 CYS C O 1
ATOM 2759 N N . ASP C 1 89 ? -1.697 -37.212 54.733 1.00 19.37 55 ASP C N 1
ATOM 2760 C CA . ASP C 1 89 ? -1.432 -37.316 56.166 1.00 20.63 55 ASP C CA 1
ATOM 2761 C C . ASP C 1 89 ? -2.669 -37.742 56.949 1.00 21.28 55 ASP C C 1
ATOM 2762 O O . ASP C 1 89 ? -2.552 -38.405 57.980 1.00 22.37 55 ASP C O 1
ATOM 2767 N N . ASP C 1 90 ? -3.843 -37.356 56.455 1.00 21.46 56 ASP C N 1
ATOM 2768 C CA . ASP C 1 90 ? -5.090 -37.558 57.184 1.00 21.71 56 ASP C CA 1
ATOM 2769 C C . ASP C 1 90 ? -5.921 -38.736 56.693 1.00 21.88 56 ASP C C 1
ATOM 2770 O O . ASP C 1 90 ? -6.520 -39.449 57.504 1.00 22.29 56 ASP C O 1
ATOM 2775 N N . VAL C 1 91 ? -5.960 -38.946 55.379 1.00 20.53 57 VAL C N 1
ATOM 2776 C CA . VAL C 1 91 ? -6.855 -39.960 54.800 1.00 20.48 57 VAL C CA 1
ATOM 2777 C C . VAL C 1 91 ? -6.122 -41.050 54.024 1.00 20.44 57 VAL C C 1
ATOM 2778 O O . VAL C 1 91 ? -6.758 -41.981 53.501 1.00 21.09 57 VAL C O 1
ATOM 2782 N N . GLY C 1 92 ? -4.794 -40.936 53.950 1.00 20.16 58 GLY C N 1
ATOM 2783 C CA . GLY C 1 92 ? -3.951 -41.899 53.243 1.00 19.64 58 GLY C CA 1
ATOM 2784 C C . GLY C 1 92 ? -3.702 -41.506 51.795 1.00 19.06 58 GLY C C 1
ATOM 2785 O O . GLY C 1 92 ? -4.389 -40.637 51.254 1.00 19.06 58 GLY C O 1
ATOM 2786 N N . HIS C 1 93 ? -2.721 -42.153 51.172 1.00 18.93 59 HIS C N 1
ATOM 2787 C CA . HIS C 1 93 ? -2.392 -41.907 49.768 1.00 19.00 59 HIS C CA 1
ATOM 2788 C C . HIS C 1 93 ? -3.517 -42.375 48.853 1.00 18.98 59 HIS C C 1
ATOM 2789 O O . HIS C 1 93 ? -4.361 -43.172 49.263 1.00 19.57 59 HIS C O 1
ATOM 2796 N N . GLU C 1 94 ? -3.560 -41.844 47.633 1.00 18.40 60 GLU C N 1
ATOM 2797 C CA . GLU C 1 94 ? -4.474 -42.346 46.617 1.00 18.56 60 GLU C CA 1
ATOM 2798 C C . GLU C 1 94 ? -3.580 -42.939 45.547 1.00 18.60 60 GLU C C 1
ATOM 2799 O O . GLU C 1 94 ? -3.048 -42.230 44.683 1.00 17.72 60 GLU C O 1
ATOM 2805 N N . MET C 1 95 ? -3.378 -44.252 45.636 1.00 18.55 61 MET C N 1
ATOM 2806 C CA . MET C 1 95 ? -2.390 -44.904 44.806 1.00 18.89 61 MET C CA 1
ATOM 2807 C C . MET C 1 95 ? -2.971 -45.341 43.471 1.00 18.94 61 MET C C 1
ATOM 2808 O O . MET C 1 95 ? -4.057 -45.932 43.421 1.00 19.89 61 MET C O 1
ATOM 2813 N N . GLU C 1 96 ? -2.252 -45.039 42.392 1.00 19.21 62 GLU C N 1
ATOM 2814 C CA . GLU C 1 96 ? -2.586 -45.550 41.063 1.00 19.33 62 GLU C CA 1
ATOM 2815 C C . GLU C 1 96 ? -1.304 -45.812 40.283 1.00 19.22 62 GLU C C 1
ATOM 2816 O O . GLU C 1 96 ? -0.454 -44.926 40.168 1.00 18.28 62 GLU C O 1
ATOM 2822 N N . ASP C 1 97 ? -1.167 -47.033 39.763 1.00 19.04 63 ASP C N 1
ATOM 2823 C CA . ASP C 1 97 ? 0.019 -47.442 38.999 1.00 19.21 63 ASP C CA 1
ATOM 2824 C C . ASP C 1 97 ? 1.343 -47.059 39.689 1.00 19.06 63 ASP C C 1
ATOM 2825 O O . ASP C 1 97 ? 2.304 -46.634 39.035 1.00 19.47 63 ASP C O 1
ATOM 2833 N N . GLY C 1 98 ? 1.380 -47.227 41.010 1.00 18.63 64 GLY C N 1
ATOM 2834 C CA . GLY C 1 98 ? 2.605 -47.045 41.788 1.00 18.69 64 GLY C CA 1
ATOM 2835 C C . GLY C 1 98 ? 2.973 -45.603 42.099 1.00 18.54 64 GLY C C 1
ATOM 2836 O O . GLY C 1 98 ? 4.108 -45.328 42.506 1.00 18.92 64 GLY C O 1
ATOM 2837 N N . HIS C 1 99 ? 2.018 -44.699 41.900 1.00 17.75 65 HIS C N 1
ATOM 2838 C CA . HIS C 1 99 ? 2.170 -43.282 42.249 1.00 17.38 65 HIS C CA 1
ATOM 2839 C C . HIS C 1 99 ? 1.003 -42.803 43.103 1.00 16.80 65 HIS C C 1
ATOM 2840 O O . HIS C 1 99 ? -0.115 -43.225 42.905 1.00 16.85 65 HIS C O 1
ATOM 2847 N N . CYS C 1 100 ? 1.272 -41.895 44.029 1.00 16.41 66 CYS C N 1
ATOM 2848 C CA . CYS C 1 100 ? 0.188 -41.250 44.750 1.00 15.42 66 CYS C CA 1
ATOM 2849 C C . CYS C 1 100 ? -0.332 -40.108 43.904 1.00 15.24 66 CYS C C 1
ATOM 2850 O O . CYS C 1 100 ? 0.405 -39.148 43.648 1.00 14.72 66 CYS C O 1
ATOM 2853 N N . ILE C 1 101 ? -1.592 -40.214 43.484 1.00 14.57 67 ILE C N 1
ATOM 2854 C CA . ILE C 1 101 ? -2.207 -39.203 42.620 1.00 15.41 67 ILE C CA 1
ATOM 2855 C C . ILE C 1 101 ? -3.023 -38.159 43.400 1.00 15.16 67 ILE C C 1
ATOM 2856 O O . ILE C 1 101 ? -3.696 -37.319 42.804 1.00 15.82 67 ILE C O 1
ATOM 2861 N N . ARG C 1 102 ? -2.959 -38.196 44.727 1.00 14.72 68 ARG C N 1
ATOM 2862 C CA . ARG C 1 102 ? -3.734 -37.246 45.521 1.00 14.80 68 ARG C CA 1
ATOM 2863 C C . ARG C 1 102 ? -3.187 -35.825 45.384 1.00 14.39 68 ARG C C 1
ATOM 2864 O O . ARG C 1 102 ? -3.947 -34.862 45.353 1.00 14.15 68 ARG C O 1
ATOM 2872 N N . THR C 1 103 ? -1.864 -35.712 45.315 1.00 14.22 69 THR C N 1
ATOM 2873 C CA . THR C 1 103 ? -1.219 -34.410 45.491 1.00 13.80 69 THR C CA 1
ATOM 2874 C C . THR C 1 103 ? -1.106 -33.575 44.229 1.00 13.94 69 THR C C 1
ATOM 2875 O O . THR C 1 103 ? -0.909 -34.093 43.128 1.00 13.67 69 THR C O 1
ATOM 2879 N N . VAL C 1 104 ? -1.248 -32.265 44.415 1.00 12.93 70 VAL C N 1
ATOM 2880 C CA . VAL C 1 104 ? -0.658 -31.313 43.480 1.00 12.96 70 VAL C CA 1
ATOM 2881 C C . VAL C 1 104 ? 0.838 -31.275 43.830 1.00 12.94 70 VAL C C 1
ATOM 2882 O O . VAL C 1 104 ? 1.223 -31.060 44.993 1.00 13.85 70 VAL C O 1
ATOM 2886 N N . HIS C 1 105 ? 1.670 -31.501 42.822 1.00 13.01 71 HIS C N 1
ATOM 2887 C CA . HIS C 1 105 ? 3.118 -31.589 43.026 1.00 12.49 71 HIS C CA 1
ATOM 2888 C C . HIS C 1 105 ? 3.718 -30.225 43.377 1.00 13.01 71 HIS C C 1
ATOM 2889 O O . HIS C 1 105 ? 3.128 -29.186 43.064 1.00 12.44 71 HIS C O 1
ATOM 2896 N N . ALA C 1 106 ? 4.883 -30.241 44.026 1.00 12.89 72 ALA C N 1
ATOM 2897 C CA . ALA C 1 106 ? 5.554 -29.004 44.433 1.00 12.58 72 ALA C CA 1
ATOM 2898 C C . ALA C 1 106 ? 5.758 -28.054 43.249 1.00 11.97 72 ALA C C 1
ATOM 2899 O O . ALA C 1 106 ? 5.372 -26.883 43.318 1.00 12.04 72 ALA C O 1
ATOM 2901 N N . GLU C 1 107 ? 6.344 -28.567 42.169 1.00 12.02 73 GLU C N 1
ATOM 2902 C CA . GLU C 1 107 ? 6.617 -27.756 40.971 1.00 12.21 73 GLU C CA 1
ATOM 2903 C C . GLU C 1 107 ? 5.328 -27.192 40.399 1.00 12.30 73 GLU C C 1
ATOM 2904 O O . GLU C 1 107 ? 5.265 -26.023 39.985 1.00 12.44 73 GLU C O 1
ATOM 2910 N N . MET C 1 108 ? 4.305 -28.045 40.356 1.00 12.20 74 MET C N 1
ATOM 2911 C CA . MET C 1 108 ? 3.006 -27.643 39.846 1.00 12.50 74 MET C CA 1
ATOM 2912 C C . MET C 1 108 ? 2.392 -26.549 40.716 1.00 12.82 74 MET C C 1
ATOM 2913 O O . MET C 1 108 ? 1.802 -25.603 40.200 1.00 12.83 74 MET C O 1
ATOM 2921 N N . ASN C 1 109 ? 2.533 -26.672 42.033 1.00 11.69 75 ASN C N 1
ATOM 2922 C CA . ASN C 1 109 ? 2.077 -25.607 42.940 1.00 12.26 75 ASN C CA 1
ATOM 2923 C C . ASN C 1 109 ? 2.755 -24.251 42.716 1.00 12.57 75 ASN C C 1
ATOM 2924 O O . ASN C 1 109 ? 2.116 -23.203 42.821 1.00 12.43 75 ASN C O 1
ATOM 2929 N N . ALA C 1 110 ? 4.039 -24.273 42.361 1.00 12.70 76 ALA C N 1
ATOM 2930 C CA . ALA C 1 110 ? 4.744 -23.029 42.032 1.00 12.26 76 ALA C CA 1
ATOM 2931 C C . ALA C 1 110 ? 4.195 -22.426 40.733 1.00 12.51 76 ALA C C 1
ATOM 2932 O O . ALA C 1 110 ? 3.905 -21.223 40.659 1.00 12.14 76 ALA C O 1
ATOM 2934 N N . LEU C 1 111 ? 4.032 -23.269 39.714 1.00 12.10 77 LEU C N 1
ATOM 2935 C CA . LEU C 1 111 ? 3.506 -22.802 38.428 1.00 12.65 77 LEU C CA 1
ATOM 2936 C C . LEU C 1 111 ? 2.067 -22.309 38.563 1.00 13.01 77 LEU C C 1
ATOM 2937 O O . LEU C 1 111 ? 1.699 -21.296 37.972 1.00 13.55 77 LEU C O 1
ATOM 2942 N N . ILE C 1 112 ? 1.255 -23.037 39.328 1.00 13.18 78 ILE C N 1
ATOM 2943 C CA . ILE C 1 112 ? -0.144 -22.653 39.499 1.00 13.36 78 ILE C CA 1
ATOM 2944 C C . ILE C 1 112 ? -0.286 -21.386 40.341 1.00 13.35 78 ILE C C 1
ATOM 2945 O O . ILE C 1 112 ? -1.218 -20.608 40.138 1.00 13.36 78 ILE C O 1
ATOM 2951 N N . GLN C 1 113 ? 0.640 -21.156 41.270 1.00 12.90 79 GLN C N 1
ATOM 2952 C CA . GLN C 1 113 ? 0.660 -19.862 41.949 1.00 13.04 79 GLN C CA 1
ATOM 2953 C C . GLN C 1 113 ? 0.735 -18.744 40.895 1.00 13.48 79 GLN C C 1
ATOM 2954 O O . GLN C 1 113 ? -0.005 -17.752 40.959 1.00 13.34 79 GLN C O 1
ATOM 2960 N N . CYS C 1 114 ? 1.630 -18.918 39.922 1.00 13.36 80 CYS C N 1
ATOM 2961 C CA . CYS C 1 114 ? 1.765 -17.954 38.831 1.00 13.49 80 CYS C CA 1
ATOM 2962 C C . CYS C 1 114 ? 0.478 -17.817 38.018 1.00 13.59 80 CYS C C 1
ATOM 2963 O O . CYS C 1 114 ? 0.048 -16.702 37.735 1.00 14.18 80 CYS C O 1
ATOM 2966 N N . ALA C 1 115 ? -0.127 -18.945 37.640 1.00 13.26 81 ALA C N 1
ATOM 2967 C CA . ALA C 1 115 ? -1.366 -18.899 36.850 1.00 13.59 81 ALA C CA 1
ATOM 2968 C C . ALA C 1 115 ? -2.514 -18.248 37.625 1.00 14.43 81 ALA C C 1
ATOM 2969 O O . ALA C 1 115 ? -3.305 -17.484 37.067 1.00 14.58 81 ALA C O 1
ATOM 2971 N N . LYS C 1 116 ? -2.618 -18.556 38.910 1.00 14.77 82 LYS C N 1
ATOM 2972 C CA . LYS C 1 116 ? -3.730 -18.030 39.713 1.00 16.81 82 LYS C CA 1
ATOM 2973 C C . LYS C 1 116 ? -3.613 -16.517 39.917 1.00 17.52 82 LYS C C 1
ATOM 2974 O O . LYS C 1 116 ? -4.596 -15.779 39.761 1.00 18.87 82 LYS C O 1
ATOM 2980 N N . GLU C 1 117 ? -2.409 -16.061 40.255 1.00 17.90 83 GLU C N 1
ATOM 2981 C CA . GLU C 1 117 ? -2.152 -14.651 40.557 1.00 18.58 83 GLU C CA 1
ATOM 2982 C C . GLU C 1 117 ? -1.996 -13.800 39.293 1.00 19.10 83 GLU C C 1
ATOM 2983 O O . GLU C 1 117 ? -2.350 -12.612 39.281 1.00 20.51 83 GLU C O 1
ATOM 2989 N N . GLY C 1 118 ? -1.477 -14.408 38.232 1.00 19.18 84 GLY C N 1
ATOM 2990 C CA . GLY C 1 118 ? -1.167 -13.691 36.999 1.00 19.75 84 GLY C CA 1
ATOM 2991 C C . GLY C 1 118 ? 0.240 -13.125 37.061 1.00 20.14 84 GLY C C 1
ATOM 2992 O O . GLY C 1 118 ? 0.441 -11.927 36.815 1.00 21.67 84 GLY C O 1
ATOM 2993 N N . ILE C 1 119 ? 1.196 -13.987 37.415 1.00 19.49 85 ILE C N 1
ATOM 2994 C CA . ILE C 1 119 ? 2.629 -13.665 37.484 1.00 19.84 85 ILE C CA 1
ATOM 2995 C C . ILE C 1 119 ? 3.294 -14.469 36.378 1.00 18.80 85 ILE C C 1
ATOM 2996 O O . ILE C 1 119 ? 2.972 -15.648 36.205 1.00 18.73 85 ILE C O 1
ATOM 3001 N N . SER C 1 120 ? 4.204 -13.851 35.625 1.00 17.17 86 SER C N 1
ATOM 3002 C CA . SER C 1 120 ? 4.831 -14.553 34.504 1.00 16.93 86 SER C CA 1
ATOM 3003 C C . SER C 1 120 ? 5.923 -15.521 34.952 1.00 16.05 86 SER C C 1
ATOM 3004 O O . SER C 1 120 ? 6.884 -15.123 35.617 1.00 16.34 86 SER C O 1
ATOM 3007 N N . ALA C 1 121 ? 5.769 -16.783 34.552 1.00 14.81 87 ALA C N 1
ATOM 3008 C CA . ALA C 1 121 ? 6.771 -17.823 34.811 1.00 14.57 87 ALA C CA 1
ATOM 3009 C C . ALA C 1 121 ? 7.765 -17.981 33.648 1.00 14.20 87 ALA C C 1
ATOM 3010 O O . ALA C 1 121 ? 8.655 -18.832 33.690 1.00 14.23 87 ALA C O 1
ATOM 3012 N N . ASN C 1 122 ? 7.615 -17.174 32.598 1.00 14.33 88 ASN C N 1
ATOM 3013 C CA . ASN C 1 122 ? 8.521 -17.279 31.457 1.00 14.36 88 ASN C CA 1
ATOM 3014 C C . ASN C 1 122 ? 9.941 -16.837 31.832 1.00 14.70 88 ASN C C 1
ATOM 3015 O O . ASN C 1 122 ? 10.121 -15.921 32.628 1.00 14.16 88 ASN C O 1
ATOM 3020 N N . ASN C 1 123 ? 10.943 -17.527 31.288 1.00 14.69 89 ASN C N 1
ATOM 3021 C CA . ASN C 1 123 ? 12.349 -17.173 31.522 1.00 15.57 89 ASN C CA 1
ATOM 3022 C C . ASN C 1 123 ? 12.765 -17.252 32.987 1.00 15.42 89 ASN C C 1
ATOM 3023 O O . ASN C 1 123 ? 13.490 -16.392 33.504 1.00 16.04 89 ASN C O 1
ATOM 3028 N N . THR C 1 124 ? 12.276 -18.288 33.652 1.00 14.31 90 THR C N 1
ATOM 3029 C CA . THR C 1 124 ? 12.614 -18.547 35.043 1.00 13.16 90 THR C CA 1
ATOM 3030 C C . THR C 1 124 ? 13.505 -19.784 35.110 1.00 13.20 90 THR C C 1
ATOM 3031 O O . THR C 1 124 ? 13.740 -20.460 34.096 1.00 13.53 90 THR C O 1
ATOM 3035 N N . GLU C 1 125 ? 14.009 -20.053 36.304 1.00 12.84 91 GLU C N 1
ATOM 3036 C CA . GLU C 1 125 ? 14.594 -21.345 36.613 1.00 13.04 91 GLU C CA 1
ATOM 3037 C C . GLU C 1 125 ? 13.911 -21.866 37.865 1.00 13.09 91 GLU C C 1
ATOM 3038 O O . GLU C 1 125 ? 13.257 -21.108 38.579 1.00 12.64 91 GLU C O 1
ATOM 3044 N N . ILE C 1 126 ? 14.032 -23.161 38.119 1.00 12.31 92 ILE C N 1
ATOM 3045 C CA . ILE C 1 126 ? 13.409 -23.717 39.318 1.00 12.50 92 ILE C CA 1
ATOM 3046 C C . ILE C 1 126 ? 14.427 -24.527 40.115 1.00 12.98 92 ILE C C 1
ATOM 3047 O O . ILE C 1 126 ? 15.321 -25.164 39.536 1.00 12.47 92 ILE C O 1
ATOM 3052 N N . TYR C 1 127 ? 14.284 -24.468 41.440 1.00 12.86 93 TYR C N 1
ATOM 3053 C CA . TYR C 1 127 ? 15.053 -25.282 42.366 1.00 13.40 93 TYR C CA 1
ATOM 3054 C C . TYR C 1 127 ? 14.055 -26.198 43.042 1.00 13.19 93 TYR C C 1
ATOM 3055 O O . TYR C 1 127 ? 13.027 -25.731 43.552 1.00 13.27 93 TYR C O 1
ATOM 3064 N N . VAL C 1 128 ? 14.332 -27.495 42.995 1.00 13.59 94 VAL C N 1
ATOM 3065 C CA . VAL C 1 128 ? 13.386 -28.493 43.514 1.00 13.98 94 VAL C CA 1
ATOM 3066 C C . VAL C 1 128 ? 14.139 -29.575 44.296 1.00 14.13 94 VAL C C 1
ATOM 3067 O O . VAL C 1 128 ? 15.273 -29.948 43.957 1.00 13.95 94 VAL C O 1
ATOM 3072 N N . THR C 1 129 ? 13.525 -30.047 45.372 1.00 13.77 95 THR C N 1
ATOM 3073 C CA . THR C 1 129 ? 14.166 -31.067 46.212 1.00 14.24 95 THR C CA 1
ATOM 3074 C C . THR C 1 129 ? 14.276 -32.418 45.493 1.00 14.26 95 THR C C 1
ATOM 3075 O O . THR C 1 129 ? 15.178 -33.215 45.793 1.00 15.09 95 THR C O 1
ATOM 3079 N N . HIS C 1 130 ? 13.368 -32.660 44.545 1.00 14.28 96 HIS C N 1
ATOM 3080 C CA . H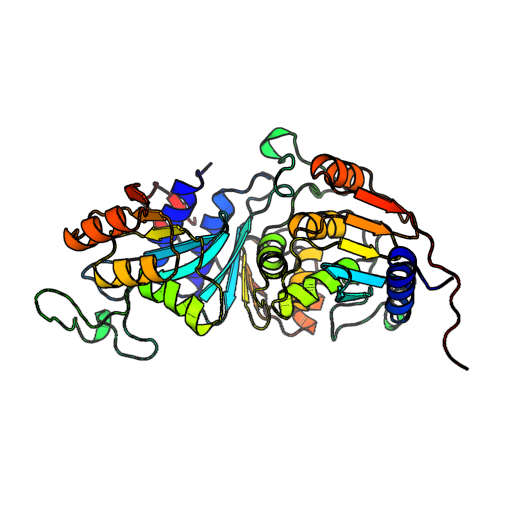IS C 1 130 ? 13.266 -33.946 43.848 1.00 14.40 96 HIS C CA 1
ATOM 3081 C C . HIS C 1 130 ? 13.157 -33.711 42.358 1.00 14.61 96 HIS C C 1
ATOM 3082 O O . HIS C 1 130 ? 12.430 -32.808 41.930 1.00 14.18 96 HIS C O 1
ATOM 3089 N N . PHE C 1 131 ? 13.856 -34.531 41.573 1.00 14.58 97 PHE C N 1
ATOM 3090 C CA . PHE C 1 131 ? 13.784 -34.461 40.111 1.00 14.79 97 PHE C CA 1
ATOM 3091 C C . PHE C 1 131 ? 12.313 -34.513 39.652 1.00 14.43 97 PHE C C 1
ATOM 3092 O O . PHE C 1 131 ? 11.542 -35.330 40.153 1.00 14.86 97 PHE C O 1
ATOM 3100 N N . PRO C 1 132 ? 11.917 -33.611 38.732 1.00 14.40 98 PRO C N 1
ATOM 3101 C CA . PRO C 1 132 ? 10.495 -33.541 38.329 1.00 14.20 98 PRO C CA 1
ATOM 3102 C C . PRO C 1 132 ? 9.992 -34.767 37.564 1.00 13.69 98 PRO C C 1
ATOM 3103 O O . PRO C 1 132 ? 10.676 -35.268 36.662 1.00 13.26 98 PRO C O 1
ATOM 3107 N N . CYS C 1 133 ? 8.783 -35.218 37.910 1.00 13.71 99 CYS C N 1
ATOM 3108 C CA . CYS C 1 133 ? 8.107 -36.286 37.180 1.00 13.59 99 CYS C CA 1
ATOM 3109 C C . CYS C 1 133 ? 7.784 -35.815 35.760 1.00 13.44 99 CYS C C 1
ATOM 3110 O O . CYS C 1 133 ? 7.961 -34.633 35.435 1.00 12.94 99 CYS C O 1
ATOM 3113 N N . ILE C 1 134 ? 7.281 -36.718 34.917 1.00 13.90 100 ILE C N 1
ATOM 3114 C CA . ILE C 1 134 ? 7.018 -36.352 33.519 1.00 14.25 100 ILE C CA 1
ATOM 3115 C C . ILE C 1 134 ? 5.955 -35.234 33.394 1.00 14.36 100 ILE C C 1
ATOM 3116 O O . ILE C 1 134 ? 6.085 -34.317 32.579 1.00 14.37 100 ILE C O 1
ATOM 3121 N N . ASN C 1 135 ? 4.932 -35.296 34.226 1.00 14.83 101 ASN C N 1
ATOM 3122 C CA . ASN C 1 135 ? 3.895 -34.278 34.178 1.00 15.25 101 ASN C CA 1
ATOM 3123 C C . ASN C 1 135 ? 4.411 -32.897 34.554 1.00 14.70 101 ASN C C 1
ATOM 3124 O O . ASN C 1 135 ? 4.122 -31.919 33.859 1.00 14.91 101 ASN C O 1
ATOM 3132 N N . CYS C 1 136 ? 5.183 -32.826 35.637 1.00 13.74 102 CYS C N 1
ATOM 3133 C CA . CYS C 1 136 ? 5.788 -31.561 36.034 1.00 13.23 102 CYS C CA 1
ATOM 3134 C C . CYS C 1 136 ? 6.768 -31.078 34.977 1.00 13.39 102 CYS C C 1
ATOM 3135 O O . CYS C 1 136 ? 6.798 -29.892 34.652 1.00 13.06 102 CYS C O 1
ATOM 3138 N N . THR C 1 137 ? 7.549 -32.006 34.427 1.00 12.84 103 THR C N 1
ATOM 3139 C CA . THR C 1 137 ? 8.526 -31.672 33.390 1.00 12.83 103 THR C CA 1
ATOM 3140 C C . THR C 1 137 ? 7.848 -30.985 32.199 1.00 12.64 103 THR C C 1
ATOM 3141 O O . THR C 1 137 ? 8.286 -29.910 31.760 1.00 12.75 103 THR C O 1
ATOM 3145 N N . LYS C 1 138 ? 6.773 -31.591 31.696 1.00 12.55 104 LYS C N 1
ATOM 3146 C CA . LYS C 1 138 ? 6.044 -31.006 30.565 1.00 12.75 104 LYS C CA 1
ATOM 3147 C C . LYS C 1 138 ? 5.532 -29.606 30.897 1.00 12.78 104 LYS C C 1
ATOM 3148 O O . LYS C 1 138 ? 5.672 -28.688 30.096 1.00 13.68 104 LYS C O 1
ATOM 3154 N N . ALA C 1 139 ? 4.952 -29.448 32.083 1.00 13.09 105 ALA C N 1
ATOM 3155 C CA . ALA C 1 139 ? 4.374 -28.153 32.467 1.00 12.95 105 ALA C CA 1
ATOM 3156 C C . ALA C 1 139 ? 5.461 -27.093 32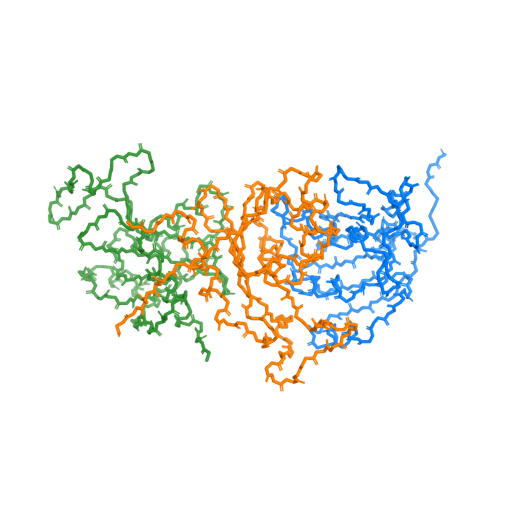.590 1.00 12.58 105 ALA C C 1
ATOM 3157 O O . ALA C 1 139 ? 5.284 -25.972 32.134 1.00 12.52 105 ALA C O 1
ATOM 3159 N N . LEU C 1 140 ? 6.579 -27.461 33.212 1.00 12.45 106 LEU C N 1
ATOM 3160 C CA . LEU C 1 140 ? 7.690 -26.528 33.409 1.00 12.45 106 LEU C CA 1
ATOM 3161 C C . LEU C 1 140 ? 8.252 -26.071 32.065 1.00 12.53 106 LEU C C 1
ATOM 3162 O O . LEU C 1 140 ? 8.439 -24.878 31.839 1.00 12.11 106 LEU C O 1
ATOM 3167 N N . LEU C 1 141 ? 8.488 -27.025 31.167 1.00 12.27 107 LEU C N 1
ATOM 3168 C CA . LEU C 1 141 ? 9.058 -26.713 29.866 1.00 13.15 107 LEU C CA 1
ATOM 3169 C C . LEU C 1 141 ? 8.105 -25.824 29.085 1.00 12.87 107 LEU C C 1
ATOM 3170 O O . LEU C 1 141 ? 8.518 -24.844 28.457 1.00 13.35 107 LEU C O 1
ATOM 3176 N N . GLN C 1 142 ? 6.822 -26.161 29.148 1.00 13.02 108 GLN C N 1
ATOM 3177 C CA . GLN C 1 142 ? 5.809 -25.407 28.409 1.00 13.19 108 GLN C CA 1
ATOM 3178 C C . GLN C 1 142 ? 5.647 -23.976 28.945 1.00 13.30 108 GLN C C 1
ATOM 3179 O O . GLN C 1 142 ? 5.291 -23.064 28.185 1.00 14.44 108 GLN C O 1
ATOM 3185 N N . ALA C 1 143 ? 5.908 -23.797 30.242 1.00 13.28 109 ALA C N 1
ATOM 3186 C CA . ALA C 1 143 ? 5.755 -22.492 30.904 1.00 13.24 109 ALA C CA 1
ATOM 3187 C C . ALA C 1 143 ? 6.905 -21.524 30.628 1.00 13.56 109 ALA C C 1
ATOM 3188 O O . ALA C 1 143 ? 6.792 -20.335 30.927 1.00 14.10 109 ALA C O 1
ATOM 3190 N N . GLY C 1 144 ? 7.997 -22.034 30.052 1.00 13.68 110 GLY C N 1
ATOM 3191 C CA . GLY C 1 144 ? 9.173 -21.198 29.766 1.00 13.83 110 GLY C CA 1
ATOM 3192 C C . GLY C 1 144 ? 10.251 -21.289 30.835 1.00 13.90 110 GLY C C 1
ATOM 3193 O O . GLY C 1 144 ? 11.140 -20.430 30.898 1.00 14.15 110 GLY C O 1
ATOM 3194 N N . VAL C 1 145 ? 10.175 -22.311 31.686 1.00 13.49 111 VAL C N 1
ATOM 3195 C CA . VAL C 1 145 ? 11.252 -22.577 32.645 1.00 13.72 111 VAL C CA 1
ATOM 3196 C C . VAL C 1 145 ? 12.473 -23.107 31.879 1.00 14.19 111 VAL C C 1
ATOM 3197 O O . VAL C 1 145 ? 12.359 -24.067 31.101 1.00 14.58 111 VAL C O 1
ATOM 3201 N N . LYS C 1 146 ? 13.622 -22.462 32.103 1.00 14.18 112 LYS C N 1
ATOM 3202 C CA . LYS C 1 146 ? 14.813 -22.664 31.268 1.00 15.19 112 LYS C CA 1
ATOM 3203 C C . LYS C 1 146 ? 15.896 -23.511 31.913 1.00 15.31 112 LYS C C 1
ATOM 3204 O O . LYS C 1 146 ? 16.824 -23.945 31.233 1.00 15.46 112 LYS C O 1
ATOM 3210 N N . LYS C 1 147 ? 15.789 -23.731 33.218 1.00 14.44 113 LYS C N 1
ATOM 3211 C CA . LYS C 1 147 ? 16.795 -24.481 33.956 1.00 14.89 113 LYS C CA 1
ATOM 3212 C C . LYS C 1 147 ? 16.136 -25.099 35.184 1.00 14.65 113 LYS C C 1
ATOM 3213 O O . LYS C 1 147 ? 15.267 -24.486 35.817 1.00 14.35 113 LYS C O 1
ATOM 3219 N N . ILE C 1 148 ? 16.546 -26.322 35.490 1.00 14.12 114 ILE C N 1
ATOM 3220 C CA . ILE C 1 148 ? 16.010 -27.091 36.597 1.00 14.63 114 ILE C CA 1
ATOM 3221 C C . ILE C 1 148 ? 17.181 -27.586 37.445 1.00 15.05 114 ILE C C 1
ATOM 3222 O O . ILE C 1 148 ? 18.055 -28.298 36.939 1.00 15.87 114 ILE C O 1
ATOM 3227 N N . THR C 1 149 ? 17.200 -27.213 38.722 1.00 14.35 115 THR C N 1
ATOM 3228 C CA . THR C 1 149 ? 18.227 -27.687 39.653 1.00 14.65 115 THR C CA 1
ATOM 3229 C C . THR C 1 149 ? 17.523 -28.526 40.708 1.00 15.04 115 THR C C 1
ATOM 3230 O O . THR C 1 149 ? 16.540 -28.085 41.294 1.00 14.24 115 THR C O 1
ATOM 3234 N N . TYR C 1 150 ? 18.010 -29.741 40.939 1.00 15.10 116 TYR C N 1
ATOM 3235 C CA . TYR C 1 150 ? 17.305 -30.673 41.821 1.00 15.75 116 TYR C CA 1
ATOM 3236 C C . TYR C 1 150 ? 18.295 -31.335 42.774 1.00 16.37 116 TYR C C 1
ATOM 3237 O O . TYR C 1 150 ? 19.485 -31.425 42.466 1.00 15.64 116 TYR C O 1
ATOM 3246 N N . ASN C 1 151 ? 17.801 -31.802 43.912 1.00 17.01 117 ASN C N 1
ATOM 3247 C CA . ASN C 1 151 ? 18.656 -32.496 44.875 1.00 17.86 117 ASN C CA 1
ATOM 3248 C C . ASN C 1 151 ? 18.616 -34.008 44.642 1.00 18.12 117 ASN C C 1
ATOM 3249 O O . ASN C 1 151 ? 19.597 -34.603 44.186 1.00 18.91 117 ASN C O 1
ATOM 3254 N N . THR C 1 152 ? 17.472 -34.611 44.940 1.00 17.73 118 THR C N 1
ATOM 3255 C CA . THR C 1 152 ? 17.295 -36.061 44.896 1.00 17.90 118 THR C CA 1
ATOM 3256 C C . THR C 1 152 ? 16.953 -36.545 43.487 1.00 17.57 118 THR C C 1
ATOM 3257 O O . THR C 1 152 ? 16.032 -36.024 42.835 1.00 17.48 118 THR C O 1
ATOM 3261 N N . ALA C 1 153 ? 17.686 -37.563 43.035 1.00 17.30 119 ALA C N 1
ATOM 3262 C CA . ALA C 1 153 ? 17.440 -38.212 41.746 1.00 17.18 119 ALA C CA 1
ATOM 3263 C C . ALA C 1 153 ? 16.235 -39.156 41.899 1.00 17.36 119 ALA C C 1
ATOM 3264 O O . ALA C 1 153 ? 16.367 -40.383 41.873 1.00 18.08 119 ALA C O 1
ATOM 3266 N N . TYR C 1 154 ? 15.061 -38.557 42.079 1.00 17.19 120 TYR C N 1
ATOM 3267 C CA . TYR C 1 154 ? 13.846 -39.293 42.428 1.00 16.67 120 TYR C CA 1
ATOM 3268 C C . TYR C 1 154 ? 13.143 -39.851 41.197 1.00 16.99 120 TYR C C 1
ATOM 3269 O O . TYR C 1 154 ? 12.634 -39.087 40.373 1.00 16.34 120 TYR C O 1
ATOM 3278 N N . ARG C 1 155 ? 13.111 -41.183 41.080 1.00 16.73 121 ARG C N 1
ATOM 3279 C CA . ARG C 1 155 ? 12.328 -41.853 40.033 1.00 17.00 121 ARG C CA 1
ATOM 3280 C C . ARG C 1 155 ? 12.466 -41.146 38.684 1.00 17.23 121 ARG C C 1
ATOM 3281 O O . ARG C 1 155 ? 11.466 -40.742 38.066 1.00 17.00 121 ARG C O 1
ATOM 3289 N N . ILE C 1 156 ? 13.709 -40.969 38.233 1.00 16.78 122 ILE C N 1
ATOM 3290 C CA . ILE C 1 156 ? 13.948 -40.177 37.027 1.00 17.20 122 ILE C CA 1
ATOM 3291 C C . ILE C 1 156 ? 13.364 -40.857 35.789 1.00 16.67 122 ILE C C 1
ATOM 3292 O O . ILE C 1 156 ? 13.759 -41.967 35.427 1.00 16.39 122 ILE C O 1
ATOM 3297 N N . HIS C 1 157 ? 12.415 -40.181 35.149 1.00 15.98 123 HIS C N 1
ATOM 3298 C CA . HIS C 1 157 ? 11.744 -40.744 33.978 1.00 16.32 123 HIS C CA 1
ATOM 3299 C C . HIS C 1 157 ? 12.570 -40.498 32.718 1.00 16.05 123 HIS C C 1
ATOM 3300 O O . HIS C 1 157 ? 12.895 -39.348 32.402 1.00 15.89 123 HIS C O 1
ATOM 3307 N N . PRO C 1 158 ? 12.944 -41.580 31.991 1.00 16.30 124 PRO C N 1
ATOM 3308 C CA . PRO C 1 158 ? 13.778 -41.369 30.798 1.00 16.19 124 PRO C CA 1
ATOM 3309 C C . PRO C 1 158 ? 13.133 -40.454 29.756 1.00 15.50 124 PRO C C 1
ATOM 3310 O O . PRO C 1 158 ? 13.840 -39.730 29.042 1.00 15.27 124 PRO C O 1
ATOM 3314 N N . PHE C 1 159 ? 11.799 -40.454 29.684 1.00 15.35 125 PHE C N 1
ATOM 3315 C CA . PHE C 1 159 ? 11.118 -39.557 28.751 1.00 15.08 125 PHE C CA 1
ATOM 3316 C C . PHE C 1 159 ? 11.196 -38.077 29.192 1.00 14.74 125 PHE C C 1
ATOM 3317 O O . PHE C 1 159 ? 11.260 -37.170 28.349 1.00 14.47 125 PHE C O 1
ATOM 3325 N N . ALA C 1 160 ? 11.240 -37.839 30.504 1.00 14.64 126 ALA C N 1
ATOM 3326 C CA . ALA C 1 160 ? 11.458 -36.466 31.012 1.00 14.28 126 ALA C CA 1
ATOM 3327 C C . ALA C 1 160 ? 12.828 -35.968 30.550 1.00 14.43 126 ALA C C 1
ATOM 3328 O O . ALA C 1 160 ? 12.958 -34.841 30.084 1.00 14.38 126 ALA C O 1
ATOM 3330 N N . ILE C 1 161 ? 13.844 -36.829 30.651 1.00 14.32 127 ILE C N 1
ATOM 3331 C CA . ILE C 1 161 ? 15.185 -36.490 30.165 1.00 14.23 127 ILE C CA 1
ATOM 3332 C C . ILE C 1 161 ? 15.172 -36.202 28.659 1.00 13.99 127 ILE C C 1
ATOM 3333 O O . ILE C 1 161 ? 15.784 -35.238 28.203 1.00 14.68 127 ILE C O 1
ATOM 3338 N N . GLU C 1 162 ? 14.456 -37.031 27.900 1.00 14.30 128 GLU C N 1
ATOM 3339 C CA . GLU C 1 162 ? 14.358 -36.856 26.457 1.00 15.62 128 GLU C CA 1
ATOM 3340 C C . GLU C 1 162 ? 13.789 -35.474 26.123 1.00 15.54 128 GLU C C 1
ATOM 3341 O O . GLU C 1 162 ? 14.316 -34.760 25.263 1.00 15.32 128 GLU C O 1
ATOM 3347 N N . LEU C 1 163 ? 12.721 -35.108 26.828 1.00 15.08 129 LEU C N 1
ATOM 3348 C CA . LEU C 1 163 ? 12.073 -33.806 26.628 1.00 15.75 129 LEU C CA 1
ATOM 3349 C C . LEU C 1 163 ? 12.957 -32.620 27.015 1.00 15.29 129 LEU C C 1
ATOM 3350 O O . LEU C 1 163 ? 13.076 -31.662 26.250 1.00 15.47 129 LEU C O 1
ATOM 3355 N N . MET C 1 164 ? 13.572 -32.674 28.195 1.00 14.88 130 MET C N 1
ATOM 3356 C CA . MET C 1 164 ? 14.513 -31.623 28.602 1.00 15.71 130 MET C CA 1
ATOM 3357 C C . MET C 1 164 ? 15.624 -31.446 27.581 1.00 16.25 130 MET C C 1
ATOM 3358 O O . MET C 1 164 ? 16.021 -30.328 27.264 1.00 16.26 130 MET C O 1
ATOM 3363 N N . THR C 1 165 ? 16.127 -32.569 27.074 1.00 16.47 131 THR C N 1
ATOM 3364 C CA . THR C 1 165 ? 17.199 -32.534 26.088 1.00 17.50 131 THR C CA 1
ATOM 3365 C C . THR C 1 165 ? 16.747 -31.849 24.790 1.00 18.00 131 THR C C 1
ATOM 3366 O O . THR C 1 165 ? 17.432 -30.937 24.301 1.00 18.53 131 THR C O 1
ATOM 3370 N N . GLN C 1 166 ? 15.597 -32.266 24.259 1.00 18.07 132 GLN C N 1
ATOM 3371 C CA . GLN C 1 166 ? 15.090 -31.721 23.004 1.00 18.87 132 GLN C CA 1
ATOM 3372 C C . GLN C 1 166 ? 14.729 -30.242 23.138 1.00 19.10 132 GLN C C 1
ATOM 3373 O O . GLN C 1 166 ? 14.955 -29.449 22.213 1.00 18.94 132 GLN C O 1
ATOM 3379 N N . LYS C 1 167 ? 14.192 -29.881 24.302 1.00 19.52 133 LYS C N 1
ATOM 3380 C CA . LYS C 1 167 ? 13.775 -28.503 24.572 1.00 20.35 133 LYS C CA 1
ATOM 3381 C C . LYS C 1 167 ? 14.978 -27.613 24.954 1.00 20.76 133 LYS C C 1
ATOM 3382 O O . LYS C 1 167 ? 14.854 -26.384 25.068 1.00 21.39 133 LYS C O 1
ATOM 3388 N N . GLU C 1 168 ? 16.143 -28.240 25.129 1.00 21.26 134 GLU C N 1
ATOM 3389 C CA . GLU C 1 168 ? 17.391 -27.562 25.487 1.00 22.60 134 GLU C CA 1
ATOM 3390 C C . GLU C 1 168 ? 17.288 -26.877 26.848 1.00 22.52 134 GLU C C 1
ATOM 3391 O O . GLU C 1 168 ? 17.773 -25.750 27.042 1.00 23.33 134 GLU C O 1
ATOM 3397 N N . VAL C 1 169 ? 16.642 -27.567 27.780 1.00 21.79 135 VAL C N 1
ATOM 3398 C CA . VAL C 1 169 ? 16.547 -27.097 29.152 1.00 21.83 135 VAL C CA 1
ATOM 3399 C C . VAL C 1 169 ? 17.602 -27.782 29.994 1.00 21.49 135 VAL C C 1
ATOM 3400 O O . VAL C 1 169 ? 17.667 -29.014 30.084 1.00 21.35 135 VAL C O 1
ATOM 3404 N N . GLU C 1 170 ? 18.424 -26.951 30.615 1.00 21.34 136 GLU C N 1
ATOM 3405 C CA . GLU C 1 170 ? 19.500 -27.395 31.470 1.00 21.21 136 GLU C CA 1
ATOM 3406 C C . GLU C 1 170 ? 18.942 -27.988 32.759 1.00 20.79 136 GLU C C 1
ATOM 3407 O O . GLU C 1 170 ? 18.050 -27.410 33.384 1.00 20.80 136 GLU C O 1
ATOM 3413 N N . TYR C 1 171 ? 19.456 -29.145 33.152 1.00 19.96 137 TYR C N 1
ATOM 3414 C CA . TYR C 1 171 ? 19.130 -29.717 34.447 1.00 18.76 137 TYR C CA 1
ATOM 3415 C C . TYR C 1 171 ? 20.437 -30.023 35.175 1.00 18.98 137 TYR C C 1
ATOM 3416 O O . TYR C 1 171 ? 21.407 -30.466 34.554 0.60 17.87 137 TYR C O 1
ATOM 3425 N N . VAL C 1 172 ? 20.453 -29.727 36.475 1.00 17.74 138 VAL C N 1
ATOM 3426 C CA . VAL C 1 172 ? 21.666 -29.769 37.294 1.00 17.53 138 VAL C CA 1
ATOM 3427 C C . VAL C 1 172 ? 21.352 -30.374 38.659 1.00 17.86 138 VAL C C 1
ATOM 3428 O O . VAL C 1 172 ? 20.428 -29.925 39.347 1.00 17.81 138 VAL C O 1
ATOM 3432 N N . GLN C 1 173 ? 22.127 -31.379 39.065 1.00 17.88 139 GLN C N 1
ATOM 3433 C CA . GLN C 1 173 ? 22.006 -31.907 40.421 1.00 18.70 139 GLN C CA 1
ATOM 3434 C C . GLN C 1 173 ? 22.812 -31.022 41.375 1.00 18.81 139 GLN C C 1
ATOM 3435 O O . GLN C 1 173 ? 23.964 -30.665 41.088 1.00 18.46 139 GLN C O 1
ATOM 3441 N N . HIS C 1 174 ? 22.199 -30.653 42.497 1.00 18.98 140 HIS C N 1
ATOM 3442 C CA . HIS C 1 174 ? 22.898 -29.897 43.527 1.00 19.75 140 HIS C CA 1
ATOM 3443 C C . HIS C 1 174 ? 22.372 -30.252 44.909 1.00 19.95 140 HIS C C 1
ATOM 3444 O O . HIS C 1 174 ? 21.169 -30.185 45.156 1.00 19.44 140 HIS C O 1
ATOM 3451 N N . ASP C 1 175 ? 23.281 -30.648 45.799 1.00 20.35 141 ASP C N 1
ATOM 3452 C CA . ASP C 1 175 ? 22.934 -30.979 47.185 1.00 20.42 141 ASP C CA 1
ATOM 3453 C C . ASP C 1 175 ? 22.388 -29.787 47.976 1.00 20.27 141 ASP C C 1
ATOM 3454 O O . ASP C 1 175 ? 22.859 -28.662 47.823 1.00 20.59 141 ASP C O 1
ATOM 3459 N N . VAL C 1 176 ? 21.419 -30.044 48.854 1.00 20.16 142 VAL C N 1
ATOM 3460 C CA . VAL C 1 176 ? 20.979 -29.024 49.808 1.00 19.92 142 VAL C CA 1
ATOM 3461 C C . VAL C 1 176 ? 22.140 -28.775 50.784 1.00 20.35 142 VAL C C 1
ATOM 3462 O O . VAL C 1 176 ? 22.675 -29.741 51.347 1.00 20.57 142 VAL C O 1
ATOM 3466 N N . PRO C 1 177 ? 22.549 -27.500 50.977 1.00 20.48 143 PRO C N 1
ATOM 3467 C CA . PRO C 1 177 ? 23.650 -27.243 51.926 1.00 20.70 143 PRO C CA 1
ATOM 3468 C C . PRO C 1 177 ? 23.210 -27.478 53.374 1.00 21.15 143 PRO C C 1
ATOM 3469 O O . PRO C 1 177 ? 22.019 -27.422 53.665 1.00 20.76 143 PRO C O 1
ATOM 3473 N N . ARG C 1 178 ? 24.166 -27.738 54.270 1.00 21.86 144 ARG C N 1
ATOM 3474 C CA . ARG C 1 178 ? 23.869 -27.855 55.697 1.00 22.66 144 ARG C CA 1
ATOM 3475 C C . ARG C 1 178 ? 23.659 -26.459 56.288 1.00 22.85 144 ARG C C 1
ATOM 3476 O O . ARG C 1 178 ? 24.576 -25.635 56.309 1.00 23.19 144 ARG C O 1
ATOM 3484 N N . VAL C 1 179 ? 22.435 -26.187 56.734 1.00 22.70 145 VAL C N 1
ATOM 3485 C CA . VAL C 1 179 ? 22.080 -24.886 57.286 1.00 23.22 145 VAL C CA 1
ATOM 3486 C C . VAL C 1 179 ? 21.228 -25.067 58.532 1.00 23.48 145 VAL C C 1
ATOM 3487 O O . VAL C 1 179 ? 20.237 -25.792 58.502 1.00 24.13 145 VAL C O 1
ATOM 3491 N N . LYS C 1 180 ? 21.621 -24.414 59.621 1.00 23.85 146 LYS C N 1
ATOM 3492 C CA . LYS C 1 180 ? 20.830 -24.423 60.849 1.00 24.66 146 LYS C CA 1
ATOM 3493 C C . LYS C 1 180 ? 20.178 -23.060 61.046 1.00 24.65 146 LYS C C 1
ATOM 3494 O O . LYS C 1 180 ? 20.840 -22.021 60.944 1.00 25.25 146 LYS C O 1
ATOM 3500 N N . LEU C 1 181 ? 18.870 -23.075 61.291 1.00 24.19 147 LEU C N 1
ATOM 3501 C CA . LEU C 1 181 ? 18.108 -21.857 61.524 1.00 24.06 147 LEU C CA 1
ATOM 3502 C C . LEU C 1 181 ? 17.581 -21.871 62.955 1.00 25.22 147 LEU C C 1
ATOM 3503 O O . LEU C 1 181 ? 17.325 -22.939 63.510 1.00 24.78 147 LEU C O 1
ATOM 3508 N N . GLY C 1 182 ? 17.433 -20.688 63.544 1.00 26.66 148 GLY C N 1
ATOM 3509 C CA . GLY C 1 182 ? 16.868 -20.550 64.886 1.00 29.05 148 GLY C CA 1
ATOM 3510 C C . GLY C 1 182 ? 17.859 -20.851 65.996 1.00 31.04 148 GLY C C 1
ATOM 3511 O O . GLY C 1 182 ? 18.944 -21.387 65.751 1.00 31.25 148 GLY C O 1
ATOM 3512 N N . GLU C 1 183 ? 17.481 -20.494 67.221 1.00 33.26 149 GLU C N 1
ATOM 3513 C CA . GLU C 1 183 ? 18.326 -20.728 68.400 1.00 35.46 149 GLU C CA 1
ATOM 3514 C C . GLU C 1 183 ? 18.054 -22.104 69.003 1.00 35.41 149 GLU C C 1
ATOM 3515 O O . GLU C 1 183 ? 16.940 -22.632 68.895 1.00 36.33 149 GLU C O 1
#

Sequence (439 aa):
NRLSWQDYFMANAELISKRSTCNRAYVGAVLVKNNRIIATGYNGGVADTDNCDDVGHEMEDGHCIRTVHAEMNALIQCAKEGISANNTEIYVTHFPCINCTKALLQAGVKKITYNTAYRIHPFAIELMTQKEVEYVQHDVPRVKLGERLSWQDYFMANAELISKRSTCNRAYVGAVLVKNNRIIATGYNGGVADTDNCDDVGHEMEDGHCIRTVHAEMNALIQCAKEGISANNTEIYVTHFPCINCTKALLQAGVKKITYNTAYRIHPFAIELMTQKEVEYVQHDVPRVKLGERLSWQDYFMANAELISKRSTCNRAYVGAVLVKNNRIIATGYNGGVADTDNCDDVGHEMEDGHCIRTVHAEMNALIQCAKEGISANNTEIYVTHFPCINCTKALLQAGVKKITYNTAYRIHPFAIELMTQKEVEYVQHDVPRVKLGE

Foldseek 3Di:
DPQDLLLVQLLVQVVQLVPAQAVVDSKKKFKFAPSDTDFIFTWFADPPDDGCNPVHFDDDPRDGPRIDHGLNRRVVVCVVVVNQSARIAMEMAEDDDQVSLVVCLVSHHAEYEYAHDPPDDVVSVVVCVVSVHYYHHDHNDDDDDDD/DDDLLLVQLLVQVVQLPPAQAVVDSKKKFKFAPSDTDFIFTWFADPPDDTCNPVHFDDDPRDGPRIDHGLNRRVVVCVVVVNQSARIAMEMAEDDDQVSLVVCLVSHHAEYEYAHDPPDDVVSVVVCVVSVYYYHYDHNDDDDDDD/DDDLLLVQLLVQVVQLPPAQAVVDSKKKFKFAPSHTDFIFTWFADPPDDTCNPVHFDDDPHDGPRIDHGLNRRVVVCVVVVNQSARIEMEMAEDDDQVSLVVCLVSHHQEYEYAHPPPPDVVSVVVCVVSVHYYHYDHNDDDDDDD

CATH classification: 3.40.140.10

Radius of gyration: 23.23 Å; Cα contacts (8 Å, |Δi|>4): 1117; chains: 3; bounding box: 43×78×48 Å

Organism: Streptococcus mutans serotype c (strain ATCC 700610 / UA159) (NCBI:txid210007)

InterPro domains:
  IPR002125 Cytidine and deoxycytidylate deaminase domain [PF00383] (6-116)
  IPR002125 Cytidine and deoxycytidylate deaminase domain [PS51747] (6-128)
  IPR015517 Deoxycytidylate deaminase-related [PTHR11086] (3-141)
  IPR016192 APOBEC/CMP deaminase, zinc-binding [PS00903] (71-106)
  IPR016193 Cytidine deaminase-like [SSF53927] (9-141)
  IPR016473 Deoxycytidylate deaminase [PIRSF006019] (3-145)
  IPR035105 Deoxycytidylate deaminase domain [cd01286] (9-130)

Solvent-accessible surface area: 19612 Å² total; per-residue (Å²): 199,231,69,59,134,57,34,112,1,0,19,43,0,63,94,41,7,150,172,11,25,4,97,94,15,128,16,0,0,0,0,1,56,136,52,173,74,41,3,44,6,70,10,5,9,1,52,127,17,62,42,7,92,118,76,33,61,61,91,64,97,41,88,13,21,20,4,5,59,0,6,20,26,0,4,7,57,0,2,86,98,20,67,36,0,40,92,3,35,0,11,0,6,26,6,1,39,18,54,0,0,9,2,0,3,21,0,7,2,111,70,0,1,21,36,55,68,70,116,64,36,105,6,0,49,78,2,0,84,73,48,160,9,111,75,36,85,41,93,32,25,216,58,177,133,74,238,164,31,56,80,65,35,7,1,0,0,2,0,38,0,0,4,79,23,5,4,4,99,95,14,124,16,0,0,0,0,0,39,122,50,70,2,10,0,8,4,42,9,4,10,1,50,124,16,50,36,8,83,122,78,32,60,56,93,71,95,42,86,13,21,12,5,4,60,0,6,22,14,0,5,6,6,0,2,64,65,20,7,24,0,40,93,3,36,0,7,0,2,26,5,0,39,13,59,1,0,8,2,0,6,26,0,6,3,113,65,0,1,17,35,59,64,70,113,79,33,104,7,0,40,90,4,0,85,78,52,160,9,104,81,33,85,45,92,12,19,125,11,102,0,20,201,169,33,55,79,58,35,6,2,0,0,1,0,34,0,0,1,76,21,7,4,4,98,95,15,124,17,0,0,0,0,1,44,122,49,63,1,7,0,8,4,42,9,5,13,84,83,154,77,82,35,10,83,119,79,32,61,87,94,106,137,42,86,12,97,59,17,39,65,0,6,53,32,0,13,81,9,5,78,170,74,63,21,58,12,70,91,4,35,0,10,0,2,26,6,1,38,39,97,0,0,98,28,0,14,159,36,11,1,110,61,0,1,23,36,59,68,71,119,64,77,106,87,0,49,98,37,0,86,148,116,158,9,98,78,41,85,41,94,16,20,120,11,90,1,18,201

Nearest PDB structures (foldseek):
  2hvv-assembly1_A  TM=9.415E-01  e=5.100E-29  Streptococcus mutans
  4p9e-assembly1_A  TM=8.873E-01  e=3.272E-14  Cyanophage S-TIM5
  1vq2-assembly1_A  TM=8.851E-01  e=8.701E-14  Tequatrovirus T4
  2w4l-assembly1_B  TM=8.075E-01  e=9.507E-12  Homo sapiens
  7fh4-assembly1_A  TM=8.390E-01  e=1.568E-10  Paramecium bursaria Chlorella virus 1